Protein AF-A0A4Q7BMJ2-F1 (afdb_monomer_lite)

Secondary structure (DSSP, 8-state):
------------S-------------TTS-TT-TTS-HHHHHHHHHHHHHHTT---------PPPTT--HHHHHHHHHHHHHHHHHHHHHHHHHHHHHHHHHHHHHHHHHHHHSPPPPP--S-STT--HHHHHTTS-HHHHHT-HHHHHHHHHHHHHHHHHHHHHHHHHTHHHHHHHHHHHHHHHSPPP--SSS-HHHHHHHHHHHHHHHHHT---HHHHHHHHHHHHHHHHHHHHHHHH--SHHHHHHHHHS----HHHHHHHHHHHHHHHHHHHHHHHHTHHHHHHHHHHHHHHHHHHHHIIIIIHHHHHHHHHHTT--HHHHHHHHHHHHHHHHHHHHHHHHHHHHHHTTSS-HHHHHHHHHHHHHHHHHHHHIIIIIHHHHHHHHTTSTTHHHHHHHHHHHHHHHHHHHHHHHHHHHHHHSSSHHHHHHHHHHHHHHHHHHHHHHHHHHHHTTGGGSHHHHHHIIIIIHHHHH--GGGG-S-HHHHHHHHHHHHHHHHHHHHHHHHHHT-

Radius of gyration: 40.86 Å; chains: 1; bounding box: 73×124×97 Å

Sequence (514 aa):
MSHQVSKSDNDVSNSKILLVLRTLDNTEIADDNPRLTATEKAKIILDFFIEKDWIPNFEPFLEKTDEEDDEDFQERLTQAQQQCDVYNQIFDAYYQRIQLQKKLADLELQLAELPEPEPKNIFTSAFDYQIELKNYDSQIINQSVWKYSQASQQWMSNLLNNIDEWENEHLNLVKNTVELNQELDKKLPVSGNITAEEKHLLDSQLKKLKERLDLGLTPLRTSLINFLSESQQISSNLEQTSSLNGLAQLEHQTRPSFELLAEHTAILCTKTLKKMEWLDQSLDFVKSVVNILRRSAENYLILVDKYQQDLMQIGLENSIESEEVEAWFVEWRRERLTLLKQIQPLLDAGLNNVIDEQTVLDIFSCIEQYQNELDQFYLQKRLGIHTTYAFQPNGHRQEKLEKEQELTKLVHQFMQQLENVIFSTKTTAQKIWLIRFSEVWQNGIVNQITDFLTKEQLIERDDVVQIMSEELRKVQQQNLAACLQDAQSYSDALAQREKDVNTLIFKMRKALMK

Foldseek 3Di:
DWAWADDDDDDDDDDDDPGDGDDPPDPCLDPPNPPDDPVRSVVVVLVVCLVVVHQGQQADDDDDDPPDDPVRVVVVNVVSRVVSVVVSVVSVVVSVVVVVVVVVVVVVVVVVPDPDDPDPLCQFLPNDLVVVCVVDPLVVCQQDLQSVLVLQLVLLVVLVVSVVVVCVVVVVLQVLLVVLLVLLPDDADDDPQDDPVVVCLLNVLSVVLNVLSVQDCVVLNVVSVVSNVVSVVLVVQVVPDDDPVSVVVSSPDDDDRSVVSSVVSSNSSSVNNVSSVVCVVCVVLSVLLSVLSSVLSVVLSCLRPPLLVLLQVVCVVVVHDSVVSVVLSVVLNVVSVLLSVLSRVLVVCCSVVVFDSVLSVLLSVLSVVLNVVSSCCSNPPLVVLCVVQVPPDLSVVLSLLVVLLVLLVSLLVSVVSLLVSLQPTDDLSSNVVSLVSSVSSLVVSLVSVVVSCVVVVVCPDPQLVVLCVPLSVVLVVLDLVVVSPHSVSSNVSSVVSSVSSVVSSVSVVVVSVD

pLDDT: mean 84.28, std 14.35, range [22.8, 97.75]

Structure (mmCIF, N/CA/C/O backbone):
data_AF-A0A4Q7BMJ2-F1
#
_entry.id   AF-A0A4Q7BMJ2-F1
#
loop_
_atom_site.group_PDB
_atom_site.id
_atom_site.type_symbol
_atom_site.label_atom_id
_atom_site.label_alt_id
_atom_site.label_comp_id
_atom_site.label_asym_id
_atom_site.label_entity_id
_atom_site.label_seq_id
_atom_site.pdbx_PDB_ins_code
_atom_site.Cartn_x
_atom_site.Cartn_y
_atom_site.Cartn_z
_atom_site.occupancy
_atom_site.B_iso_or_equiv
_atom_site.auth_seq_id
_atom_site.auth_comp_id
_atom_site.auth_asym_id
_atom_site.auth_atom_id
_atom_site.pdbx_PDB_model_num
ATOM 1 N N . MET A 1 1 ? -0.951 -65.754 36.779 1.00 26.94 1 MET A N 1
ATOM 2 C CA . MET A 1 1 ? -0.792 -65.707 35.309 1.00 26.94 1 MET A CA 1
ATOM 3 C C . MET A 1 1 ? 0.674 -65.458 34.979 1.00 26.94 1 MET A C 1
ATOM 5 O O . MET A 1 1 ? 1.235 -64.499 35.493 1.00 26.94 1 MET A O 1
ATOM 9 N N . SER A 1 2 ? 1.306 -66.340 34.202 1.00 22.80 2 SER A N 1
ATOM 10 C CA . SER A 1 2 ? 2.680 -66.154 33.707 1.00 22.80 2 SER A CA 1
ATOM 11 C C . SER A 1 2 ? 2.611 -65.513 32.322 1.00 22.80 2 SER A C 1
ATOM 13 O O . SER A 1 2 ? 1.986 -66.087 31.438 1.00 22.80 2 SER A O 1
ATOM 15 N N . HIS A 1 3 ? 3.225 -64.343 32.129 1.00 29.77 3 HIS A N 1
ATOM 16 C CA . HIS A 1 3 ? 3.253 -63.640 30.839 1.00 29.77 3 HIS A CA 1
ATOM 17 C C . HIS A 1 3 ? 4.639 -63.763 30.187 1.00 29.77 3 HIS A C 1
ATOM 19 O O . HIS A 1 3 ? 5.657 -63.549 30.851 1.00 29.77 3 HIS A O 1
ATOM 25 N N . GLN A 1 4 ? 4.684 -64.105 28.895 1.00 28.36 4 GLN A N 1
ATOM 26 C CA . GLN A 1 4 ? 5.888 -64.001 28.064 1.00 28.36 4 GLN A CA 1
ATOM 27 C C . GLN A 1 4 ? 5.955 -62.611 27.415 1.00 28.36 4 GLN A C 1
ATOM 29 O O . GLN A 1 4 ? 4.935 -62.021 27.080 1.00 28.36 4 GLN A O 1
ATOM 34 N N . VAL A 1 5 ? 7.171 -62.078 27.273 1.00 31.73 5 VAL A N 1
ATOM 35 C CA . VAL A 1 5 ? 7.450 -60.732 26.751 1.00 31.73 5 VAL A CA 1
ATOM 36 C C . VAL A 1 5 ? 8.275 -60.872 25.473 1.00 31.73 5 VAL A C 1
ATOM 38 O O . VAL A 1 5 ? 9.367 -61.440 25.517 1.00 31.73 5 VAL A O 1
ATOM 41 N N . SER A 1 6 ? 7.791 -60.330 24.353 1.00 28.89 6 SER A N 1
ATOM 42 C CA . SER A 1 6 ? 8.561 -60.190 23.111 1.00 28.89 6 SER A CA 1
ATOM 43 C C . SER A 1 6 ? 8.921 -58.727 22.865 1.00 28.89 6 SER A C 1
ATOM 45 O O . SER A 1 6 ? 8.052 -57.860 22.885 1.00 28.89 6 SER A O 1
ATOM 47 N N . LYS A 1 7 ? 10.199 -58.454 22.593 1.00 31.53 7 LYS A N 1
ATOM 48 C CA . LYS A 1 7 ? 10.698 -57.137 22.184 1.00 31.53 7 LYS A CA 1
ATOM 49 C C . LYS A 1 7 ? 10.980 -57.183 20.681 1.00 31.53 7 LYS A C 1
ATOM 51 O O . LYS A 1 7 ? 11.818 -57.977 20.261 1.00 31.53 7 LYS A O 1
ATOM 56 N N . SER A 1 8 ? 10.293 -56.373 19.879 1.00 28.92 8 SER A N 1
ATOM 57 C CA . SER A 1 8 ? 10.606 -56.204 18.455 1.00 28.92 8 SER A CA 1
ATOM 58 C C . SER A 1 8 ? 11.406 -54.916 18.258 1.00 28.92 8 SER A C 1
ATOM 60 O O . SER A 1 8 ? 10.827 -53.836 18.172 1.00 28.92 8 SER A O 1
ATOM 62 N N . ASP A 1 9 ? 12.731 -55.032 18.190 1.00 30.31 9 ASP A N 1
ATOM 63 C CA . ASP A 1 9 ? 13.591 -53.980 17.646 1.00 30.31 9 ASP A CA 1
ATOM 64 C C . ASP A 1 9 ? 13.915 -54.344 16.188 1.00 30.31 9 ASP A C 1
ATOM 66 O O . ASP A 1 9 ? 14.394 -55.443 15.896 1.00 30.31 9 ASP A O 1
ATOM 70 N N . ASN A 1 10 ? 13.622 -53.426 15.266 1.00 32.62 10 ASN A N 1
ATOM 71 C CA . ASN A 1 10 ? 14.054 -53.499 13.874 1.00 32.62 10 ASN A CA 1
ATOM 72 C C . ASN A 1 10 ? 15.578 -53.314 13.803 1.00 32.62 10 ASN A C 1
ATOM 74 O O . ASN A 1 10 ? 16.037 -52.181 13.713 1.00 32.62 10 ASN A O 1
ATOM 78 N N . ASP A 1 11 ? 16.348 -54.404 13.836 1.00 27.53 11 ASP A N 1
ATOM 79 C CA . ASP A 1 11 ? 17.524 -54.568 12.969 1.00 27.53 11 ASP A CA 1
ATOM 80 C C . ASP A 1 11 ? 18.062 -56.012 12.975 1.00 27.53 11 ASP A C 1
ATOM 82 O O . ASP A 1 11 ? 18.057 -56.727 13.977 1.00 27.53 11 ASP A O 1
ATOM 86 N N . VAL A 1 12 ? 18.501 -56.461 11.804 1.00 38.31 12 VAL A N 1
ATOM 87 C CA . VAL A 1 12 ? 18.840 -57.850 11.464 1.00 38.31 12 VAL A CA 1
ATOM 88 C C . VAL A 1 12 ? 20.096 -58.349 12.197 1.00 38.31 12 VAL A C 1
ATOM 90 O O . VAL A 1 12 ? 21.178 -57.830 11.954 1.00 38.31 12 VAL A O 1
ATOM 93 N N . SER A 1 13 ? 19.983 -59.418 13.005 1.00 28.08 13 SER A N 1
ATOM 94 C CA . SER A 1 13 ? 20.977 -60.512 13.164 1.00 28.08 13 SER A CA 1
ATOM 95 C C . SER A 1 13 ? 20.729 -61.331 14.442 1.00 28.08 13 SER A C 1
ATOM 97 O O . SER A 1 13 ? 20.873 -60.820 15.553 1.00 28.08 13 SER A O 1
ATOM 99 N N . ASN A 1 14 ? 20.433 -62.628 14.264 1.00 36.56 14 ASN A N 1
ATOM 100 C CA . ASN A 1 14 ? 20.519 -63.738 15.231 1.00 36.56 14 ASN A CA 1
ATOM 101 C C . ASN A 1 14 ? 21.048 -63.363 16.632 1.00 36.56 14 ASN A C 1
ATOM 103 O O . ASN A 1 14 ? 22.234 -63.509 16.934 1.00 36.56 14 ASN A O 1
ATOM 107 N N . SER A 1 15 ? 20.159 -62.931 17.520 1.00 28.50 15 SER A N 1
ATOM 108 C CA . SER A 1 15 ? 20.468 -62.762 18.937 1.00 28.50 15 SER A CA 1
ATOM 109 C C . SER A 1 15 ? 19.284 -63.255 19.765 1.00 28.50 15 SER A C 1
ATOM 111 O O . SER A 1 15 ? 18.141 -62.852 19.588 1.00 28.50 15 SER A O 1
ATOM 113 N N . LYS A 1 16 ? 19.574 -64.250 20.606 1.00 31.27 16 LYS A N 1
ATOM 114 C CA . LYS A 1 16 ? 18.632 -64.997 21.443 1.00 31.27 16 LYS A CA 1
ATOM 115 C C . LYS A 1 16 ? 17.720 -64.045 22.227 1.00 31.27 16 LYS A C 1
ATOM 117 O O . LYS A 1 16 ? 18.217 -63.287 23.056 1.00 31.27 16 LYS A O 1
ATOM 122 N N . ILE A 1 17 ? 16.407 -64.147 22.017 1.00 33.81 17 ILE A N 1
ATOM 123 C CA . ILE A 1 17 ? 15.391 -63.548 22.892 1.00 33.81 17 ILE A CA 1
ATOM 124 C C . ILE A 1 17 ? 15.586 -64.161 24.286 1.00 33.81 17 ILE A C 1
ATOM 126 O O . ILE A 1 17 ? 15.285 -65.332 24.518 1.00 33.81 17 ILE A O 1
ATOM 130 N N . LEU A 1 18 ? 16.164 -63.393 25.209 1.00 32.34 18 LEU A N 1
ATOM 131 C CA . LEU A 1 18 ? 16.214 -63.738 26.626 1.00 32.34 18 LEU A CA 1
ATOM 132 C C . LEU A 1 18 ? 14.815 -63.503 27.201 1.00 32.34 18 LEU A C 1
ATOM 134 O O . LEU A 1 18 ? 14.465 -62.381 27.557 1.00 32.34 18 LEU A O 1
ATOM 138 N N . LEU A 1 19 ? 14.012 -64.565 27.278 1.00 36.81 19 LEU A N 1
ATOM 139 C CA . LEU A 1 19 ? 12.766 -64.578 28.043 1.00 36.81 19 LEU A CA 1
ATOM 140 C C . LEU A 1 19 ? 13.111 -64.407 29.529 1.00 36.81 19 LEU A C 1
ATOM 142 O O . LEU A 1 19 ? 13.439 -65.367 30.224 1.00 36.81 19 LEU A O 1
ATOM 146 N N . VAL A 1 20 ? 13.085 -63.167 30.017 1.00 44.03 20 VAL A N 1
ATOM 147 C CA . VAL A 1 20 ? 13.172 -62.886 31.451 1.00 44.03 20 VAL A CA 1
ATOM 148 C C . VAL A 1 20 ? 11.762 -62.984 32.014 1.00 44.03 20 VAL A C 1
ATOM 150 O O . VAL A 1 20 ? 10.954 -62.074 31.844 1.00 44.03 20 VAL A O 1
ATOM 153 N N . LEU A 1 21 ? 11.467 -64.093 32.688 1.00 47.09 21 LEU A N 1
ATOM 154 C CA . LEU A 1 21 ? 10.227 -64.242 33.439 1.00 47.09 21 LEU A CA 1
ATOM 155 C C . LEU A 1 21 ? 10.308 -63.317 34.660 1.00 47.09 21 LEU A C 1
ATOM 157 O O . LEU A 1 21 ? 11.121 -63.538 35.558 1.00 47.09 21 LEU A O 1
ATOM 161 N N . ARG A 1 22 ? 9.517 -62.242 34.670 1.00 55.28 22 ARG A N 1
ATOM 162 C CA . ARG A 1 22 ? 9.367 -61.368 35.838 1.00 55.28 22 ARG A CA 1
ATOM 163 C C . ARG A 1 22 ? 8.000 -61.606 36.455 1.00 55.28 22 ARG A C 1
ATOM 165 O O . ARG A 1 22 ? 6.983 -61.417 35.796 1.00 55.28 22 ARG A O 1
ATOM 172 N N . THR A 1 23 ? 7.987 -62.007 37.717 1.00 57.06 23 THR A N 1
ATOM 173 C CA . THR A 1 23 ? 6.771 -62.096 38.522 1.00 57.06 23 THR A CA 1
ATOM 174 C C . THR A 1 23 ? 6.467 -60.730 39.125 1.00 57.06 23 THR A C 1
ATOM 176 O O . THR A 1 23 ? 7.320 -60.110 39.760 1.00 57.06 23 THR A O 1
ATOM 179 N N . LEU A 1 24 ? 5.250 -60.237 38.894 1.00 62.84 24 LEU A N 1
ATOM 180 C CA . LEU A 1 24 ? 4.721 -59.083 39.609 1.00 62.84 24 LEU A CA 1
ATOM 181 C C . LEU A 1 24 ? 4.243 -59.565 40.985 1.00 62.84 24 LEU A C 1
ATOM 183 O O . LEU A 1 24 ? 3.117 -60.038 41.119 1.00 62.84 24 LEU A O 1
ATOM 187 N N . ASP A 1 25 ? 5.104 -59.469 41.998 1.00 63.03 25 ASP A N 1
ATOM 188 C CA . ASP A 1 25 ? 4.735 -59.776 43.383 1.00 63.03 25 ASP A CA 1
ATOM 189 C C . ASP A 1 25 ? 3.937 -58.609 43.980 1.00 63.03 25 ASP A C 1
ATOM 191 O O . ASP A 1 25 ? 4.481 -57.718 44.632 1.00 63.03 25 ASP A O 1
ATOM 195 N N . ASN A 1 26 ? 2.627 -58.599 43.728 1.00 69.50 26 ASN A N 1
ATOM 196 C CA . ASN A 1 26 ? 1.691 -57.671 44.354 1.00 69.50 26 ASN A CA 1
ATOM 197 C C . ASN A 1 26 ? 0.545 -58.453 45.014 1.00 69.50 26 ASN A C 1
ATOM 199 O O . ASN A 1 26 ? -0.305 -59.035 44.338 1.00 69.50 26 ASN A O 1
ATOM 203 N N . THR A 1 27 ? 0.519 -58.448 46.350 1.00 68.62 27 THR A N 1
ATOM 204 C CA . THR A 1 27 ? -0.472 -59.161 47.173 1.00 68.62 27 THR A CA 1
ATOM 205 C C . THR A 1 27 ? -1.900 -58.657 46.963 1.00 68.62 27 THR A C 1
ATOM 207 O O . THR A 1 27 ? -2.850 -59.375 47.265 1.00 68.62 27 THR A O 1
ATOM 210 N N . GLU A 1 28 ? -2.079 -57.458 46.403 1.00 69.25 28 GLU A N 1
ATOM 211 C CA . GLU A 1 28 ? -3.398 -56.908 46.095 1.00 69.25 28 GLU A CA 1
ATOM 212 C C . GLU A 1 28 ? -4.053 -57.580 44.877 1.00 69.25 28 GLU A C 1
ATOM 214 O O . GLU A 1 28 ? -5.281 -57.633 44.784 1.00 69.25 28 GLU A O 1
ATOM 219 N N . ILE A 1 29 ? -3.247 -58.148 43.978 1.00 69.75 29 ILE A N 1
ATOM 220 C CA . ILE A 1 29 ? -3.686 -58.754 42.711 1.00 69.75 29 ILE A CA 1
ATOM 221 C C . ILE A 1 29 ? -3.998 -60.252 42.886 1.00 69.75 29 ILE A C 1
ATOM 223 O O . ILE A 1 29 ? -4.567 -60.868 41.990 1.00 69.75 29 ILE A O 1
ATOM 227 N N . ALA A 1 30 ? -3.687 -60.837 44.050 1.00 72.94 30 ALA A N 1
ATOM 228 C CA . ALA A 1 30 ? -3.928 -62.249 44.336 1.00 72.94 30 ALA A CA 1
ATOM 229 C C . ALA A 1 30 ? -5.406 -62.636 44.137 1.00 72.94 30 ALA A C 1
ATOM 231 O O . ALA A 1 30 ? -6.317 -61.872 44.483 1.00 72.94 30 ALA A O 1
ATOM 232 N N . ASP A 1 31 ? -5.647 -63.821 43.567 1.00 64.62 31 ASP A N 1
ATOM 233 C CA . ASP A 1 31 ? -6.988 -64.298 43.192 1.00 64.62 31 ASP A CA 1
ATOM 234 C C . ASP A 1 31 ? -7.948 -64.351 44.392 1.00 64.62 31 ASP A C 1
ATOM 236 O O . ASP A 1 31 ? -9.148 -64.117 44.247 1.00 64.62 31 ASP A O 1
ATOM 240 N N . ASP A 1 32 ? -7.410 -64.566 45.592 1.00 66.00 32 ASP A N 1
ATOM 241 C CA . ASP A 1 32 ? -8.135 -64.672 46.855 1.00 66.00 32 ASP A CA 1
ATOM 242 C C . ASP A 1 32 ? -8.383 -63.332 47.564 1.00 66.00 32 ASP A C 1
ATOM 244 O O . ASP A 1 32 ? -9.124 -63.310 48.545 1.00 66.00 32 ASP A O 1
ATOM 248 N N . ASN A 1 33 ? -7.825 -62.210 47.087 1.00 70.50 33 ASN A N 1
ATOM 249 C CA . ASN A 1 33 ? -8.056 -60.901 47.699 1.00 70.50 33 ASN A CA 1
ATOM 250 C C . ASN A 1 33 ? -9.485 -60.406 47.389 1.00 70.50 33 ASN A C 1
ATOM 252 O O . ASN A 1 33 ? -9.747 -60.015 46.244 1.00 70.50 33 ASN A O 1
ATOM 256 N N . PRO A 1 34 ? -10.401 -60.349 48.380 1.00 68.75 34 PRO A N 1
ATOM 257 C CA . PRO A 1 34 ? -11.800 -59.989 48.155 1.00 68.75 34 PRO A CA 1
ATOM 258 C C . PRO A 1 34 ? -12.024 -58.471 48.115 1.00 68.75 34 PRO A C 1
ATOM 260 O O . PRO A 1 34 ? -13.150 -58.023 47.914 1.00 68.75 34 PRO A O 1
ATOM 263 N N . ARG A 1 35 ? -10.981 -57.667 48.369 1.00 74.81 35 ARG A N 1
ATOM 264 C CA . ARG A 1 35 ? -11.093 -56.206 48.490 1.00 74.81 35 ARG A CA 1
ATOM 265 C C . ARG A 1 35 ? -11.092 -55.472 47.154 1.00 74.81 35 ARG A C 1
ATOM 267 O O . ARG A 1 35 ? -11.474 -54.310 47.137 1.00 74.81 35 ARG A O 1
ATOM 274 N N . LEU A 1 36 ? -10.659 -56.128 46.080 1.00 75.38 36 LEU A N 1
ATOM 275 C CA . LEU A 1 36 ? -10.586 -55.544 44.745 1.00 75.38 36 LEU A CA 1
ATOM 276 C C . LEU A 1 36 ? -11.382 -56.392 43.761 1.00 75.38 36 LEU A C 1
ATOM 278 O O . LEU A 1 36 ? -11.268 -57.619 43.726 1.00 75.38 36 LEU A O 1
ATOM 282 N N . THR A 1 37 ? -12.170 -55.719 42.938 1.00 78.38 37 THR A N 1
ATOM 283 C CA . THR A 1 37 ? -12.861 -56.313 41.797 1.00 78.38 37 THR A CA 1
ATOM 284 C C . THR A 1 37 ? -11.862 -56.752 40.724 1.00 78.38 37 THR A C 1
ATOM 286 O O . THR A 1 37 ? -10.732 -56.264 40.656 1.00 78.38 37 THR A O 1
ATOM 289 N N . ALA A 1 38 ? -12.287 -57.649 39.831 1.00 71.19 38 ALA A N 1
ATOM 290 C CA . ALA A 1 38 ? -11.474 -58.066 38.687 1.00 71.19 38 ALA A CA 1
ATOM 291 C C . ALA A 1 38 ? -11.022 -56.869 37.827 1.00 71.19 38 ALA A C 1
ATOM 293 O O . ALA A 1 38 ? -9.884 -56.828 37.370 1.00 71.19 38 ALA A O 1
ATOM 294 N N . THR A 1 39 ? -11.883 -55.859 37.672 1.00 72.38 39 THR A N 1
ATOM 295 C CA . THR A 1 39 ? -11.586 -54.629 36.928 1.00 72.38 39 THR A CA 1
ATOM 296 C C . THR A 1 39 ? -10.503 -53.787 37.603 1.00 72.38 39 THR A C 1
ATOM 298 O O . THR A 1 39 ? -9.620 -53.267 36.925 1.00 72.38 39 THR A O 1
ATOM 301 N N . GLU A 1 40 ? -10.532 -53.662 38.931 1.00 74.75 40 GLU A N 1
ATOM 302 C CA . GLU A 1 40 ? -9.511 -52.920 39.684 1.00 74.75 40 GLU A CA 1
ATOM 303 C C . GLU A 1 40 ? -8.160 -53.635 39.647 1.00 74.75 40 GLU A C 1
ATOM 305 O O . GLU A 1 40 ? -7.136 -52.995 39.421 1.00 74.75 40 GLU A O 1
ATOM 310 N N . LYS A 1 41 ? -8.157 -54.968 39.769 1.00 76.12 41 LYS A N 1
ATOM 311 C CA . LYS A 1 41 ? -6.943 -55.782 39.614 1.00 76.12 41 LYS A CA 1
ATOM 312 C C . LYS A 1 41 ? -6.362 -55.659 38.203 1.00 76.12 41 LYS A C 1
ATOM 314 O O . LYS A 1 41 ? -5.168 -55.411 38.060 1.00 76.12 41 LYS A O 1
ATOM 319 N N . ALA A 1 42 ? -7.200 -55.757 37.169 1.00 75.19 42 ALA A N 1
ATOM 320 C CA . ALA A 1 42 ? -6.782 -55.573 35.780 1.00 75.19 42 ALA A CA 1
ATOM 321 C C . ALA A 1 42 ? -6.183 -54.180 35.554 1.00 75.19 42 ALA A C 1
ATOM 323 O O . ALA A 1 42 ? -5.118 -54.062 34.956 1.00 75.19 42 ALA A O 1
ATOM 324 N N . LYS A 1 43 ? -6.808 -53.131 36.098 1.00 76.00 43 LYS A N 1
ATOM 325 C CA . LYS A 1 43 ? -6.281 -51.768 36.012 1.00 76.00 43 LYS A CA 1
ATOM 326 C C . LYS A 1 43 ? -4.890 -51.646 36.643 1.00 76.00 43 LYS A C 1
ATOM 328 O O . LYS A 1 43 ? -4.011 -51.084 36.006 1.00 76.00 43 LYS A O 1
ATOM 333 N N . ILE A 1 44 ? -4.667 -52.210 37.833 1.00 79.19 44 ILE A N 1
ATOM 334 C CA . ILE A 1 44 ? -3.347 -52.193 38.495 1.00 79.19 44 ILE A CA 1
ATOM 335 C C . ILE A 1 44 ? -2.280 -52.862 37.615 1.00 79.19 44 ILE A C 1
ATOM 337 O O . ILE A 1 44 ? -1.172 -52.345 37.486 1.00 79.19 44 ILE A O 1
ATOM 341 N N . ILE A 1 45 ? -2.614 -53.993 36.985 1.00 76.75 45 ILE A N 1
ATOM 342 C CA . ILE A 1 45 ? -1.704 -54.692 36.068 1.00 76.75 45 ILE A CA 1
ATOM 343 C C . ILE A 1 45 ? -1.389 -53.810 34.853 1.00 76.75 45 ILE A C 1
ATOM 345 O O . ILE A 1 45 ? -0.222 -53.634 34.514 1.00 76.75 45 ILE A O 1
ATOM 349 N N . LEU A 1 46 ? -2.407 -53.238 34.206 1.00 77.00 46 LEU A N 1
ATOM 350 C CA . LEU A 1 46 ? -2.218 -52.404 33.016 1.00 77.00 46 LEU A CA 1
ATOM 351 C C . LEU A 1 46 ? -1.447 -51.115 33.330 1.00 77.00 46 LEU A C 1
ATOM 353 O O . LEU A 1 46 ? -0.547 -50.746 32.579 1.00 77.00 46 LEU A O 1
ATOM 357 N N . ASP A 1 47 ? -1.745 -50.465 34.454 1.00 77.44 47 ASP A N 1
ATOM 358 C CA . ASP A 1 47 ? -1.044 -49.261 34.906 1.00 77.44 47 ASP A CA 1
ATOM 359 C C . ASP A 1 47 ? 0.442 -49.559 35.187 1.00 77.44 47 ASP A C 1
ATOM 361 O O . ASP A 1 47 ? 1.299 -48.739 34.860 1.00 77.44 47 ASP A O 1
ATOM 365 N N . PHE A 1 48 ? 0.774 -50.756 35.692 1.00 80.88 48 PHE A N 1
ATOM 366 C CA . PHE A 1 48 ? 2.165 -51.194 35.859 1.00 80.88 48 PHE A CA 1
ATOM 367 C C . PHE A 1 48 ? 2.916 -51.293 34.521 1.00 80.88 48 PHE A C 1
ATOM 369 O O . PHE A 1 48 ? 4.052 -50.825 34.426 1.00 80.88 48 PHE A O 1
ATOM 376 N N . PHE A 1 49 ? 2.296 -51.854 33.474 1.00 77.88 49 PHE A N 1
ATOM 377 C CA . PHE A 1 49 ? 2.896 -51.881 32.132 1.00 77.88 49 PHE A CA 1
ATOM 378 C C . PHE A 1 49 ? 3.160 -50.462 31.612 1.00 77.88 49 PHE A C 1
ATOM 380 O O . PHE A 1 49 ? 4.253 -50.176 31.125 1.00 77.88 49 PHE A O 1
ATOM 387 N N . ILE A 1 50 ? 2.205 -49.549 31.799 1.00 76.56 50 ILE A N 1
ATOM 388 C CA . ILE A 1 50 ? 2.326 -48.150 31.369 1.00 76.56 50 ILE A CA 1
ATOM 389 C C . ILE A 1 50 ? 3.433 -47.414 32.133 1.00 76.56 50 ILE A C 1
ATOM 391 O O . ILE A 1 50 ? 4.201 -46.672 31.524 1.00 76.56 50 ILE A O 1
ATOM 395 N N . GLU A 1 51 ? 3.551 -47.612 33.450 1.00 79.50 51 GLU A N 1
ATOM 396 C CA . GLU A 1 51 ? 4.594 -46.980 34.275 1.00 79.50 51 GLU A CA 1
ATOM 397 C C . GLU A 1 51 ? 6.007 -47.392 33.834 1.00 79.50 51 GLU A C 1
ATOM 399 O O . GLU A 1 51 ? 6.948 -46.602 33.914 1.00 79.50 51 GLU A O 1
ATOM 404 N N . LYS A 1 52 ? 6.164 -48.635 33.365 1.00 78.12 52 LYS A N 1
ATOM 405 C CA . LYS A 1 52 ? 7.447 -49.172 32.890 1.00 78.12 52 LYS A CA 1
ATOM 406 C C . LYS A 1 52 ? 7.700 -48.962 31.397 1.00 78.12 52 LYS A C 1
ATOM 408 O O . LYS A 1 52 ? 8.755 -49.381 30.925 1.00 78.12 52 LYS A O 1
ATOM 413 N N . ASP A 1 53 ? 6.772 -48.314 30.693 1.00 73.06 53 ASP A N 1
ATOM 414 C CA . ASP A 1 53 ? 6.773 -48.158 29.233 1.00 73.06 53 ASP A CA 1
ATOM 415 C C . ASP A 1 53 ? 6.884 -49.510 28.500 1.00 73.06 53 ASP A C 1
ATOM 417 O O . ASP A 1 53 ? 7.652 -49.703 27.559 1.00 73.06 53 ASP A O 1
ATOM 421 N N . TRP A 1 54 ? 6.149 -50.501 29.005 1.00 76.62 54 TRP A N 1
ATOM 422 C CA . TRP A 1 54 ? 6.068 -51.846 28.446 1.00 76.62 54 TRP A CA 1
ATOM 423 C C . TRP A 1 54 ? 4.746 -52.034 27.708 1.00 76.62 54 TRP A C 1
ATOM 425 O O . TRP A 1 54 ? 3.696 -51.584 28.164 1.00 76.62 54 TRP A O 1
ATOM 435 N N . ILE A 1 55 ? 4.796 -52.763 26.594 1.00 70.19 55 ILE A N 1
ATOM 436 C CA . ILE A 1 55 ? 3.615 -53.142 25.817 1.00 70.19 55 ILE A CA 1
ATOM 437 C C . ILE A 1 55 ? 3.311 -54.614 26.140 1.00 70.19 55 ILE A C 1
ATOM 439 O O . ILE A 1 55 ? 4.113 -55.483 25.782 1.00 70.19 55 ILE A O 1
ATOM 443 N N . PRO A 1 56 ? 2.221 -54.922 26.866 1.00 72.31 56 PRO A N 1
ATOM 444 C CA . PRO A 1 56 ? 1.775 -56.291 27.047 1.00 72.31 56 PRO A CA 1
ATOM 445 C C . PRO A 1 56 ? 1.310 -56.846 25.698 1.00 72.31 56 PRO A C 1
ATOM 447 O O . PRO A 1 56 ? 0.584 -56.180 24.967 1.00 72.31 56 PRO A O 1
ATOM 450 N N . ASN A 1 57 ? 1.715 -58.075 25.389 1.00 73.19 57 ASN A N 1
ATOM 451 C CA . ASN A 1 57 ? 1.165 -58.839 24.277 1.00 73.19 57 ASN A CA 1
ATOM 452 C C . ASN A 1 57 ? 0.336 -59.984 24.866 1.00 73.19 57 ASN A C 1
ATOM 454 O O . ASN A 1 57 ? 0.880 -60.873 25.529 1.00 73.19 57 ASN A O 1
ATOM 458 N N . PHE A 1 58 ? -0.983 -59.922 24.698 1.00 81.06 58 PHE A N 1
ATOM 459 C CA . PHE A 1 58 ? -1.870 -61.003 25.104 1.00 81.06 58 PHE A CA 1
ATOM 460 C C . PHE A 1 58 ? -1.850 -62.080 24.019 1.00 81.06 58 PHE A C 1
ATOM 462 O O . PHE A 1 58 ? -2.281 -61.832 22.898 1.00 81.06 58 PHE A O 1
ATOM 469 N N . GLU A 1 59 ? -1.375 -63.277 24.366 1.00 76.12 59 GLU A N 1
ATOM 470 C CA . GLU A 1 59 ? -1.359 -64.449 23.485 1.00 76.12 59 GLU A CA 1
ATOM 471 C C . GLU A 1 59 ? -2.167 -65.599 24.108 1.00 76.12 59 GLU A C 1
ATOM 473 O O . GLU A 1 59 ? -2.201 -65.723 25.342 1.00 76.12 59 GLU A O 1
ATOM 478 N N . PRO A 1 60 ? -2.819 -66.447 23.294 1.00 79.94 60 PRO A N 1
ATOM 479 C CA . PRO A 1 60 ? -3.544 -67.608 23.791 1.00 79.94 60 PRO A CA 1
ATOM 480 C C . PRO A 1 60 ? -2.621 -68.556 24.553 1.00 79.94 60 PRO A C 1
ATOM 482 O O . PRO A 1 60 ? -1.589 -68.984 24.040 1.00 79.94 60 PRO A O 1
ATOM 485 N N . PHE A 1 61 ? -3.028 -68.948 25.759 1.00 76.38 61 PHE A N 1
ATOM 486 C CA . PHE A 1 61 ? -2.342 -69.979 26.531 1.00 76.38 61 PHE A CA 1
ATOM 487 C C . PHE A 1 61 ? -3.288 -71.157 26.756 1.00 76.38 61 PHE A C 1
ATOM 489 O O . PHE A 1 61 ? -4.086 -71.159 27.694 1.00 76.38 61 PHE A O 1
ATOM 496 N N . LEU A 1 62 ? -3.234 -72.135 25.850 1.00 77.94 62 LEU A N 1
ATOM 497 C CA . LEU A 1 62 ? -4.065 -73.337 25.874 1.00 77.94 62 LEU A CA 1
ATOM 498 C C . LEU A 1 62 ? -3.205 -74.572 25.594 1.00 77.94 62 LEU A C 1
ATOM 500 O O . LEU A 1 62 ? -2.403 -74.577 24.662 1.00 77.94 62 LEU A O 1
ATOM 504 N N . GLU A 1 63 ? -3.414 -75.629 26.374 1.00 75.94 63 GLU A N 1
ATOM 505 C CA . GLU A 1 63 ? -2.857 -76.957 26.114 1.00 75.94 63 GLU A CA 1
ATOM 506 C C . GLU A 1 63 ? -3.935 -77.840 25.477 1.00 75.94 63 GLU A C 1
ATOM 508 O O . GLU A 1 63 ? -5.117 -77.744 25.829 1.00 75.94 63 GLU A O 1
ATOM 513 N N . LYS A 1 64 ? -3.532 -78.683 24.520 1.00 75.38 64 LYS A N 1
ATOM 514 C CA . LYS A 1 64 ? -4.430 -79.669 23.917 1.00 75.38 64 LYS A CA 1
ATOM 515 C C . LYS A 1 64 ? -4.719 -80.762 24.942 1.00 75.38 64 LYS A C 1
ATOM 517 O O . LYS A 1 64 ? -3.787 -81.299 25.537 1.00 75.38 64 LYS A O 1
ATOM 522 N N . THR A 1 65 ? -5.992 -81.080 25.149 1.00 79.19 65 THR A N 1
ATOM 523 C CA . THR A 1 65 ? -6.384 -82.140 26.089 1.00 79.19 65 THR A CA 1
ATOM 524 C C . THR A 1 65 ? -6.351 -83.520 25.422 1.00 79.19 65 THR A C 1
ATOM 526 O O . THR A 1 65 ? -6.555 -83.628 24.215 1.00 79.19 65 THR A O 1
ATOM 529 N N . ASP A 1 66 ? -6.083 -84.585 26.190 1.00 71.50 66 ASP A N 1
ATOM 530 C CA . ASP A 1 66 ? -5.879 -85.948 25.654 1.00 71.50 66 ASP A CA 1
ATOM 531 C C . ASP A 1 66 ? -7.121 -86.540 24.948 1.00 71.50 66 ASP A C 1
ATOM 533 O O . ASP A 1 66 ? -6.996 -87.480 24.163 1.00 71.50 66 ASP A O 1
ATOM 537 N N . GLU A 1 67 ? -8.314 -86.001 25.221 1.00 71.75 67 GLU A N 1
ATOM 538 C CA . GLU A 1 67 ? -9.609 -86.472 24.695 1.00 71.75 67 GLU A CA 1
ATOM 539 C C . GLU A 1 67 ? -10.173 -85.591 23.562 1.00 71.75 67 GLU A C 1
ATOM 541 O O . GLU A 1 67 ? -11.253 -85.869 23.046 1.00 71.75 67 GLU A O 1
ATOM 546 N N . GLU A 1 68 ? -9.458 -84.536 23.171 1.00 77.25 68 GLU A N 1
ATOM 547 C CA . GLU A 1 68 ? -9.905 -83.529 22.205 1.00 77.25 68 GLU A CA 1
ATOM 548 C C . GLU A 1 68 ? -9.324 -83.800 20.812 1.00 77.25 68 GLU A C 1
ATOM 550 O O . GLU A 1 68 ? -8.125 -84.072 20.654 1.00 77.25 68 GLU A O 1
ATOM 555 N N . ASP A 1 69 ? -10.169 -83.737 19.782 1.00 81.88 69 ASP A N 1
ATOM 556 C CA . ASP A 1 69 ? -9.706 -83.887 18.406 1.00 81.88 69 ASP A CA 1
ATOM 557 C C . ASP A 1 69 ? -9.002 -82.613 17.891 1.00 81.88 69 ASP A C 1
ATOM 559 O O . ASP A 1 69 ? -8.909 -81.586 18.568 1.00 81.88 69 ASP A O 1
ATOM 563 N N . ASP A 1 70 ? -8.356 -82.714 16.727 1.00 80.50 70 ASP A N 1
ATOM 564 C CA . ASP A 1 70 ? -7.589 -81.592 16.172 1.00 80.50 70 ASP A CA 1
ATOM 565 C C . ASP A 1 70 ? -8.484 -80.429 15.719 1.00 80.50 70 ASP A C 1
ATOM 567 O O . ASP A 1 70 ? -8.026 -79.287 15.738 1.00 80.50 70 ASP A O 1
ATOM 571 N N . GLU A 1 71 ? -9.733 -80.690 15.319 1.00 81.06 71 GLU A N 1
ATOM 572 C CA . GLU A 1 71 ? -10.653 -79.647 14.851 1.00 81.06 71 GLU A CA 1
ATOM 573 C C . GLU A 1 71 ? -11.170 -78.815 16.033 1.00 81.06 71 GLU A C 1
ATOM 575 O O . GLU A 1 71 ? -11.061 -77.586 16.000 1.00 81.06 71 GLU A O 1
ATOM 580 N N . ASP A 1 72 ? -11.591 -79.470 17.118 1.00 83.31 72 ASP A N 1
ATOM 581 C CA . ASP A 1 72 ? -12.062 -78.822 18.347 1.00 83.31 72 ASP A CA 1
ATOM 582 C C . ASP A 1 72 ? -10.958 -77.969 19.006 1.00 83.31 72 ASP A C 1
ATOM 584 O O . ASP A 1 72 ? -11.192 -76.824 19.421 1.00 83.31 72 ASP A O 1
ATOM 588 N N . PHE A 1 73 ? -9.715 -78.472 19.039 1.00 83.19 73 PHE A N 1
ATOM 589 C CA . PHE A 1 73 ? -8.580 -77.713 19.575 1.00 83.19 73 PHE A CA 1
ATOM 590 C C . PHE A 1 73 ? -8.265 -76.467 18.732 1.00 83.19 73 PHE A C 1
ATOM 592 O O . PHE A 1 73 ? -7.997 -75.395 19.284 1.00 83.19 73 PHE A O 1
ATOM 599 N N . GLN A 1 74 ? -8.307 -76.579 17.398 1.00 83.38 74 GLN A N 1
ATOM 600 C CA . GLN A 1 74 ? -8.075 -75.437 16.505 1.00 83.38 74 GLN A CA 1
ATOM 601 C C . GLN A 1 74 ? -9.186 -74.390 16.606 1.00 83.38 74 GLN A C 1
ATOM 603 O O . GLN A 1 74 ? -8.901 -73.188 16.561 1.00 83.38 74 GLN A O 1
ATOM 608 N N . GLU A 1 75 ? -10.437 -74.812 16.796 1.00 85.06 75 GLU A N 1
ATOM 609 C CA . GLU A 1 75 ? -11.547 -73.890 17.020 1.00 85.06 75 GLU A CA 1
ATOM 610 C C . GLU A 1 75 ? -11.353 -73.104 18.326 1.00 85.06 75 GLU A C 1
ATOM 612 O O . GLU A 1 75 ? -11.407 -71.869 18.319 1.00 85.06 75 GLU A O 1
ATOM 617 N N . ARG A 1 76 ? -11.014 -73.782 19.431 1.00 86.88 76 ARG A N 1
ATOM 618 C CA . ARG A 1 76 ? -10.700 -73.126 20.712 1.00 86.88 76 ARG A CA 1
ATOM 619 C C . ARG A 1 76 ? -9.500 -72.191 20.633 1.00 86.88 76 ARG A C 1
ATOM 621 O O . ARG A 1 76 ? -9.538 -71.106 21.216 1.00 86.88 76 ARG A O 1
ATOM 628 N N . LEU A 1 77 ? -8.444 -72.588 19.925 1.00 84.94 77 LEU A N 1
ATOM 629 C CA . LEU A 1 77 ? -7.265 -71.748 19.726 1.00 84.94 77 LEU A CA 1
ATOM 630 C C . LEU A 1 77 ? -7.621 -70.482 18.938 1.00 84.94 77 LEU A C 1
ATOM 632 O O . LEU A 1 77 ? -7.211 -69.387 19.319 1.00 84.94 77 LEU A O 1
ATOM 636 N N . THR A 1 78 ? -8.440 -70.615 17.892 1.00 84.62 78 THR A N 1
ATOM 637 C CA . THR A 1 78 ? -8.915 -69.484 17.082 1.00 84.62 78 THR A CA 1
ATOM 638 C C . THR A 1 78 ? -9.783 -68.532 17.904 1.00 84.62 78 THR A C 1
ATOM 640 O O . THR A 1 78 ? -9.597 -67.317 17.838 1.00 84.62 78 THR A O 1
ATOM 643 N N . GLN A 1 79 ? -10.699 -69.061 18.721 1.00 83.56 79 GLN A N 1
ATOM 644 C CA . GLN A 1 79 ? -11.533 -68.254 19.617 1.00 83.56 79 GLN A CA 1
ATOM 645 C C . GLN A 1 79 ? -10.689 -67.512 20.666 1.00 83.56 79 GLN A C 1
ATOM 647 O O . GLN A 1 79 ? -10.897 -66.320 20.898 1.00 83.56 79 GLN A O 1
ATOM 652 N N . ALA A 1 80 ? -9.697 -68.182 21.259 1.00 81.62 80 ALA A N 1
ATOM 653 C CA . ALA A 1 80 ? -8.785 -67.557 22.212 1.00 81.62 80 ALA A CA 1
ATOM 654 C C . ALA A 1 80 ? -7.908 -66.480 21.554 1.00 81.62 80 ALA A C 1
ATOM 656 O O . ALA A 1 80 ? -7.708 -65.422 22.147 1.00 81.62 80 ALA A O 1
ATOM 657 N N . GLN A 1 81 ? -7.448 -66.699 20.316 1.00 84.69 81 GLN A N 1
ATOM 658 C CA . GLN A 1 81 ? -6.698 -65.694 19.556 1.00 84.69 81 GLN A CA 1
ATOM 659 C C . GLN A 1 81 ? -7.543 -64.447 19.297 1.00 84.69 81 GLN A C 1
ATOM 661 O O . GLN A 1 81 ? -7.097 -63.344 19.591 1.00 84.69 81 GLN A O 1
ATOM 666 N N . GLN A 1 82 ? -8.789 -64.611 18.843 1.00 83.12 82 GLN A N 1
ATOM 667 C CA . GLN A 1 82 ? -9.704 -63.483 18.640 1.00 83.12 82 GLN A CA 1
ATOM 668 C C . GLN A 1 82 ? -9.933 -62.690 19.933 1.00 83.12 82 GLN A C 1
ATOM 670 O O . GLN A 1 82 ? -9.997 -61.461 19.912 1.00 83.12 82 GLN A O 1
ATOM 675 N N . GLN A 1 83 ? -10.037 -63.377 21.071 1.00 80.25 83 GLN A N 1
ATOM 676 C CA . GLN A 1 83 ? -10.212 -62.733 22.369 1.00 80.25 83 GLN A CA 1
ATOM 677 C C . GLN A 1 83 ? -8.958 -61.949 22.798 1.00 80.25 83 GLN A C 1
ATOM 679 O O . GLN A 1 83 ? -9.067 -60.816 23.268 1.00 80.25 83 GLN A O 1
ATOM 684 N N . CYS A 1 84 ? -7.772 -62.521 22.589 1.00 81.31 84 CYS A N 1
ATOM 685 C CA . CYS A 1 84 ? -6.486 -61.866 22.813 1.00 81.31 84 CYS A CA 1
ATOM 686 C C . CYS A 1 84 ? -6.288 -60.630 21.920 1.00 81.31 84 CYS A C 1
ATOM 688 O O . CYS A 1 84 ? -5.877 -59.581 22.416 1.00 81.31 84 CYS A O 1
ATOM 690 N N . ASP A 1 85 ? -6.659 -60.709 20.640 1.00 81.25 85 ASP A N 1
ATOM 691 C CA . ASP A 1 85 ? -6.581 -59.586 19.700 1.00 81.25 85 ASP A CA 1
ATOM 692 C C . ASP A 1 85 ? -7.454 -58.407 20.159 1.00 81.25 85 ASP A C 1
ATOM 694 O O . ASP A 1 85 ? -7.026 -57.251 20.118 1.00 81.25 85 ASP A O 1
ATOM 698 N N . VAL A 1 86 ? -8.659 -58.691 20.669 1.00 80.31 86 VAL A N 1
ATOM 699 C CA . VAL A 1 86 ? -9.540 -57.675 21.267 1.00 80.31 86 VAL A CA 1
ATOM 700 C C . VAL A 1 86 ? -8.891 -57.036 22.499 1.00 80.31 86 VAL A C 1
ATOM 702 O O . VAL A 1 86 ? -8.965 -55.819 22.668 1.00 80.31 86 VAL A O 1
ATOM 705 N N . TYR A 1 87 ? -8.219 -57.813 23.352 1.00 81.25 87 TYR A N 1
ATOM 706 C CA . TYR A 1 87 ? -7.516 -57.270 24.520 1.00 81.25 87 TYR A CA 1
ATOM 707 C C . TYR A 1 87 ? -6.331 -56.380 24.142 1.00 81.25 87 TYR A C 1
ATOM 709 O O . TYR A 1 87 ? -6.176 -55.312 24.738 1.00 81.25 87 TYR A O 1
ATOM 717 N N . ASN A 1 88 ? -5.553 -56.766 23.130 1.00 82.12 88 ASN A N 1
ATOM 718 C CA . ASN A 1 88 ? -4.469 -55.941 22.594 1.00 82.12 88 ASN A CA 1
ATOM 719 C C . ASN A 1 88 ? -5.013 -54.597 22.067 1.00 82.12 88 ASN A C 1
ATOM 721 O O . ASN A 1 88 ? -4.525 -53.539 22.459 1.00 82.12 88 ASN A O 1
ATOM 725 N N . GLN A 1 89 ? -6.106 -54.611 21.290 1.00 81.31 89 GLN A N 1
ATOM 726 C CA . GLN A 1 89 ? -6.752 -53.384 20.793 1.00 81.31 89 GLN A CA 1
ATOM 727 C C . GLN A 1 89 ? -7.269 -52.474 21.919 1.00 81.31 89 GLN A C 1
ATOM 729 O O . GLN A 1 89 ? -7.132 -51.249 21.858 1.00 81.31 89 GLN A O 1
ATOM 734 N N . ILE A 1 90 ? -7.875 -53.058 22.957 1.00 81.62 90 ILE A N 1
ATOM 735 C CA . ILE A 1 90 ? -8.358 -52.306 24.122 1.00 81.62 90 ILE A CA 1
ATOM 736 C C . ILE A 1 90 ? -7.183 -51.670 24.871 1.00 81.62 90 ILE A C 1
ATOM 738 O O . ILE A 1 90 ? -7.286 -50.514 25.294 1.00 81.62 90 ILE A O 1
ATOM 742 N N . PHE A 1 91 ? -6.071 -52.394 25.026 1.00 83.00 91 PHE A N 1
ATOM 743 C CA . PHE A 1 91 ? -4.875 -51.855 25.662 1.00 83.00 91 PHE A CA 1
ATOM 744 C C . PHE A 1 91 ? -4.275 -50.700 24.858 1.00 83.00 91 PHE A C 1
ATOM 746 O O . PHE A 1 91 ? -3.993 -49.655 25.442 1.00 83.00 91 PHE A O 1
ATOM 753 N N . ASP A 1 92 ? -4.159 -50.834 23.536 1.00 82.75 92 ASP A N 1
ATOM 754 C CA . ASP A 1 92 ? -3.662 -49.766 22.664 1.00 82.75 92 ASP A CA 1
ATOM 755 C C . ASP A 1 92 ? -4.492 -48.485 22.817 1.00 82.75 92 ASP A C 1
ATOM 757 O O . ASP A 1 92 ? -3.947 -47.390 22.995 1.00 82.75 92 ASP A O 1
ATOM 761 N N . ALA A 1 93 ? -5.822 -48.613 22.832 1.00 82.00 93 ALA A N 1
ATOM 762 C CA . ALA A 1 93 ? -6.722 -47.486 23.062 1.00 82.00 93 ALA A CA 1
ATOM 763 C C . ALA A 1 93 ? -6.548 -46.875 24.467 1.00 82.00 93 ALA A C 1
ATOM 765 O O . ALA A 1 93 ? -6.554 -45.649 24.625 1.00 82.00 93 ALA A O 1
ATOM 766 N N . TYR A 1 94 ? -6.366 -47.709 25.498 1.00 82.94 94 TYR A N 1
ATOM 767 C CA . TYR A 1 94 ? -6.112 -47.256 26.867 1.00 82.94 94 TYR A CA 1
ATOM 768 C C . TYR A 1 94 ? -4.778 -46.502 26.979 1.00 82.94 94 TYR A C 1
ATOM 770 O O . TYR A 1 94 ? -4.747 -45.400 27.531 1.00 82.94 94 TYR A O 1
ATOM 778 N N . TYR A 1 95 ? -3.703 -47.031 26.387 1.00 84.19 95 TYR A N 1
ATOM 779 C CA . TYR A 1 95 ? -2.387 -46.394 26.337 1.00 84.19 95 TYR A CA 1
ATOM 780 C C . TYR A 1 95 ? -2.452 -45.036 25.627 1.00 84.19 95 TYR A C 1
ATOM 782 O O . TYR A 1 95 ? -2.008 -44.025 26.177 1.00 84.19 95 TYR A O 1
ATOM 790 N N . GLN A 1 96 ? -3.087 -44.972 24.450 1.00 86.19 96 GLN A N 1
ATOM 791 C CA . GLN A 1 96 ? -3.283 -43.719 23.714 1.00 86.19 96 GLN A CA 1
ATOM 792 C C . GLN A 1 96 ? -4.047 -42.677 24.537 1.00 86.19 96 GLN A C 1
ATOM 794 O O . GLN A 1 96 ? -3.654 -41.508 24.558 1.00 86.19 96 GLN A O 1
ATOM 799 N N . ARG A 1 97 ? -5.098 -43.085 25.262 1.00 87.19 97 ARG A N 1
ATOM 800 C CA . ARG A 1 97 ? -5.853 -42.182 26.141 1.00 87.19 97 ARG A CA 1
ATOM 801 C C . ARG A 1 97 ? -4.958 -41.551 27.206 1.00 87.19 97 ARG A C 1
ATOM 803 O O . ARG A 1 97 ? -5.032 -40.342 27.407 1.00 87.19 97 ARG A O 1
ATOM 810 N N . ILE A 1 98 ? -4.112 -42.341 27.870 1.00 84.75 98 ILE A N 1
ATOM 811 C CA . ILE A 1 98 ? -3.191 -41.834 28.899 1.00 84.75 98 ILE A CA 1
ATOM 812 C C . ILE A 1 98 ? -2.162 -40.868 28.293 1.00 84.75 98 ILE A C 1
ATOM 814 O O . ILE A 1 98 ? -1.894 -39.816 28.871 1.00 84.75 98 ILE A O 1
ATOM 818 N N . GLN A 1 99 ? -1.620 -41.170 27.110 1.00 84.38 99 GLN A N 1
ATOM 819 C CA . GLN A 1 99 ? -0.681 -40.271 26.426 1.00 84.38 99 GLN A CA 1
ATOM 820 C C . GLN A 1 99 ? -1.338 -38.945 26.016 1.00 84.38 99 GLN A C 1
ATOM 822 O O . GLN A 1 99 ? -0.736 -37.882 26.159 1.00 84.38 99 GLN A O 1
ATOM 827 N N . LEU A 1 100 ? -2.590 -38.984 25.552 1.00 89.38 100 LEU A N 1
ATOM 828 C CA . LEU A 1 100 ? -3.363 -37.777 25.254 1.00 89.38 100 LEU A CA 1
ATOM 829 C C . LEU A 1 100 ? -3.657 -36.959 26.515 1.00 89.38 100 LEU A C 1
ATOM 831 O O . LEU A 1 100 ? -3.554 -35.739 26.469 1.00 89.38 100 LEU A O 1
ATOM 835 N N . GLN A 1 101 ? -3.961 -37.608 27.642 1.00 89.38 101 GLN A N 1
ATOM 836 C CA . GLN A 1 101 ? -4.149 -36.925 28.926 1.00 89.38 101 GLN A CA 1
ATOM 837 C C . GLN A 1 101 ? -2.870 -36.228 29.403 1.00 89.38 101 GLN A C 1
ATOM 839 O O . GLN A 1 101 ? -2.946 -35.096 29.867 1.00 89.38 101 GLN A O 1
ATOM 844 N N . LYS A 1 102 ? -1.698 -36.858 29.240 1.00 86.06 102 LYS A N 1
ATOM 845 C CA . LYS A 1 102 ? -0.405 -36.217 29.538 1.00 86.06 102 LYS A CA 1
ATOM 846 C C . LYS A 1 102 ? -0.165 -34.989 28.658 1.00 86.06 102 LYS A C 1
ATOM 848 O O . LYS A 1 102 ? 0.129 -33.925 29.182 1.00 86.06 102 LYS A O 1
ATOM 853 N N . LYS A 1 103 ? -0.377 -35.106 27.341 1.00 89.25 103 LYS A N 1
ATOM 854 C CA . LYS A 1 103 ? -0.265 -33.965 26.411 1.00 89.25 103 LYS A CA 1
ATOM 855 C C . LYS A 1 103 ? -1.238 -32.837 26.745 1.00 89.25 103 LYS A C 1
ATOM 857 O O . LYS A 1 103 ? -0.889 -31.675 26.593 1.00 89.25 103 LYS A O 1
ATOM 862 N N . LEU A 1 104 ? -2.454 -33.178 27.167 1.00 89.38 104 LEU A N 1
ATOM 863 C CA . LEU A 1 104 ? -3.451 -32.199 27.583 1.00 89.38 104 LEU A CA 1
ATOM 864 C C . LEU A 1 104 ? -2.995 -31.460 28.844 1.00 89.38 104 LEU A C 1
ATOM 866 O O . LEU A 1 104 ? -3.039 -30.239 28.845 1.00 89.38 104 LEU A O 1
ATOM 870 N N . ALA A 1 105 ? -2.476 -32.169 29.848 1.00 90.31 105 ALA A N 1
ATOM 871 C CA . ALA A 1 105 ? -1.914 -31.544 31.044 1.00 90.31 105 ALA A CA 1
ATOM 872 C C . ALA A 1 105 ? -0.711 -30.637 30.718 1.00 90.31 105 ALA A C 1
ATOM 874 O O . ALA A 1 105 ? -0.625 -29.532 31.244 1.00 90.31 105 ALA A O 1
ATOM 875 N N . ASP A 1 106 ? 0.182 -31.057 29.815 1.00 89.12 106 ASP A N 1
ATOM 876 C CA . ASP A 1 106 ? 1.305 -30.224 29.357 1.00 89.12 106 ASP A CA 1
ATOM 877 C C . ASP A 1 106 ? 0.817 -28.955 28.635 1.00 89.12 106 ASP A C 1
ATOM 879 O O . ASP A 1 106 ? 1.343 -27.869 28.869 1.00 89.12 106 ASP A O 1
ATOM 883 N N . LEU A 1 107 ? -0.210 -29.069 27.783 1.00 89.38 107 LEU A N 1
ATOM 884 C CA . LEU A 1 107 ? -0.835 -27.923 27.113 1.00 89.38 107 LEU A CA 1
ATOM 885 C C . LEU A 1 107 ? -1.553 -26.994 28.100 1.00 89.38 107 LEU A C 1
ATOM 887 O O . LEU A 1 107 ? -1.490 -25.781 27.937 1.00 89.38 107 LEU A O 1
ATOM 891 N N . GLU A 1 108 ? -2.220 -27.535 29.121 1.00 85.94 108 GLU A N 1
ATOM 892 C CA . GLU A 1 108 ? -2.837 -26.753 30.200 1.00 85.94 108 GLU A CA 1
ATOM 893 C C . GLU A 1 108 ? -1.785 -25.980 31.004 1.00 85.94 108 GLU A C 1
ATOM 895 O O . GLU A 1 108 ? -2.011 -24.825 31.356 1.00 85.94 108 GLU A O 1
ATOM 900 N N . LEU A 1 109 ? -0.619 -26.584 31.247 1.00 87.62 109 LEU A N 1
ATOM 901 C CA . LEU A 1 109 ? 0.502 -25.941 31.933 1.00 87.62 109 LEU A CA 1
ATOM 902 C C . LEU A 1 109 ? 1.100 -24.819 31.072 1.00 87.62 109 LEU A C 1
ATOM 904 O O . LEU A 1 109 ? 1.296 -23.713 31.565 1.00 87.62 109 LEU A O 1
ATOM 908 N N . GLN A 1 110 ? 1.278 -25.061 29.769 1.00 85.94 110 GLN A N 1
ATOM 909 C CA . GLN A 1 110 ? 1.678 -24.027 28.807 1.00 85.94 110 GLN A CA 1
ATOM 910 C C . GLN A 1 110 ? 0.656 -22.885 28.725 1.00 85.94 110 GLN A C 1
ATOM 912 O O . GLN A 1 110 ? 1.049 -21.726 28.681 1.00 85.94 110 GLN A O 1
ATOM 917 N N . LEU A 1 111 ? -0.646 -23.191 28.738 1.00 76.81 111 LEU A N 1
ATOM 918 C CA . LEU A 1 111 ? -1.719 -22.190 28.772 1.00 76.81 111 LEU A CA 1
ATOM 919 C C . LEU A 1 111 ? -1.714 -21.379 30.074 1.00 76.81 111 LEU A C 1
ATOM 921 O O . LEU A 1 111 ? -2.000 -20.190 30.032 1.00 76.81 111 LEU A O 1
ATOM 925 N N . ALA A 1 112 ? -1.391 -21.996 31.212 1.00 80.38 112 ALA A N 1
ATOM 926 C CA . ALA A 1 112 ? -1.298 -21.315 32.503 1.00 80.38 112 ALA A CA 1
ATOM 927 C C . ALA A 1 112 ? -0.046 -20.427 32.633 1.00 80.38 112 ALA A C 1
ATOM 929 O O . ALA A 1 112 ? -0.044 -19.489 33.428 1.00 80.38 112 ALA A O 1
ATOM 930 N N . GLU A 1 113 ? 1.013 -20.719 31.873 1.00 82.88 113 GLU A N 1
ATOM 931 C CA . GLU A 1 113 ? 2.209 -19.874 31.758 1.00 82.88 113 GLU A CA 1
ATOM 932 C C . GLU A 1 113 ? 2.018 -18.690 30.797 1.00 82.88 113 GLU A C 1
ATOM 934 O O . GLU A 1 113 ? 2.803 -17.737 30.835 1.00 82.88 113 GLU A O 1
ATOM 939 N N . LEU A 1 114 ? 0.983 -18.715 29.947 1.00 75.88 114 LEU A N 1
ATOM 940 C CA . LEU A 1 114 ? 0.605 -17.541 29.168 1.00 75.88 114 LEU A CA 1
ATOM 941 C C . LEU A 1 114 ? 0.057 -16.452 30.107 1.00 75.88 114 LEU A C 1
ATOM 943 O O . LEU A 1 114 ? -0.618 -16.761 31.091 1.00 75.88 114 LEU A O 1
ATOM 947 N N . PRO A 1 115 ? 0.320 -15.167 29.816 1.00 65.38 115 PRO A N 1
ATOM 948 C CA . PRO A 1 115 ? -0.311 -14.071 30.543 1.00 65.38 115 PRO A CA 1
ATOM 949 C C . PRO A 1 115 ? -1.841 -14.194 30.472 1.00 65.38 115 PRO A C 1
ATOM 951 O O . PRO A 1 115 ? -2.374 -14.685 29.472 1.00 65.38 115 PRO A O 1
ATOM 954 N N . GLU A 1 116 ? -2.544 -13.750 31.525 1.00 57.34 116 GLU A N 1
ATOM 955 C CA . GLU A 1 116 ? -4.011 -13.690 31.508 1.00 57.34 116 GLU A CA 1
ATOM 956 C C . GLU A 1 116 ? -4.479 -13.010 30.209 1.00 57.34 116 GLU A C 1
ATOM 958 O O . GLU A 1 116 ? -3.882 -12.001 29.814 1.00 57.34 116 GLU A O 1
ATOM 963 N N . PRO A 1 117 ? -5.502 -13.556 29.518 1.00 54.66 117 PRO A N 1
ATOM 964 C CA . PRO A 1 117 ? -6.020 -12.932 28.311 1.00 54.66 117 PRO A CA 1
ATOM 965 C C . PRO A 1 117 ? -6.400 -11.496 28.649 1.00 54.66 117 PRO A C 1
ATOM 967 O O . PRO A 1 117 ? -7.084 -11.268 29.650 1.00 54.66 117 PRO A O 1
ATOM 970 N N . GLU A 1 118 ? -5.927 -10.551 27.834 1.00 51.09 118 GLU A N 1
ATOM 971 C CA . GLU A 1 118 ? -6.158 -9.128 28.066 1.00 51.09 118 GLU A CA 1
ATOM 972 C C . GLU A 1 118 ? -7.641 -8.887 28.385 1.00 51.09 118 GLU A C 1
ATOM 974 O O . GLU A 1 118 ? -8.514 -9.487 27.731 1.00 51.09 118 GLU A O 1
ATOM 979 N N . PRO A 1 119 ? -7.953 -8.072 29.414 1.00 49.50 119 PRO A N 1
ATOM 980 C CA . PRO A 1 119 ? -9.329 -7.724 29.718 1.00 49.50 119 PRO A CA 1
ATOM 981 C C . PRO A 1 119 ? -9.957 -7.229 28.424 1.00 49.50 119 PRO A C 1
ATOM 983 O O . PRO A 1 119 ? -9.428 -6.350 27.753 1.00 49.50 119 PRO A O 1
ATOM 986 N N . LYS A 1 120 ? -11.047 -7.876 28.019 1.00 52.12 120 LYS A N 1
ATOM 987 C CA . LYS A 1 120 ? -11.672 -7.627 26.727 1.00 52.12 120 LYS A CA 1
ATOM 988 C C . LYS A 1 120 ? -12.142 -6.173 26.700 1.00 52.12 120 LYS A C 1
ATOM 990 O O . LYS A 1 120 ? -13.207 -5.877 27.243 1.00 52.12 120 LYS A O 1
ATOM 995 N N . ASN A 1 121 ? -11.343 -5.285 26.111 1.00 55.03 121 ASN A N 1
ATOM 996 C CA . ASN A 1 121 ? -11.667 -3.872 26.015 1.00 55.03 121 ASN A CA 1
ATOM 997 C C . ASN A 1 121 ? -13.004 -3.738 25.273 1.00 55.03 121 ASN A C 1
ATOM 999 O O . ASN A 1 121 ? -13.173 -4.216 24.148 1.00 55.03 121 ASN A O 1
ATOM 1003 N N . ILE A 1 122 ? -13.999 -3.161 25.946 1.00 64.06 122 ILE A N 1
ATOM 1004 C CA . ILE A 1 122 ? -15.355 -2.983 25.408 1.00 64.06 122 ILE A CA 1
ATOM 1005 C C . ILE A 1 122 ? -15.372 -1.802 24.419 1.00 64.06 122 ILE A C 1
ATOM 1007 O O . ILE A 1 122 ? -16.236 -1.723 23.542 1.00 64.06 122 ILE A O 1
ATOM 1011 N N . PHE A 1 123 ? -14.385 -0.909 24.511 1.00 82.50 123 PHE A N 1
ATOM 1012 C CA . PHE A 1 123 ? -14.245 0.292 23.705 1.00 82.50 123 PHE A CA 1
ATOM 1013 C C . PHE A 1 123 ? -13.337 0.060 22.491 1.00 82.50 123 PHE A C 1
ATOM 1015 O O . PHE A 1 123 ? -12.206 0.528 22.407 1.00 82.50 123 PHE A O 1
ATOM 1022 N N . THR A 1 124 ? -13.867 -0.687 21.527 1.00 84.50 124 THR A N 1
ATOM 1023 C CA . THR A 1 124 ? -13.236 -0.961 20.223 1.00 84.50 124 THR A CA 1
ATOM 1024 C C . THR A 1 124 ? -14.007 -0.270 19.099 1.00 84.50 124 THR A C 1
ATOM 1026 O O . THR A 1 124 ? -15.026 0.388 19.323 1.00 84.50 124 THR A O 1
ATOM 1029 N N . SER A 1 125 ? -13.591 -0.453 17.847 1.00 85.06 125 SER A N 1
ATOM 1030 C CA . SER A 1 125 ? -14.381 -0.035 16.682 1.00 85.06 125 SER A CA 1
ATOM 1031 C C . SER A 1 125 ? -15.787 -0.651 16.625 1.00 85.06 125 SER A C 1
ATOM 1033 O O . SER A 1 125 ? -16.653 -0.119 15.927 1.00 85.06 125 SER A O 1
ATOM 1035 N N . ALA A 1 126 ? -16.031 -1.729 17.377 1.00 85.25 126 ALA A N 1
ATOM 1036 C CA . ALA A 1 126 ? -17.330 -2.375 17.540 1.00 85.25 126 ALA A CA 1
ATOM 1037 C C . ALA A 1 126 ? -18.158 -1.823 18.719 1.00 85.25 126 ALA A C 1
ATOM 1039 O O . ALA A 1 126 ? -19.192 -2.404 19.050 1.00 85.25 126 ALA A O 1
ATOM 1040 N N . PHE A 1 127 ? -17.720 -0.731 19.357 1.00 87.88 127 PHE A N 1
ATOM 1041 C CA . PHE A 1 127 ? -18.428 -0.095 20.466 1.00 87.88 127 PHE A CA 1
ATOM 1042 C C . PHE A 1 127 ? -19.882 0.243 20.097 1.00 87.88 127 PHE A C 1
ATOM 1044 O O . PHE A 1 127 ? -20.152 1.086 19.236 1.00 87.88 127 PHE A O 1
ATOM 1051 N N . ASP A 1 128 ? -20.824 -0.413 20.778 1.00 87.06 128 ASP A N 1
ATOM 1052 C CA . ASP A 1 128 ? -22.257 -0.179 20.617 1.00 87.06 128 ASP A CA 1
ATOM 1053 C C . ASP A 1 128 ? -22.750 0.850 21.638 1.00 87.06 128 ASP A C 1
ATOM 1055 O O . ASP A 1 128 ? -23.201 0.531 22.744 1.00 87.06 128 ASP A O 1
ATOM 1059 N N . TYR A 1 129 ? -22.698 2.114 21.225 1.00 89.25 129 TYR A N 1
ATOM 1060 C CA . TYR A 1 129 ? -23.159 3.248 22.022 1.00 89.25 129 TYR A CA 1
ATOM 1061 C C . TYR A 1 129 ? -24.642 3.154 22.416 1.00 89.25 129 TYR A C 1
ATOM 1063 O O . TYR A 1 129 ? -25.051 3.788 23.389 1.00 89.25 129 TYR A O 1
ATOM 1071 N N . GLN A 1 130 ? -25.462 2.355 21.716 1.00 89.62 130 GLN A N 1
ATOM 1072 C CA . GLN A 1 130 ? -26.871 2.175 22.073 1.00 89.62 130 GLN A CA 1
ATOM 1073 C C . GLN A 1 130 ? -27.036 1.419 23.391 1.00 89.62 130 GLN A C 1
ATOM 1075 O O . GLN A 1 130 ? -28.040 1.605 24.079 1.00 89.62 130 GLN A O 1
ATOM 1080 N N . ILE A 1 131 ? -26.073 0.570 23.763 1.00 87.62 131 ILE A N 1
ATOM 1081 C CA . ILE A 1 131 ? -26.092 -0.135 25.048 1.00 87.62 131 ILE A CA 1
ATOM 1082 C C . ILE A 1 131 ? -25.874 0.860 26.183 1.00 87.62 131 ILE A C 1
ATOM 1084 O O . ILE A 1 131 ? -26.649 0.860 27.138 1.00 87.62 131 ILE A O 1
ATOM 1088 N N . GLU A 1 132 ? -24.878 1.738 26.062 1.00 86.06 132 GLU A N 1
ATOM 1089 C CA . GLU A 1 132 ? -24.605 2.755 27.080 1.00 86.06 132 GLU A CA 1
ATOM 1090 C C . GLU A 1 132 ? -25.706 3.813 27.158 1.00 86.06 132 GLU A C 1
ATOM 1092 O O . GLU A 1 132 ? -26.093 4.218 28.255 1.00 86.06 132 GLU A O 1
ATOM 1097 N N . LEU A 1 133 ? -26.283 4.199 26.014 1.00 90.50 133 LEU A N 1
ATOM 1098 C CA . LEU A 1 133 ? -27.403 5.138 25.952 1.00 90.50 133 LEU A CA 1
ATOM 1099 C C . LEU A 1 133 ? -28.631 4.678 26.749 1.00 90.50 133 LEU A C 1
ATOM 1101 O O . LEU A 1 133 ? -29.385 5.525 27.217 1.00 90.50 133 LEU A O 1
ATOM 1105 N N . LYS A 1 134 ? -28.828 3.369 26.976 1.00 90.25 134 LYS A N 1
ATOM 1106 C CA . LYS A 1 134 ? -29.934 2.861 27.817 1.00 90.25 134 LYS A CA 1
ATOM 1107 C C . LYS A 1 134 ? -29.862 3.346 29.265 1.00 90.25 134 LYS A C 1
ATOM 1109 O O . LYS A 1 134 ? -30.882 3.343 29.948 1.00 90.25 134 LYS A O 1
ATOM 1114 N N . ASN A 1 135 ? -28.685 3.767 29.729 1.00 90.25 135 ASN A N 1
ATOM 1115 C CA . ASN A 1 135 ? -28.499 4.321 31.069 1.00 90.25 135 ASN A CA 1
ATOM 1116 C C . ASN A 1 135 ? -28.958 5.788 31.175 1.00 90.25 135 ASN A C 1
ATOM 1118 O O . ASN A 1 135 ? -28.949 6.354 32.268 1.00 90.25 135 ASN A O 1
ATOM 1122 N N . TYR A 1 136 ? -29.372 6.400 30.061 1.00 93.00 136 TYR A N 1
ATOM 1123 C CA . TYR A 1 136 ? -29.784 7.794 29.975 1.00 93.00 136 TYR A CA 1
ATOM 1124 C C . TYR A 1 136 ? -31.268 7.895 29.610 1.00 93.00 136 TYR A C 1
ATOM 1126 O O . TYR A 1 136 ? -31.723 7.355 28.604 1.00 93.00 136 TYR A O 1
ATOM 1134 N N . ASP A 1 137 ? -32.038 8.640 30.407 1.00 93.75 137 ASP A N 1
ATOM 1135 C CA . ASP A 1 137 ? -33.413 8.998 30.049 1.00 93.75 137 ASP A CA 1
ATOM 1136 C C . ASP A 1 137 ? -33.400 10.243 29.160 1.00 93.75 137 ASP A C 1
ATOM 1138 O O . ASP A 1 137 ? -33.527 11.381 29.626 1.00 93.75 137 ASP A O 1
ATOM 1142 N N . SER A 1 138 ? -33.202 10.028 27.862 1.00 91.31 138 SER A N 1
ATOM 1143 C CA . SER A 1 138 ? -33.037 11.120 26.908 1.00 91.31 138 SER A CA 1
ATOM 1144 C C . SER A 1 138 ? -34.258 12.041 26.819 1.00 91.31 138 SER A C 1
ATOM 1146 O O . SER A 1 138 ? -34.106 13.246 26.612 1.00 91.31 138 SER A O 1
ATOM 1148 N N . GLN A 1 139 ? -35.471 11.524 27.053 1.00 92.25 139 GLN A N 1
ATOM 1149 C CA . GLN A 1 139 ? -36.685 12.342 27.060 1.00 92.25 139 GLN A CA 1
ATOM 1150 C C . GLN A 1 139 ? -36.653 13.350 28.214 1.00 92.25 139 GLN A C 1
ATOM 1152 O O . GLN A 1 139 ? -36.918 14.537 28.007 1.00 92.25 139 GLN A O 1
ATOM 1157 N N . ILE A 1 140 ? -36.285 12.899 29.414 1.00 93.31 140 ILE A N 1
ATOM 1158 C CA . ILE A 1 140 ? -36.141 13.768 30.585 1.00 93.31 140 ILE A CA 1
ATOM 1159 C C . ILE A 1 140 ? -34.941 14.714 30.436 1.00 93.31 140 ILE A C 1
ATOM 1161 O O . ILE A 1 140 ? -35.022 15.880 30.834 1.00 93.31 140 ILE A O 1
ATOM 1165 N N . ILE A 1 141 ? -33.829 14.231 29.880 1.00 95.75 141 ILE A N 1
ATOM 1166 C CA . ILE A 1 141 ? -32.604 15.014 29.677 1.00 95.75 141 ILE A CA 1
ATOM 1167 C C . ILE A 1 141 ? -32.869 16.184 28.726 1.00 95.75 141 ILE A C 1
ATOM 1169 O O . ILE A 1 141 ? -32.561 17.326 29.060 1.00 95.75 141 ILE A O 1
ATOM 1173 N N . ASN A 1 142 ? -33.504 15.933 27.580 1.00 94.06 142 ASN A N 1
ATOM 1174 C CA . ASN A 1 142 ? -33.749 16.959 26.564 1.00 94.06 142 ASN A CA 1
ATOM 1175 C C . ASN A 1 142 ? -34.669 18.094 27.062 1.00 94.06 142 ASN A C 1
ATOM 1177 O O . ASN A 1 142 ? -34.520 19.247 26.643 1.00 94.06 142 ASN A O 1
ATOM 1181 N N . GLN A 1 143 ? -35.577 17.797 27.998 1.00 93.25 143 GLN A N 1
ATOM 1182 C CA . GLN A 1 143 ? -36.522 18.765 28.568 1.00 93.25 143 GLN A CA 1
ATOM 1183 C C . GLN A 1 143 ? -35.903 19.729 29.592 1.00 93.25 143 GLN A C 1
ATOM 1185 O O . GLN A 1 143 ? -36.527 20.731 29.930 1.00 93.25 143 GLN A O 1
ATOM 1190 N N . SER A 1 144 ? -34.697 19.466 30.103 1.00 93.94 144 SER A N 1
ATOM 1191 C CA . SER A 1 144 ? -34.079 20.284 31.150 1.00 93.94 144 SER A CA 1
ATOM 1192 C C . SER A 1 144 ? -32.670 20.701 30.756 1.00 93.94 144 SER A C 1
ATOM 1194 O O . SER A 1 144 ? -31.806 19.852 30.574 1.00 93.94 144 SER A O 1
ATOM 1196 N N . VAL A 1 145 ? -32.407 22.013 30.703 1.00 94.44 145 VAL A N 1
ATOM 1197 C CA . VAL A 1 145 ? -31.064 22.548 30.391 1.00 94.44 145 VAL A CA 1
ATOM 1198 C C . VAL A 1 145 ? -30.008 22.002 31.356 1.00 94.44 145 VAL A C 1
ATOM 1200 O O . VAL A 1 145 ? -28.914 21.640 30.940 1.00 94.44 145 VAL A O 1
ATOM 1203 N N . TRP A 1 146 ? -30.370 21.887 32.637 1.00 93.44 146 TRP A N 1
ATOM 1204 C CA . TRP A 1 146 ? -29.487 21.394 33.690 1.00 93.44 146 TRP A CA 1
ATOM 1205 C C . TRP A 1 146 ? -29.172 19.904 33.534 1.00 93.44 146 TRP A C 1
ATOM 1207 O O . TRP A 1 146 ? -28.017 19.494 33.607 1.00 93.44 146 TRP A O 1
ATOM 1217 N N . LYS A 1 147 ? -30.198 19.075 33.288 1.00 94.94 147 LYS A N 1
ATOM 1218 C CA . LYS A 1 147 ? -29.984 17.636 33.066 1.00 94.94 147 LYS A CA 1
ATOM 1219 C C . LYS A 1 147 ? -29.238 17.385 31.761 1.00 94.94 147 LYS A C 1
ATOM 1221 O O . LYS A 1 147 ? -28.380 16.512 31.728 1.00 94.94 147 LYS A O 1
ATOM 1226 N N . TYR A 1 148 ? -29.527 18.168 30.723 1.00 97.12 148 TYR A N 1
ATOM 1227 C CA . TYR A 1 148 ? -28.806 18.136 29.458 1.00 97.12 148 TYR A CA 1
ATOM 1228 C C . TYR A 1 148 ? -27.314 18.408 29.646 1.00 97.12 148 TYR A C 1
ATOM 1230 O O . TYR A 1 148 ? -26.498 17.607 29.190 1.00 97.12 148 TYR A O 1
ATOM 1238 N N . SER A 1 149 ? -26.939 19.493 30.334 1.00 95.69 149 SER A N 1
ATOM 1239 C CA . SER A 1 149 ? -25.525 19.830 30.519 1.00 95.69 149 SER A CA 1
ATOM 1240 C C . SER A 1 149 ? -24.800 18.776 31.361 1.00 95.69 149 SER A C 1
ATOM 1242 O O . SER A 1 149 ? -23.723 18.318 30.979 1.00 95.69 149 SER A O 1
ATOM 1244 N N . GLN A 1 150 ? -25.415 18.303 32.448 1.00 95.31 150 GLN A N 1
ATOM 1245 C CA . GLN A 1 150 ? -24.844 17.244 33.285 1.00 95.31 150 GLN A CA 1
ATOM 1246 C C . GLN A 1 150 ? -24.671 15.922 32.527 1.00 95.31 150 GLN A C 1
ATOM 1248 O O . GLN A 1 150 ? -23.582 15.352 32.552 1.00 95.31 150 GLN A O 1
ATOM 1253 N N . ALA A 1 151 ? -25.703 15.457 31.816 1.00 97.12 151 ALA A N 1
ATOM 1254 C CA . ALA A 1 151 ? -25.634 14.220 31.041 1.00 97.12 151 ALA A CA 1
ATOM 1255 C C . ALA A 1 151 ? -24.598 14.316 29.914 1.00 97.12 151 ALA A C 1
ATOM 1257 O O . ALA A 1 151 ? -23.821 13.387 29.715 1.00 97.12 151 ALA A O 1
ATOM 1258 N N . SER A 1 152 ? -24.530 15.460 29.225 1.00 97.44 152 SER A N 1
ATOM 1259 C CA . SER A 1 152 ? -23.539 15.711 28.172 1.00 97.44 152 SER A CA 1
ATOM 1260 C C . SER A 1 152 ? -22.110 15.700 28.722 1.00 97.44 152 SER A C 1
ATOM 1262 O O . SER A 1 152 ? -21.226 15.124 28.097 1.00 97.44 152 SER A O 1
ATOM 1264 N N . GLN A 1 153 ? -21.874 16.285 29.904 1.00 97.44 153 GLN A N 1
ATOM 1265 C CA . GLN A 1 153 ? -20.561 16.234 30.562 1.00 97.44 153 GLN A CA 1
ATOM 1266 C C . GLN A 1 153 ? -20.186 14.805 30.948 1.00 97.44 153 GLN A C 1
ATOM 1268 O O . GLN A 1 153 ? -19.095 14.362 30.616 1.00 97.44 153 GLN A O 1
ATOM 1273 N N . GLN A 1 154 ? -21.099 14.076 31.597 1.00 96.31 154 GLN A N 1
ATOM 1274 C CA . GLN A 1 154 ? -20.871 12.681 31.983 1.00 96.31 154 GLN A CA 1
ATOM 1275 C C . GLN A 1 154 ? -20.553 11.811 30.768 1.00 96.31 154 GLN A C 1
ATOM 1277 O O . GLN A 1 154 ? -19.585 11.061 30.784 1.00 96.31 154 GLN A O 1
ATOM 1282 N N . TRP A 1 155 ? -21.333 11.955 29.698 1.00 97.12 155 TRP A N 1
ATOM 1283 C CA . TRP A 1 155 ? -21.119 11.237 28.449 1.00 97.12 155 TRP A CA 1
ATOM 1284 C C . TRP A 1 155 ? -19.742 11.543 27.831 1.00 97.12 155 TRP A C 1
ATOM 1286 O O . TRP A 1 155 ? -18.988 10.622 27.528 1.00 97.12 155 TRP A O 1
ATOM 1296 N N . MET A 1 156 ? -19.361 12.823 27.715 1.00 97.38 156 MET A N 1
ATOM 1297 C CA . MET A 1 156 ? -18.039 13.212 27.197 1.00 97.38 156 MET A CA 1
ATOM 1298 C C . MET A 1 156 ? -16.890 12.708 28.077 1.00 97.38 156 MET A C 1
ATOM 1300 O O . MET A 1 156 ? -15.895 12.215 27.552 1.00 97.38 156 MET A O 1
ATOM 1304 N N . SER A 1 157 ? -17.019 12.809 29.402 1.00 96.19 157 SER A N 1
ATOM 1305 C CA . SER A 1 157 ? -16.014 12.309 30.343 1.00 96.19 157 SER A CA 1
ATOM 1306 C C . SER A 1 157 ? -15.844 10.794 30.255 1.00 96.19 157 SER A C 1
ATOM 1308 O O . SER A 1 157 ? -14.713 10.325 30.281 1.00 96.19 157 SER A O 1
ATOM 1310 N N . ASN A 1 158 ? -16.932 10.038 30.085 1.00 94.50 158 ASN A N 1
ATOM 1311 C CA . ASN A 1 158 ? -16.860 8.589 29.898 1.00 94.50 158 ASN A CA 1
ATOM 1312 C C . ASN A 1 158 ? -16.111 8.230 28.609 1.00 94.50 158 ASN A C 1
ATOM 1314 O O . ASN A 1 158 ? -15.192 7.421 28.649 1.00 94.50 158 ASN A O 1
ATOM 1318 N N . LEU A 1 159 ? -16.434 8.877 27.482 1.00 95.38 159 LEU A N 1
ATOM 1319 C CA . LEU A 1 159 ? -15.719 8.638 26.223 1.00 95.38 159 LEU A CA 1
ATOM 1320 C C . LEU A 1 159 ? -14.231 8.999 26.320 1.00 95.38 159 LEU A C 1
ATOM 1322 O O . LEU A 1 159 ? -13.400 8.272 25.786 1.00 95.38 159 LEU A O 1
ATOM 1326 N N . LEU A 1 160 ? -13.885 10.099 26.996 1.00 95.56 160 LEU A N 1
ATOM 1327 C CA . LEU A 1 160 ? -12.490 10.488 27.223 1.00 95.56 160 LEU A CA 1
ATOM 1328 C C . LEU A 1 160 ? -11.743 9.454 28.074 1.00 95.56 160 LEU A C 1
ATOM 1330 O O . LEU A 1 160 ? -10.658 9.037 27.680 1.00 95.56 160 LEU A O 1
ATOM 1334 N N . ASN A 1 161 ? -12.345 8.988 29.171 1.00 93.62 161 ASN A N 1
ATOM 1335 C CA . ASN A 1 161 ? -11.757 7.942 30.010 1.00 93.62 161 ASN A CA 1
ATOM 1336 C C . ASN A 1 161 ? -11.546 6.645 29.220 1.00 93.62 161 ASN A C 1
ATOM 1338 O O . ASN A 1 161 ? -10.464 6.073 29.274 1.00 93.62 161 ASN A O 1
ATOM 1342 N N . ASN A 1 162 ? -12.534 6.227 28.424 1.00 92.69 162 ASN A N 1
ATOM 1343 C CA . ASN A 1 162 ? -12.420 5.027 27.596 1.00 92.69 162 ASN A CA 1
ATOM 1344 C C . ASN A 1 162 ? -11.296 5.151 26.548 1.00 92.69 162 ASN A C 1
ATOM 1346 O O . ASN A 1 162 ? -10.610 4.176 26.254 1.00 92.69 162 ASN A O 1
ATOM 1350 N N . ILE A 1 163 ? -11.084 6.346 25.982 1.00 92.56 163 ILE A N 1
ATOM 1351 C CA . ILE A 1 163 ? -9.960 6.609 25.068 1.00 92.56 163 ILE A CA 1
ATOM 1352 C C . ILE A 1 163 ? -8.622 6.528 25.807 1.00 92.56 163 ILE A C 1
ATOM 1354 O O . ILE A 1 163 ? -7.663 5.995 25.254 1.00 92.56 163 ILE A O 1
ATOM 1358 N N . ASP A 1 164 ? -8.542 7.059 27.026 1.00 91.06 164 ASP A N 1
ATOM 1359 C CA . ASP A 1 164 ? -7.322 7.017 27.833 1.00 91.06 164 ASP A CA 1
ATOM 1360 C C . ASP A 1 164 ? -6.978 5.580 28.254 1.00 91.06 164 ASP A C 1
ATOM 1362 O O . ASP A 1 164 ? -5.820 5.174 28.169 1.00 91.06 164 ASP A O 1
ATOM 1366 N N . GLU A 1 165 ? -7.972 4.779 28.641 1.00 90.38 165 GLU A N 1
ATOM 1367 C CA . GLU A 1 165 ? -7.808 3.343 28.898 1.00 90.38 165 GLU A CA 1
ATOM 1368 C C . GLU A 1 165 ? -7.333 2.605 27.639 1.00 90.38 165 GLU A C 1
ATOM 1370 O O . GLU A 1 165 ? -6.315 1.913 27.681 1.00 90.38 165 GLU A O 1
ATOM 1375 N N . TRP A 1 166 ? -7.989 2.835 26.497 1.00 90.88 166 TRP A N 1
ATOM 1376 C CA . TRP A 1 166 ? -7.593 2.239 25.220 1.00 90.88 166 TRP A CA 1
ATOM 1377 C C . TRP A 1 166 ? -6.156 2.611 24.818 1.00 90.88 166 TRP A C 1
ATOM 1379 O O . TRP A 1 166 ? -5.391 1.744 24.399 1.00 90.88 166 TRP A O 1
ATOM 1389 N N . GLU A 1 167 ? -5.749 3.877 24.970 1.00 89.38 167 GLU A N 1
ATOM 1390 C CA . GLU A 1 167 ? -4.379 4.320 24.669 1.00 89.38 167 GLU A CA 1
ATOM 1391 C C . GLU A 1 167 ? -3.341 3.636 25.563 1.00 89.38 167 GLU A C 1
ATOM 1393 O O . GLU A 1 167 ? -2.277 3.254 25.075 1.00 89.38 167 GLU A O 1
ATOM 1398 N N . ASN A 1 168 ? -3.646 3.472 26.852 1.00 88.56 168 ASN A N 1
ATOM 1399 C CA . ASN A 1 168 ? -2.751 2.815 27.801 1.00 88.56 168 ASN A CA 1
ATOM 1400 C C . ASN A 1 168 ? -2.548 1.328 27.476 1.00 88.56 168 ASN A C 1
ATOM 1402 O O . ASN A 1 168 ? -1.445 0.809 27.647 1.00 88.56 168 ASN A O 1
ATOM 1406 N N . GLU A 1 169 ? -3.578 0.652 26.970 1.00 87.88 169 GLU A N 1
ATOM 1407 C CA . GLU A 1 169 ? -3.468 -0.728 26.484 1.00 87.88 169 GLU A CA 1
ATOM 1408 C C . GLU A 1 169 ? -2.689 -0.805 25.159 1.00 87.88 169 GLU A C 1
ATOM 1410 O O . GLU A 1 169 ? -1.897 -1.720 24.948 1.00 87.88 169 GLU A O 1
ATOM 1415 N N . HIS A 1 170 ? -2.815 0.208 24.295 1.00 89.06 170 HIS A N 1
ATOM 1416 C CA . HIS A 1 170 ? -2.211 0.238 22.957 1.00 89.06 170 HIS A CA 1
ATOM 1417 C C . HIS A 1 170 ? -0.986 1.169 22.858 1.00 89.06 170 HIS A C 1
ATOM 1419 O O . HIS A 1 170 ? -0.698 1.736 21.796 1.00 89.06 170 HIS A O 1
ATOM 1425 N N . LEU A 1 171 ? -0.209 1.314 23.940 1.00 88.56 171 LEU A N 1
ATOM 1426 C CA . LEU A 1 171 ? 0.943 2.232 23.998 1.00 88.56 171 LEU A CA 1
ATOM 1427 C C . LEU A 1 171 ? 1.963 2.000 22.875 1.00 88.56 171 LEU A C 1
ATOM 1429 O O . LEU A 1 171 ? 2.515 2.955 22.322 1.00 88.56 171 LEU A O 1
ATOM 1433 N N . ASN A 1 172 ? 2.206 0.736 22.515 1.00 88.88 172 ASN A N 1
ATOM 1434 C CA . ASN A 1 172 ? 3.123 0.382 21.430 1.00 88.88 172 ASN A CA 1
ATOM 1435 C C . ASN A 1 172 ? 2.637 0.925 20.083 1.00 88.88 172 ASN A C 1
ATOM 1437 O O . ASN A 1 172 ? 3.419 1.522 19.344 1.00 88.88 172 ASN A O 1
ATOM 1441 N N . LEU A 1 173 ? 1.349 0.766 19.777 1.00 89.06 173 LEU A N 1
ATOM 1442 C CA . LEU A 1 173 ? 0.740 1.281 18.554 1.00 89.06 173 LEU A CA 1
ATOM 1443 C C . LEU A 1 173 ? 0.798 2.810 18.506 1.00 89.06 173 LEU A C 1
ATOM 1445 O O . LEU A 1 173 ? 1.182 3.381 17.484 1.00 89.06 173 LEU A O 1
ATOM 1449 N N . VAL A 1 174 ? 0.487 3.490 19.612 1.00 86.44 174 VAL A N 1
ATOM 1450 C CA . VAL A 1 174 ? 0.560 4.958 19.680 1.00 86.44 174 VAL A CA 1
ATOM 1451 C C . VAL A 1 174 ? 1.991 5.451 19.486 1.00 86.44 174 VAL A C 1
ATOM 1453 O O . VAL A 1 174 ? 2.223 6.358 18.684 1.00 86.44 174 VAL A O 1
ATOM 1456 N N . LYS A 1 175 ? 2.975 4.813 20.129 1.00 88.19 175 LYS A N 1
ATOM 1457 C CA . LYS A 1 175 ? 4.394 5.123 19.920 1.00 88.19 175 LYS A CA 1
ATOM 1458 C C . LYS A 1 175 ? 4.803 4.935 18.456 1.00 88.19 175 LYS A C 1
ATOM 1460 O O . LYS A 1 175 ? 5.383 5.845 17.869 1.00 88.19 175 LYS A O 1
ATOM 1465 N N . ASN A 1 176 ? 4.441 3.802 17.853 1.00 88.81 176 ASN A N 1
ATOM 1466 C CA . ASN A 1 176 ? 4.698 3.526 16.439 1.00 88.81 176 ASN A CA 1
ATOM 1467 C C . ASN A 1 176 ? 4.040 4.567 15.518 1.00 88.81 176 ASN A C 1
ATOM 1469 O O . ASN A 1 176 ? 4.638 4.981 14.530 1.00 88.81 176 ASN A O 1
ATOM 1473 N N . THR A 1 177 ? 2.833 5.024 15.851 1.00 86.38 177 THR A N 1
ATOM 1474 C CA . THR A 1 177 ? 2.113 6.059 15.094 1.00 86.38 177 THR A CA 1
ATOM 1475 C C . THR A 1 177 ? 2.839 7.404 15.159 1.00 86.38 177 THR A C 1
ATOM 1477 O O . THR A 1 177 ? 2.978 8.091 14.148 1.00 86.38 177 THR A O 1
ATOM 1480 N N . VAL A 1 178 ? 3.357 7.781 16.333 1.00 86.00 178 VAL A N 1
ATOM 1481 C CA . VAL A 1 178 ? 4.173 8.994 16.498 1.00 86.00 178 VAL A CA 1
ATOM 1482 C C . VAL A 1 178 ? 5.469 8.896 15.695 1.00 86.00 178 VAL A C 1
ATOM 1484 O O . VAL A 1 178 ? 5.810 9.841 14.986 1.00 86.00 178 VAL A O 1
ATOM 1487 N N . GLU A 1 179 ? 6.169 7.763 15.763 1.00 88.69 179 GLU A N 1
ATOM 1488 C CA . GLU A 1 179 ? 7.387 7.520 14.980 1.00 88.69 179 GLU A CA 1
ATOM 1489 C C . GLU A 1 179 ? 7.107 7.591 13.471 1.00 88.69 179 GLU A C 1
ATOM 1491 O O . GLU A 1 179 ? 7.815 8.289 12.749 1.00 88.69 179 GLU A O 1
ATOM 1496 N N . LEU A 1 180 ? 6.026 6.963 12.995 1.00 88.94 180 LEU A N 1
ATOM 1497 C CA . LEU A 1 180 ? 5.591 7.040 11.597 1.00 88.94 180 LEU A CA 1
ATOM 1498 C C . LEU A 1 180 ? 5.302 8.477 11.155 1.00 88.94 180 LEU A C 1
ATOM 1500 O O . LEU A 1 180 ? 5.747 8.890 10.085 1.00 88.94 180 LEU A O 1
ATOM 1504 N N . ASN A 1 181 ? 4.595 9.255 11.975 1.00 85.81 181 ASN A N 1
ATOM 1505 C CA . ASN A 1 181 ? 4.308 10.656 11.675 1.00 85.81 181 ASN A CA 1
ATOM 1506 C C . ASN A 1 181 ? 5.585 11.503 11.621 1.00 85.81 181 ASN A C 1
ATOM 1508 O O . ASN A 1 181 ? 5.744 12.314 10.709 1.00 85.81 181 ASN A O 1
ATOM 1512 N N . GLN A 1 182 ? 6.530 11.275 12.537 1.00 87.62 182 GLN A N 1
ATOM 1513 C CA . GLN A 1 182 ? 7.841 11.926 12.501 1.00 87.62 182 GLN A CA 1
ATOM 1514 C C . GLN A 1 182 ? 8.620 11.553 11.238 1.00 87.62 182 GLN A C 1
ATOM 1516 O O . GLN A 1 182 ? 9.199 12.432 10.597 1.00 87.62 182 GLN A O 1
ATOM 1521 N N . GLU A 1 183 ? 8.614 10.275 10.853 1.00 88.31 183 GLU A N 1
ATOM 1522 C CA . GLU A 1 183 ? 9.214 9.835 9.597 1.00 88.31 183 GLU A CA 1
ATOM 1523 C C . GLU A 1 183 ? 8.532 10.491 8.404 1.00 88.31 183 GLU A C 1
ATOM 1525 O O . GLU A 1 183 ? 9.228 10.945 7.512 1.00 88.31 183 GLU A O 1
ATOM 1530 N N . LEU A 1 184 ? 7.210 10.615 8.358 1.00 87.38 184 LEU A N 1
ATOM 1531 C CA . LEU A 1 184 ? 6.508 11.292 7.261 1.00 87.38 184 LEU A CA 1
ATOM 1532 C C . LEU A 1 184 ? 6.794 12.802 7.208 1.00 87.38 184 LEU A C 1
ATOM 1534 O O . LEU A 1 184 ? 6.835 13.372 6.120 1.00 87.38 184 LEU A O 1
ATOM 1538 N N . ASP A 1 185 ? 7.063 13.435 8.352 1.00 87.06 185 ASP A N 1
ATOM 1539 C CA . ASP A 1 185 ? 7.349 14.871 8.464 1.00 87.06 185 ASP A CA 1
ATOM 1540 C C . ASP A 1 185 ? 8.784 15.279 8.120 1.00 87.06 185 ASP A C 1
ATOM 1542 O O . ASP A 1 185 ? 9.056 16.461 7.866 1.00 87.06 185 ASP A O 1
ATOM 1546 N N . LYS A 1 186 ? 9.725 14.330 8.079 1.00 89.50 186 LYS A N 1
ATOM 1547 C CA . LYS A 1 186 ? 11.096 14.631 7.652 1.00 89.50 186 LYS A CA 1
ATOM 1548 C C . LYS A 1 186 ? 11.087 15.190 6.229 1.00 89.50 186 LYS A C 1
ATOM 1550 O O . LYS A 1 186 ? 10.600 14.565 5.289 1.00 89.50 186 LYS A O 1
ATOM 1555 N N . LYS A 1 187 ? 11.687 16.361 6.039 1.00 86.94 187 LYS A N 1
ATOM 1556 C CA . LYS A 1 187 ? 11.808 16.956 4.705 1.00 86.94 187 LYS A CA 1
ATOM 1557 C C . LYS A 1 187 ? 12.670 16.069 3.809 1.00 86.94 187 LYS A C 1
ATOM 1559 O O . LYS A 1 187 ? 13.698 15.560 4.254 1.00 86.94 187 LYS A O 1
ATOM 1564 N N . LEU A 1 188 ? 12.252 15.907 2.556 1.00 85.00 188 LEU A N 1
ATOM 1565 C CA . LEU A 1 188 ? 13.087 15.282 1.537 1.00 85.00 188 LEU A CA 1
ATOM 1566 C C . LEU A 1 188 ? 14.341 16.136 1.277 1.00 85.00 188 LEU A C 1
ATOM 1568 O O . LEU A 1 188 ? 14.284 17.365 1.433 1.00 85.00 188 LEU A O 1
ATOM 1572 N N . PRO A 1 189 ? 15.469 15.519 0.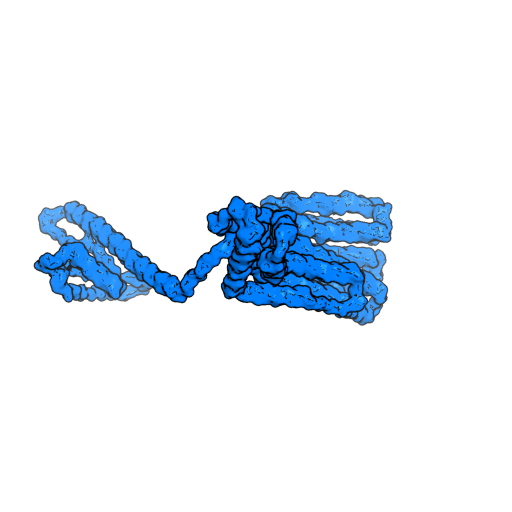880 1.00 83.31 189 PRO A N 1
ATOM 1573 C CA . PRO A 1 189 ? 16.644 16.266 0.458 1.00 83.31 189 PRO A CA 1
ATOM 1574 C C . PRO A 1 189 ? 16.308 17.170 -0.737 1.00 83.31 189 PRO A C 1
ATOM 1576 O O . PRO A 1 189 ? 15.423 16.875 -1.539 1.00 83.31 189 PRO A O 1
ATOM 1579 N N . VAL A 1 190 ? 17.006 18.299 -0.846 1.00 80.44 190 VAL A N 1
ATOM 1580 C CA . VAL A 1 190 ? 16.770 19.280 -1.911 1.00 80.44 190 VAL A CA 1
ATOM 1581 C C . VAL A 1 190 ? 17.882 19.165 -2.944 1.00 80.44 190 VAL A C 1
ATOM 1583 O O . VAL A 1 190 ? 19.050 19.318 -2.597 1.00 80.44 190 VAL A O 1
ATOM 1586 N N . SER A 1 191 ? 17.508 18.961 -4.205 1.00 85.44 191 SER A N 1
ATOM 1587 C CA . SER A 1 191 ? 18.400 19.094 -5.361 1.00 85.44 191 SER A CA 1
ATOM 1588 C C . SER A 1 191 ? 18.046 20.354 -6.154 1.00 85.44 191 SER A C 1
ATOM 1590 O O . SER A 1 191 ? 16.879 20.746 -6.229 1.00 85.44 191 SER A O 1
ATOM 1592 N N . GLY A 1 192 ? 19.055 20.993 -6.752 1.00 84.00 192 GLY A N 1
ATOM 1593 C CA . GLY A 1 192 ? 18.867 22.087 -7.710 1.00 84.00 192 GLY A CA 1
ATOM 1594 C C . GLY A 1 192 ? 18.519 21.615 -9.128 1.00 84.00 192 GLY A C 1
ATOM 1595 O O . GLY A 1 192 ? 18.103 22.432 -9.943 1.00 84.00 192 GLY A O 1
ATOM 1596 N N . ASN A 1 193 ? 18.662 20.317 -9.413 1.00 88.56 193 ASN A N 1
ATOM 1597 C CA . ASN A 1 193 ? 18.540 19.740 -10.756 1.00 88.56 193 ASN A CA 1
ATOM 1598 C C . ASN A 1 193 ? 17.142 19.159 -11.044 1.00 88.56 193 ASN A C 1
ATOM 1600 O O . ASN A 1 193 ? 16.854 18.740 -12.172 1.00 88.56 193 ASN A O 1
ATOM 1604 N N . ILE A 1 194 ? 16.248 19.142 -10.047 1.00 91.50 194 ILE A N 1
ATOM 1605 C CA . ILE A 1 194 ? 14.844 18.737 -10.212 1.00 91.50 194 ILE A CA 1
ATOM 1606 C C . ILE A 1 194 ? 13.978 19.881 -10.748 1.00 91.50 194 ILE A C 1
ATOM 1608 O O . ILE A 1 194 ? 14.128 21.044 -10.375 1.00 91.50 194 ILE A O 1
ATOM 1612 N N . THR A 1 195 ? 13.019 19.538 -11.601 1.00 90.75 195 THR A N 1
ATOM 1613 C CA . THR A 1 195 ? 11.982 20.457 -12.079 1.00 90.75 195 THR A CA 1
ATOM 1614 C C . THR A 1 195 ? 10.909 20.680 -11.010 1.00 90.75 195 THR A C 1
ATOM 1616 O O . THR A 1 195 ? 10.759 19.902 -10.062 1.00 90.75 195 THR A O 1
ATOM 1619 N N . ALA A 1 196 ? 10.102 21.732 -11.181 1.00 90.19 196 ALA A N 1
ATOM 1620 C CA . ALA A 1 196 ? 8.971 22.005 -10.295 1.00 90.19 196 ALA A CA 1
ATOM 1621 C C . ALA A 1 196 ? 7.933 20.865 -10.292 1.00 90.19 196 ALA A C 1
ATOM 1623 O O . ALA A 1 196 ? 7.372 20.556 -9.242 1.00 90.19 196 ALA A O 1
ATOM 1624 N N . GLU A 1 197 ? 7.701 20.224 -11.442 1.00 90.81 197 GLU A N 1
ATOM 1625 C CA . GLU A 1 197 ? 6.750 19.114 -11.573 1.00 90.81 197 GLU A CA 1
ATOM 1626 C C . GLU A 1 197 ? 7.213 17.862 -10.822 1.00 90.81 197 GLU A C 1
ATOM 1628 O O . GLU A 1 197 ? 6.420 17.238 -10.121 1.00 90.81 197 GLU A O 1
ATOM 1633 N N . GLU A 1 198 ? 8.496 17.506 -10.919 1.00 92.94 198 GLU A N 1
ATOM 1634 C CA . GLU A 1 198 ? 9.052 16.347 -10.207 1.00 92.94 198 GLU A CA 1
ATOM 1635 C C . GLU A 1 198 ? 9.100 16.581 -8.706 1.00 92.94 198 GLU A C 1
ATOM 1637 O O . GLU A 1 198 ? 8.732 15.697 -7.936 1.00 92.94 198 GLU A O 1
ATOM 1642 N N . LYS A 1 199 ? 9.494 17.790 -8.285 1.00 91.56 199 LYS A N 1
ATOM 1643 C CA . LYS A 1 199 ? 9.445 18.170 -6.876 1.00 91.56 199 LYS A CA 1
ATOM 1644 C C . LYS A 1 199 ? 8.025 18.033 -6.333 1.00 91.56 199 LYS A C 1
ATOM 1646 O O . LYS A 1 199 ? 7.817 17.400 -5.304 1.00 91.56 199 LYS A O 1
ATOM 1651 N N . HIS A 1 200 ? 7.047 18.579 -7.057 1.00 91.62 200 HIS A N 1
ATOM 1652 C CA . HIS A 1 200 ? 5.645 18.452 -6.683 1.00 91.62 200 HIS A CA 1
ATOM 1653 C C . HIS A 1 200 ? 5.201 16.984 -6.630 1.00 91.62 200 HIS A C 1
ATOM 1655 O O . HIS A 1 200 ? 4.502 16.607 -5.695 1.00 91.62 200 HIS A O 1
ATOM 1661 N N . LEU A 1 201 ? 5.604 16.143 -7.590 1.00 93.06 201 LEU A N 1
ATOM 1662 C CA . LEU A 1 201 ? 5.282 14.714 -7.584 1.00 93.06 201 LEU A CA 1
ATOM 1663 C C . LEU A 1 201 ? 5.803 14.030 -6.310 1.00 93.06 201 LEU A C 1
ATOM 1665 O O . LEU A 1 201 ? 4.998 13.433 -5.595 1.00 93.06 201 LEU A O 1
ATOM 1669 N N . LEU A 1 202 ? 7.095 14.174 -6.004 1.00 92.00 202 LEU A N 1
ATOM 1670 C CA . LEU A 1 202 ? 7.739 13.578 -4.827 1.00 92.00 202 LEU A CA 1
ATOM 1671 C C . LEU A 1 202 ? 7.099 14.055 -3.513 1.00 92.00 202 LEU A C 1
ATOM 1673 O O . LEU A 1 202 ? 6.713 13.237 -2.677 1.00 92.00 202 LEU A O 1
ATOM 1677 N N . ASP A 1 203 ? 6.908 15.369 -3.364 1.00 90.38 203 ASP A N 1
ATOM 1678 C CA . ASP A 1 203 ? 6.277 15.955 -2.176 1.00 90.38 203 ASP A CA 1
ATOM 1679 C C . ASP A 1 203 ? 4.811 15.495 -2.040 1.00 90.38 203 ASP A C 1
ATOM 1681 O O . ASP A 1 203 ? 4.334 15.201 -0.940 1.00 90.38 203 ASP A O 1
ATOM 1685 N N . SER A 1 204 ? 4.080 15.394 -3.158 1.00 91.19 204 SER A N 1
ATOM 1686 C CA . SER A 1 204 ? 2.666 15.003 -3.153 1.00 91.19 204 SER A CA 1
ATOM 1687 C C . SER A 1 204 ? 2.442 13.549 -2.737 1.00 91.19 204 SER A C 1
ATOM 1689 O O . SER A 1 204 ? 1.432 13.270 -2.093 1.00 91.19 204 SER A O 1
ATOM 1691 N N . GLN A 1 205 ? 3.363 12.635 -3.060 1.00 91.25 205 GLN A N 1
ATOM 1692 C CA . GLN A 1 205 ? 3.247 11.217 -2.702 1.00 91.25 205 GLN A CA 1
ATOM 1693 C C . GLN A 1 205 ? 3.330 11.017 -1.185 1.00 91.25 205 GLN A C 1
ATOM 1695 O O . GLN A 1 205 ? 2.444 10.404 -0.587 1.00 91.25 205 GLN A O 1
ATOM 1700 N N . LEU A 1 206 ? 4.338 11.616 -0.540 1.00 89.31 206 LEU A N 1
ATOM 1701 C CA . LEU A 1 206 ? 4.465 11.582 0.921 1.00 89.31 206 LEU A CA 1
ATOM 1702 C C . LEU A 1 206 ? 3.310 12.315 1.608 1.00 89.31 206 LEU A C 1
ATOM 1704 O O . LEU A 1 206 ? 2.764 11.816 2.590 1.00 89.31 206 LEU A O 1
ATOM 1708 N N . LYS A 1 207 ? 2.893 13.470 1.072 1.00 89.81 207 LYS A N 1
ATOM 1709 C CA . LYS A 1 207 ? 1.772 14.238 1.627 1.00 89.81 207 LYS A CA 1
ATOM 1710 C C . LYS A 1 207 ? 0.460 13.451 1.596 1.00 89.81 207 LYS A C 1
ATOM 1712 O O . LYS A 1 207 ? -0.245 13.435 2.599 1.00 89.81 207 LYS A O 1
ATOM 1717 N N . LYS A 1 208 ? 0.141 12.775 0.488 1.00 89.25 208 LYS A N 1
ATOM 1718 C CA . LYS A 1 208 ? -1.061 11.931 0.380 1.00 89.25 208 LYS A CA 1
ATOM 1719 C C . LYS A 1 208 ? -1.043 10.786 1.383 1.00 89.25 208 LYS A C 1
ATOM 1721 O O . LYS A 1 208 ? -2.060 10.525 2.021 1.00 89.25 208 LYS A O 1
ATOM 1726 N N . LEU A 1 209 ? 0.105 10.122 1.538 1.00 88.88 209 LEU A N 1
ATOM 1727 C CA . LEU A 1 209 ? 0.246 9.065 2.533 1.00 88.88 209 LEU A CA 1
ATOM 1728 C C . LEU A 1 209 ? 0.057 9.620 3.948 1.00 88.88 209 LEU A C 1
ATOM 1730 O O . LEU A 1 209 ? -0.675 9.030 4.731 1.00 88.88 209 LEU A O 1
ATOM 1734 N N . LYS A 1 210 ? 0.630 10.790 4.248 1.00 88.00 210 LYS A N 1
ATOM 1735 C CA . LYS A 1 210 ? 0.427 11.473 5.528 1.00 88.00 210 LYS A CA 1
ATOM 1736 C C . LYS A 1 210 ? -1.040 11.813 5.786 1.00 88.00 210 LYS A C 1
ATOM 1738 O O . LYS A 1 210 ? -1.535 11.530 6.862 1.00 88.00 210 LYS A O 1
ATOM 1743 N N . GLU A 1 211 ? -1.751 12.383 4.816 1.00 86.56 211 GLU A N 1
ATOM 1744 C CA . GLU A 1 211 ? -3.184 12.693 4.956 1.00 86.56 211 GLU A CA 1
ATOM 1745 C C . GLU A 1 211 ? -4.025 11.427 5.169 1.00 86.56 211 GLU A C 1
ATOM 1747 O O . GLU A 1 211 ? -4.998 11.429 5.923 1.00 86.56 211 GLU A O 1
ATOM 1752 N N . ARG A 1 212 ? -3.641 10.322 4.525 1.00 82.06 212 ARG A N 1
ATOM 1753 C CA . ARG A 1 212 ? -4.288 9.020 4.707 1.00 82.06 212 ARG A CA 1
ATOM 1754 C C . ARG A 1 212 ? -4.004 8.425 6.086 1.00 82.06 212 ARG A C 1
ATOM 1756 O O . ARG A 1 212 ? -4.895 7.802 6.662 1.00 82.06 212 ARG A O 1
ATOM 1763 N N . LEU A 1 213 ? -2.787 8.627 6.582 1.00 79.12 213 LEU A N 1
ATOM 1764 C CA . LEU A 1 213 ? -2.286 8.166 7.871 1.00 79.12 213 LEU A CA 1
ATOM 1765 C C . LEU A 1 213 ? -2.374 9.241 8.963 1.00 79.12 213 LEU A C 1
ATOM 1767 O O . LEU A 1 213 ? -1.670 9.121 9.963 1.00 79.12 213 LEU A O 1
ATOM 1771 N N . ASP A 1 214 ? -3.245 10.248 8.816 1.00 74.12 214 ASP A N 1
ATOM 1772 C CA . ASP A 1 214 ? -3.583 11.192 9.890 1.00 74.12 214 ASP A CA 1
ATOM 1773 C C . ASP A 1 214 ? -4.391 10.448 10.968 1.00 74.12 214 ASP A C 1
ATOM 1775 O O . ASP A 1 214 ? -5.624 10.485 11.056 1.00 74.12 214 ASP A O 1
ATOM 1779 N N . LEU A 1 215 ? -3.643 9.623 11.690 1.00 67.69 215 LEU A N 1
ATOM 1780 C CA . LEU A 1 215 ? -4.045 8.614 12.642 1.00 67.69 215 LEU A CA 1
ATOM 1781 C C . LEU A 1 215 ? -3.572 9.141 13.979 1.00 67.69 215 LEU A C 1
ATOM 1783 O O . LEU A 1 215 ? -2.377 9.274 14.241 1.00 67.69 215 LEU A O 1
ATOM 1787 N N . GLY A 1 216 ? -4.525 9.539 14.803 1.00 70.38 216 GLY A N 1
ATOM 1788 C CA . GLY A 1 216 ? -4.202 10.122 16.081 1.00 70.38 216 GLY A CA 1
ATOM 1789 C C . GLY A 1 216 ? -5.433 10.266 16.939 1.00 70.38 216 GLY A C 1
ATOM 1790 O O . GLY A 1 216 ? -6.510 10.639 16.475 1.00 70.38 216 GLY A O 1
ATOM 1791 N N . LEU A 1 217 ? -5.240 10.017 18.226 1.00 84.56 217 LEU A N 1
ATOM 1792 C CA . LEU A 1 217 ? -6.237 10.314 19.242 1.00 84.56 217 LEU A CA 1
ATOM 1793 C C . LEU A 1 217 ? -6.309 11.819 19.527 1.00 84.56 217 LEU A C 1
ATOM 1795 O O . LEU A 1 217 ? -7.300 12.285 20.075 1.00 84.56 217 LEU A O 1
ATOM 1799 N N . THR A 1 218 ? -5.304 12.606 19.126 1.00 86.44 218 THR A N 1
ATOM 1800 C CA . THR A 1 218 ? -5.252 14.049 19.405 1.00 86.44 218 THR A CA 1
ATOM 1801 C C . THR A 1 218 ? -6.430 14.820 18.799 1.00 86.44 218 THR A C 1
ATOM 1803 O O . THR A 1 218 ? -7.125 15.483 19.568 1.00 86.44 218 THR A O 1
ATOM 1806 N N . PRO A 1 219 ? -6.746 14.722 17.487 1.00 87.75 219 PRO A N 1
ATOM 1807 C CA . PRO A 1 219 ? -7.903 15.429 16.927 1.00 87.75 219 PRO A CA 1
ATOM 1808 C C . PRO A 1 219 ? -9.236 14.978 17.545 1.00 87.75 219 PRO A C 1
ATOM 1810 O O . PRO A 1 219 ? -10.134 15.799 17.762 1.00 87.75 219 PRO A O 1
ATOM 1813 N N . LEU A 1 220 ? -9.354 13.685 17.873 1.00 91.25 220 LEU A N 1
ATOM 1814 C CA . LEU A 1 220 ? -10.513 13.124 18.568 1.00 91.25 220 LEU A CA 1
ATOM 1815 C C . LEU A 1 220 ? -10.666 13.742 19.965 1.00 91.25 220 LEU A C 1
ATOM 1817 O O . LEU A 1 220 ? -11.723 14.287 20.278 1.00 91.25 220 LEU A O 1
ATOM 1821 N N . ARG A 1 221 ? -9.599 13.733 20.772 1.00 93.44 221 ARG A N 1
ATOM 1822 C CA . ARG A 1 221 ? -9.565 14.335 22.112 1.00 93.44 221 ARG A CA 1
ATOM 1823 C C . ARG A 1 221 ? -9.897 15.813 22.070 1.00 93.44 221 ARG A C 1
ATOM 1825 O O . ARG A 1 221 ? -10.736 16.257 22.842 1.00 93.44 221 ARG A O 1
ATOM 1832 N N . THR A 1 222 ? -9.298 16.570 21.152 1.00 94.19 222 THR A N 1
ATOM 1833 C CA . THR A 1 222 ? -9.614 17.994 20.984 1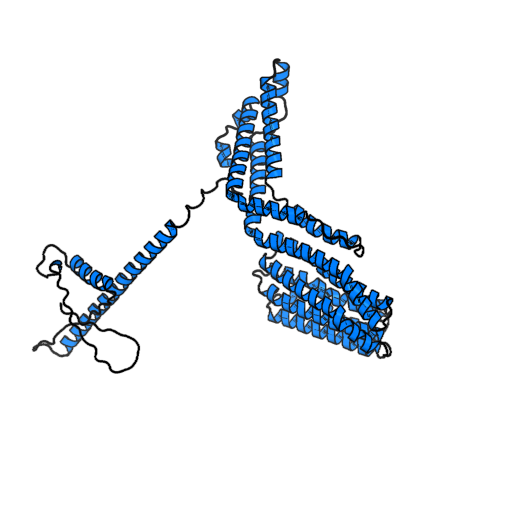.00 94.19 222 THR A CA 1
ATOM 1834 C C . THR A 1 222 ? -11.102 18.200 20.710 1.00 94.19 222 THR A C 1
ATOM 1836 O O . THR A 1 222 ? -11.719 19.062 21.328 1.00 94.19 222 THR A O 1
ATOM 1839 N N . SER A 1 223 ? -11.702 17.380 19.845 1.00 94.19 223 SER A N 1
ATOM 1840 C CA . SER A 1 223 ? -13.134 17.470 19.539 1.00 94.19 223 SER A CA 1
ATOM 1841 C C . SER A 1 223 ? -14.006 17.170 20.765 1.00 94.19 223 SER A C 1
ATOM 1843 O O . SER A 1 223 ? -14.911 17.941 21.071 1.00 94.19 223 SER A O 1
ATOM 1845 N N . LEU A 1 224 ? -13.710 16.098 21.507 1.00 96.38 224 LEU A N 1
ATOM 1846 C CA . LEU A 1 224 ? -14.456 15.728 22.718 1.00 96.38 224 LEU A CA 1
ATOM 1847 C C . LEU A 1 224 ? -14.292 16.753 23.848 1.00 96.38 224 LEU A C 1
ATOM 1849 O O . LEU A 1 224 ? -15.267 17.099 24.511 1.00 96.38 224 LEU A O 1
ATOM 1853 N N . ILE A 1 225 ? -13.083 17.290 24.038 1.00 97.19 225 ILE A N 1
ATOM 1854 C CA . ILE A 1 225 ? -12.808 18.354 25.012 1.00 97.19 225 ILE A CA 1
ATOM 1855 C C . ILE A 1 225 ? -13.587 19.622 24.656 1.00 97.19 225 ILE A C 1
ATOM 1857 O O . ILE A 1 225 ? -14.128 20.263 25.555 1.00 97.19 225 ILE A O 1
ATOM 1861 N N . ASN A 1 226 ? -13.703 19.970 23.370 1.00 97.12 226 ASN A N 1
ATOM 1862 C CA . ASN A 1 226 ? -14.502 21.119 22.946 1.00 97.12 226 ASN A CA 1
ATOM 1863 C C . ASN A 1 226 ? -15.975 20.936 23.343 1.00 97.12 226 ASN A C 1
ATOM 1865 O O . ASN A 1 226 ? -16.511 21.791 24.048 1.00 97.12 226 ASN A O 1
ATOM 1869 N N . PHE A 1 227 ? -16.591 19.794 23.010 1.00 96.50 227 PHE A N 1
ATOM 1870 C CA . PHE A 1 227 ? -17.970 19.488 23.420 1.00 96.50 227 PHE A CA 1
ATOM 1871 C C . PHE A 1 227 ? -18.149 19.473 24.947 1.00 96.50 227 PHE A C 1
ATOM 1873 O O . PHE A 1 227 ? -19.142 19.989 25.467 1.00 96.50 227 PHE A O 1
ATOM 1880 N N . LEU A 1 228 ? -17.179 18.921 25.685 1.00 97.50 228 LEU A N 1
ATOM 1881 C CA . LEU A 1 228 ? -17.180 18.939 27.147 1.00 97.50 228 LEU A CA 1
ATOM 1882 C C . LEU A 1 228 ? -17.144 20.377 27.684 1.00 97.50 228 LEU A C 1
ATOM 1884 O O . LEU A 1 228 ? -17.929 20.715 28.570 1.00 97.50 228 LEU A O 1
ATOM 1888 N N . SER A 1 229 ? -16.273 21.223 27.129 1.00 96.25 229 SER A N 1
ATOM 1889 C CA . SER A 1 229 ? -16.112 22.621 27.540 1.00 96.25 229 SER A CA 1
ATOM 1890 C C . SER A 1 229 ? -17.368 23.451 27.269 1.00 96.25 229 SER A C 1
ATOM 1892 O O . SER A 1 229 ? -17.802 24.204 28.140 1.00 96.25 229 SER A O 1
ATOM 1894 N N . GLU A 1 230 ? -18.015 23.251 26.116 1.00 95.19 230 GLU A N 1
ATOM 1895 C CA . GLU A 1 230 ? -19.281 23.903 25.776 1.00 95.19 230 GLU A CA 1
ATOM 1896 C C . GLU A 1 230 ? -20.380 23.496 26.765 1.00 95.19 230 GLU A C 1
ATOM 1898 O O . GLU A 1 230 ? -21.120 24.341 27.272 1.00 95.19 230 GLU A O 1
ATOM 1903 N N . SER A 1 231 ? -20.445 22.213 27.132 1.00 95.00 231 SER A N 1
ATOM 1904 C CA . SER A 1 231 ? -21.404 21.740 28.131 1.00 95.00 231 SER A CA 1
ATOM 1905 C C . SER A 1 231 ? -21.118 22.274 29.544 1.00 95.00 231 SER A C 1
ATOM 1907 O O . SER A 1 231 ? -22.042 22.609 30.293 1.00 95.00 231 SER A O 1
ATOM 1909 N N . GLN A 1 232 ? -19.845 22.393 29.929 1.00 95.94 232 GLN A N 1
ATOM 1910 C CA . GLN A 1 232 ? -19.436 23.014 31.195 1.00 95.94 232 GLN A CA 1
ATOM 1911 C C . GLN A 1 232 ? -19.795 24.500 31.236 1.00 95.94 232 GLN A C 1
ATOM 1913 O O . GLN A 1 232 ? -20.256 24.994 32.267 1.00 95.94 232 GLN A O 1
ATOM 1918 N N . GLN A 1 233 ? -19.659 25.201 30.109 1.00 95.44 233 GLN A N 1
ATOM 1919 C CA . GLN A 1 233 ? -20.058 26.596 29.984 1.00 95.44 233 GLN A CA 1
ATOM 1920 C C . GLN A 1 233 ? -21.568 26.773 30.188 1.00 95.44 233 GLN A C 1
ATOM 1922 O O . GLN A 1 233 ? -21.976 27.711 30.872 1.00 95.44 233 GLN A O 1
ATOM 1927 N N . ILE A 1 234 ? -22.402 25.856 29.677 1.00 94.06 234 ILE A N 1
ATOM 1928 C CA . ILE A 1 234 ? -23.852 25.871 29.936 1.00 94.06 234 ILE A CA 1
ATOM 1929 C C . ILE A 1 234 ? -24.132 25.774 31.443 1.00 94.06 234 ILE A C 1
ATOM 1931 O O . ILE A 1 234 ? -24.878 26.599 31.971 1.00 94.06 234 ILE A O 1
ATOM 1935 N N . SER A 1 235 ? -23.511 24.824 32.153 1.00 93.50 235 SER A N 1
ATOM 1936 C CA . SER A 1 235 ? -23.675 24.700 33.612 1.00 93.50 235 SER A CA 1
ATOM 1937 C C . SER A 1 235 ? -23.187 25.939 34.363 1.00 93.50 235 SER A C 1
ATOM 1939 O O . SER A 1 235 ? -23.890 26.439 35.237 1.00 93.50 235 SER A O 1
ATOM 1941 N N . SER A 1 236 ? -22.029 26.485 33.987 1.00 94.50 236 SER A N 1
ATOM 1942 C CA . SER A 1 236 ? -21.481 27.688 34.621 1.00 94.50 236 SER A CA 1
ATOM 1943 C C . SER A 1 236 ? -22.399 28.902 34.435 1.00 94.50 236 SER A C 1
ATOM 1945 O O . SER A 1 236 ? -22.672 29.633 35.386 1.00 94.50 236 SER A O 1
ATOM 1947 N N . ASN A 1 237 ? -22.956 29.078 33.234 1.00 94.50 237 ASN A N 1
ATOM 1948 C CA . ASN A 1 237 ? -23.922 30.139 32.959 1.00 94.50 237 ASN A CA 1
ATOM 1949 C C . ASN A 1 237 ? -25.211 29.968 33.781 1.00 94.50 237 ASN A C 1
ATOM 1951 O O . ASN A 1 237 ? -25.765 30.959 34.263 1.00 94.50 237 ASN A O 1
ATOM 1955 N N . LEU A 1 238 ? -25.687 28.729 33.957 1.00 92.50 238 LEU A N 1
ATOM 1956 C CA . LEU A 1 238 ? -26.855 28.429 34.790 1.00 92.50 238 LEU A CA 1
ATOM 1957 C C . LEU A 1 238 ? -26.604 28.769 36.267 1.00 92.50 238 LEU A C 1
ATOM 1959 O O . LEU A 1 238 ? -27.475 29.354 36.903 1.00 92.50 238 LEU A O 1
ATOM 1963 N N . GLU A 1 239 ? -25.419 28.460 36.797 1.00 93.19 239 GLU A N 1
ATOM 1964 C CA . GLU A 1 239 ? -25.029 28.772 38.182 1.00 93.19 239 GLU A CA 1
ATOM 1965 C C . GLU A 1 239 ? -24.863 30.277 38.436 1.00 93.19 239 GLU A C 1
ATOM 1967 O O . GLU A 1 239 ? -25.216 30.775 39.505 1.00 93.19 239 GLU A O 1
ATOM 1972 N N . GLN A 1 240 ? -24.331 31.015 37.460 1.00 93.38 240 GLN A N 1
ATOM 1973 C CA . GLN A 1 240 ? -24.039 32.447 37.592 1.00 93.38 240 GLN A CA 1
ATOM 1974 C C . GLN A 1 240 ? -25.253 33.349 37.322 1.00 93.38 240 GLN A C 1
ATOM 1976 O O . GLN A 1 240 ? -25.237 34.538 37.657 1.00 93.38 240 GLN A O 1
ATOM 1981 N N . THR A 1 241 ? -26.313 32.819 36.711 1.00 92.69 241 THR A N 1
ATOM 1982 C CA . THR A 1 241 ? -27.498 33.604 36.359 1.00 92.69 241 THR A CA 1
ATOM 1983 C C . THR A 1 241 ? -28.323 33.962 37.597 1.00 92.69 241 THR A C 1
ATOM 1985 O O . THR A 1 241 ? -28.812 33.098 38.314 1.00 92.69 241 THR A O 1
ATOM 1988 N N . SER A 1 242 ? -28.564 35.260 37.803 1.00 92.88 242 SER A N 1
ATOM 1989 C CA . SER A 1 242 ? -29.344 35.797 38.934 1.00 92.88 242 SER A CA 1
ATOM 1990 C C . SER A 1 242 ? -30.654 36.488 38.526 1.00 92.88 242 SER A C 1
ATOM 1992 O O . SER A 1 242 ? -31.295 37.145 39.347 1.00 92.88 242 SER A O 1
ATOM 1994 N N . SER A 1 243 ? -31.078 36.358 37.262 1.00 94.12 243 SER A N 1
ATOM 1995 C CA . SER A 1 243 ? -32.294 37.000 36.741 1.00 94.12 243 SER A CA 1
ATOM 1996 C C . SER A 1 243 ? -33.190 36.034 35.965 1.00 94.12 243 SER A C 1
ATOM 1998 O O . SER A 1 243 ? -32.707 35.158 35.250 1.00 94.12 243 SER A O 1
ATOM 2000 N N . LEU A 1 244 ? -34.510 36.244 36.044 1.00 92.38 244 LEU A N 1
ATOM 2001 C CA . LEU A 1 244 ? -35.501 35.464 35.287 1.00 92.38 244 LEU A CA 1
ATOM 2002 C C . LEU A 1 244 ? -35.307 35.579 33.768 1.00 92.38 244 LEU A C 1
ATOM 2004 O O . LEU A 1 244 ? -35.493 34.602 33.051 1.00 92.38 244 LEU A O 1
ATOM 2008 N N . ASN A 1 245 ? -34.896 36.754 33.281 1.00 92.69 245 ASN A N 1
ATOM 2009 C CA . ASN A 1 245 ? -34.613 36.956 31.860 1.00 92.69 245 ASN A CA 1
ATOM 2010 C C . ASN A 1 245 ? -33.393 36.134 31.407 1.00 92.69 245 ASN A C 1
ATOM 2012 O O . ASN A 1 245 ? -33.427 35.520 30.348 1.00 92.69 245 ASN A O 1
ATOM 2016 N N . GLY A 1 246 ? -32.343 36.059 32.235 1.00 91.62 246 GLY A N 1
ATOM 2017 C CA . GLY A 1 246 ? -31.178 35.215 31.950 1.00 91.62 246 GLY A CA 1
ATOM 2018 C C . GLY A 1 246 ? -31.532 33.726 31.894 1.00 91.62 246 GLY A C 1
ATOM 2019 O O . GLY A 1 246 ? -31.103 33.030 30.979 1.00 91.62 246 GLY A O 1
ATOM 2020 N N . LEU A 1 247 ? -32.386 33.247 32.808 1.00 93.00 247 LEU A N 1
ATOM 2021 C CA . LEU A 1 247 ? -32.847 31.853 32.791 1.00 93.00 247 LEU A CA 1
ATOM 2022 C C . LEU A 1 247 ? -33.665 31.543 31.533 1.00 93.00 247 LEU A C 1
ATOM 2024 O O . LEU A 1 247 ? -33.427 30.524 30.890 1.00 93.00 247 LEU A O 1
ATOM 2028 N N . ALA A 1 248 ? -34.566 32.446 31.137 1.00 92.44 248 ALA A N 1
ATOM 2029 C CA . ALA A 1 248 ? -35.335 32.299 29.904 1.00 92.44 248 ALA A CA 1
ATOM 2030 C C . ALA A 1 248 ? -34.428 32.276 28.661 1.00 92.44 248 ALA A C 1
ATOM 2032 O O . ALA A 1 248 ? -34.665 31.497 27.741 1.00 92.44 248 ALA A O 1
ATOM 2033 N N . GLN A 1 249 ? -33.364 33.085 28.628 1.00 93.38 249 GLN A N 1
ATOM 2034 C CA . GLN A 1 249 ? -32.391 33.060 27.532 1.00 93.38 249 GLN A CA 1
ATOM 2035 C C . GLN A 1 249 ? -31.659 31.717 27.443 1.00 93.38 249 GLN A C 1
ATOM 2037 O O . GLN A 1 249 ? -31.544 31.173 26.348 1.00 93.38 249 GLN A O 1
ATOM 2042 N N . LEU A 1 250 ? -31.210 31.163 28.575 1.00 93.25 250 LEU A N 1
ATOM 2043 C CA . LEU A 1 250 ? -30.556 29.848 28.625 1.00 93.25 250 LEU A CA 1
ATOM 2044 C C . LEU A 1 250 ? -31.509 28.707 28.240 1.00 93.25 250 LEU A C 1
ATOM 2046 O O . LEU A 1 250 ? -31.094 27.748 27.594 1.00 93.25 250 LEU A O 1
ATOM 2050 N N . GLU A 1 251 ? -32.792 28.819 28.583 1.00 92.69 251 GLU A N 1
ATOM 2051 C CA . GLU A 1 251 ? -33.822 27.861 28.174 1.00 92.69 251 GLU A CA 1
ATOM 2052 C C . GLU A 1 251 ? -34.005 27.811 26.649 1.00 92.69 251 GLU A C 1
ATOM 2054 O O . GLU A 1 251 ? -34.133 26.723 26.089 1.00 92.69 251 GLU A O 1
ATOM 2059 N N . HIS A 1 252 ? -33.944 28.967 25.978 1.00 91.06 252 HIS A N 1
ATOM 2060 C CA . HIS A 1 252 ? -34.131 29.096 24.527 1.00 91.06 2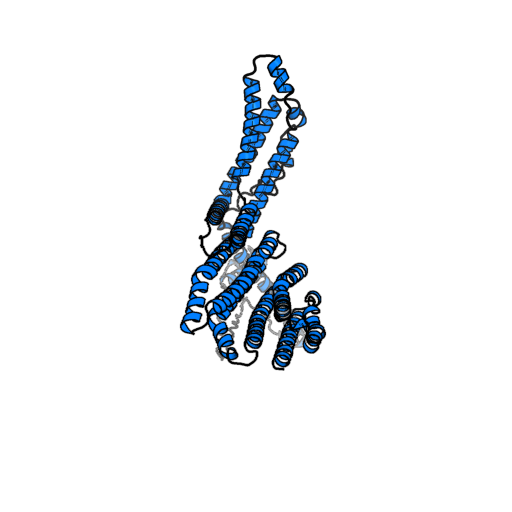52 HIS A CA 1
ATOM 2061 C C . HIS A 1 252 ? -32.847 28.909 23.700 1.00 91.06 252 HIS A C 1
ATOM 2063 O O . HIS A 1 252 ? -32.914 28.951 22.469 1.00 91.06 252 HIS A O 1
ATOM 2069 N N . GLN A 1 253 ? -31.679 28.720 24.327 1.00 89.62 253 GLN A N 1
ATOM 2070 C CA . GLN A 1 253 ? -30.444 28.447 23.589 1.00 89.62 253 GLN A CA 1
ATOM 2071 C C . GLN A 1 253 ? -30.586 27.164 22.763 1.00 89.62 253 GLN A C 1
ATOM 2073 O O . GLN A 1 253 ? -30.929 26.097 23.278 1.00 89.62 253 GLN A O 1
ATOM 2078 N N . THR A 1 254 ? -30.298 27.269 21.465 1.00 91.31 254 THR A N 1
ATOM 2079 C CA . THR A 1 254 ? -30.312 26.132 20.543 1.00 91.31 254 THR A CA 1
ATOM 2080 C C . THR A 1 254 ? -29.237 25.128 20.928 1.00 91.31 254 THR A C 1
ATOM 2082 O O . THR A 1 254 ? -28.059 25.473 20.987 1.00 91.31 254 THR A O 1
ATOM 2085 N N . ARG A 1 255 ? -29.651 23.878 21.132 1.00 92.12 255 ARG A N 1
ATOM 2086 C CA . ARG A 1 255 ? -28.785 22.739 21.443 1.00 92.12 255 ARG A CA 1
ATOM 2087 C C . ARG A 1 255 ? -29.241 21.507 20.653 1.00 92.12 255 ARG A C 1
ATOM 2089 O O . ARG A 1 255 ? -30.440 21.400 20.379 1.00 92.12 255 ARG A O 1
ATOM 2096 N N . PRO A 1 256 ? -28.326 20.603 20.259 1.00 95.69 256 PRO A N 1
ATOM 2097 C CA . PRO A 1 256 ? -28.726 19.323 19.687 1.00 95.69 256 PRO A CA 1
ATOM 2098 C C . PRO A 1 256 ? -29.475 18.488 20.735 1.00 95.69 256 PRO A C 1
ATOM 2100 O O . PRO A 1 256 ? -29.427 18.781 21.930 1.00 95.69 256 PRO A O 1
ATOM 2103 N N . SER A 1 257 ? -30.177 17.443 20.295 1.00 95.81 257 SER A N 1
ATOM 2104 C CA . SER A 1 257 ? -30.680 16.450 21.243 1.00 95.81 257 SER A CA 1
ATOM 2105 C C . SER A 1 257 ? -29.511 15.676 21.851 1.00 95.81 257 SER A C 1
ATOM 2107 O O . SER A 1 257 ? -28.461 15.514 21.219 1.00 95.81 257 SER A O 1
ATOM 2109 N N . PHE A 1 258 ? -29.692 15.185 23.075 1.00 96.94 258 PHE A N 1
ATOM 2110 C CA . PHE A 1 258 ? -28.677 14.384 23.749 1.00 96.94 258 PHE A CA 1
ATOM 2111 C C . PHE A 1 258 ? -28.314 13.133 22.934 1.00 96.94 258 PHE A C 1
ATOM 2113 O O . PHE A 1 258 ? -27.142 12.790 22.823 1.00 96.94 258 PHE A O 1
ATOM 2120 N N . GLU A 1 259 ? -29.292 12.506 22.279 1.00 96.06 259 GLU A N 1
ATOM 2121 C CA . GLU A 1 259 ? -29.078 11.346 21.412 1.00 96.06 259 GLU A CA 1
ATOM 2122 C C . GLU A 1 259 ? -28.191 11.678 20.212 1.00 96.06 259 GLU A C 1
ATOM 2124 O O . GLU A 1 259 ? -27.298 10.902 19.892 1.00 96.06 259 GLU A O 1
ATOM 2129 N N . LEU A 1 260 ? -28.395 12.837 19.574 1.00 96.50 260 LEU A N 1
ATOM 2130 C CA . LEU A 1 260 ? -27.576 13.256 18.438 1.00 96.50 260 LEU A CA 1
ATOM 2131 C C . LEU A 1 260 ? -26.141 13.560 18.877 1.00 96.50 260 LEU A C 1
ATOM 2133 O O . LEU A 1 260 ? -25.199 13.180 18.183 1.00 96.50 260 LEU A O 1
ATOM 2137 N N . LEU A 1 261 ? -25.966 14.227 20.023 1.00 97.12 261 LEU A N 1
ATOM 2138 C CA . LEU A 1 261 ? -24.643 14.451 20.607 1.00 97.12 261 LEU A CA 1
ATOM 2139 C C . LEU A 1 261 ? -23.945 13.113 20.883 1.00 97.12 261 LEU A C 1
ATOM 2141 O O . LEU A 1 261 ? -22.780 12.937 20.515 1.00 97.12 261 LEU A O 1
ATOM 2145 N N . ALA A 1 262 ? -24.662 12.171 21.498 1.00 96.50 262 ALA A N 1
ATOM 2146 C CA . ALA A 1 262 ? -24.129 10.868 21.858 1.00 96.50 262 ALA A CA 1
ATOM 2147 C C . ALA A 1 262 ? -23.745 10.033 20.635 1.00 96.50 262 ALA A C 1
ATOM 2149 O O . ALA A 1 262 ? -22.617 9.553 20.545 1.00 96.50 262 ALA A O 1
ATOM 2150 N N . GLU A 1 263 ? -24.640 9.936 19.655 1.00 96.31 263 GLU A N 1
ATOM 2151 C CA . GLU A 1 263 ? -24.389 9.250 18.390 1.00 96.31 263 GLU A CA 1
ATOM 2152 C C . GLU A 1 263 ? -23.205 9.872 17.646 1.00 96.31 263 GLU A C 1
ATOM 2154 O O . GLU A 1 263 ? -22.287 9.163 17.240 1.00 96.31 263 GLU A O 1
ATOM 2159 N N . HIS A 1 264 ? -23.179 11.199 17.496 1.00 96.56 264 HIS A N 1
ATOM 2160 C CA . HIS A 1 264 ? -22.114 11.878 16.761 1.00 96.56 264 HIS A CA 1
ATOM 2161 C C . HIS A 1 264 ? -20.734 11.601 17.365 1.00 96.56 264 HIS A C 1
ATOM 2163 O O . HIS A 1 264 ? -19.788 11.258 16.650 1.00 96.56 264 HIS A O 1
ATOM 2169 N N . THR A 1 265 ? -20.626 11.729 18.685 1.00 96.50 265 THR A N 1
ATOM 2170 C CA . THR A 1 265 ? -19.360 11.567 19.406 1.00 96.50 265 THR A CA 1
ATOM 2171 C C . THR A 1 265 ? -18.930 10.103 19.491 1.00 96.50 265 THR A C 1
ATOM 2173 O O . THR A 1 265 ? -17.760 9.814 19.253 1.00 96.50 265 THR A O 1
ATOM 2176 N N . ALA A 1 266 ? -19.859 9.158 19.672 1.00 95.00 266 ALA A N 1
ATOM 2177 C CA . ALA A 1 266 ? -19.561 7.728 19.571 1.00 95.00 266 ALA A CA 1
ATOM 2178 C C . ALA A 1 266 ? -19.118 7.306 18.161 1.00 95.00 266 ALA A C 1
ATOM 2180 O O . ALA A 1 266 ? -18.165 6.538 18.008 1.00 95.00 266 ALA A O 1
ATOM 2181 N N . ILE A 1 267 ? -19.768 7.819 17.111 1.00 94.06 267 ILE A N 1
ATOM 2182 C CA . ILE A 1 267 ? -19.366 7.566 15.720 1.00 94.06 267 ILE A CA 1
ATOM 2183 C C . ILE A 1 267 ? -17.964 8.125 15.455 1.00 94.06 267 ILE A C 1
ATOM 2185 O O . ILE A 1 267 ? -17.180 7.513 14.727 1.00 94.06 267 ILE A O 1
ATOM 2189 N N . LEU A 1 268 ? -17.625 9.280 16.029 1.00 93.25 268 LEU A N 1
ATOM 2190 C CA . LEU A 1 268 ? -16.287 9.853 15.911 1.00 93.25 268 LEU A CA 1
ATOM 2191 C C . LEU A 1 268 ? -15.232 8.950 16.575 1.00 93.25 268 LEU A C 1
ATOM 2193 O O . LEU A 1 268 ? -14.199 8.672 15.956 1.00 93.25 268 LEU A O 1
ATOM 2197 N N . CYS A 1 269 ? -15.516 8.438 17.779 1.00 93.56 269 CYS A N 1
ATOM 2198 C CA . CYS A 1 269 ? -14.658 7.479 18.478 1.00 93.56 269 CYS A CA 1
ATOM 2199 C C . CYS A 1 269 ? -14.476 6.192 17.665 1.00 93.56 269 CYS A C 1
ATOM 2201 O O . CYS A 1 269 ? -13.357 5.870 17.278 1.00 93.56 269 CYS A O 1
ATOM 2203 N N . THR A 1 270 ? -15.565 5.501 17.313 1.00 92.81 270 THR A N 1
ATOM 2204 C CA . THR A 1 270 ? -15.520 4.225 16.569 1.00 92.81 270 THR A CA 1
ATOM 2205 C C . THR A 1 270 ? -14.821 4.352 15.218 1.00 92.81 270 THR A C 1
ATOM 2207 O O . THR A 1 270 ? -14.039 3.479 14.847 1.00 92.81 270 THR A O 1
ATOM 2210 N N . LYS A 1 271 ? -15.023 5.457 14.485 1.00 91.19 271 LYS A N 1
ATOM 2211 C CA . LYS A 1 271 ? -14.286 5.724 13.238 1.00 91.19 271 LYS A CA 1
ATOM 2212 C C . LYS A 1 271 ? -12.788 5.878 13.470 1.00 91.19 271 LYS A C 1
ATOM 2214 O O . LYS A 1 271 ? -12.010 5.411 12.644 1.00 91.19 271 LYS A O 1
ATOM 2219 N N . THR A 1 272 ? -12.391 6.555 14.543 1.00 90.88 272 THR A N 1
ATOM 2220 C CA . THR A 1 272 ? -10.976 6.758 14.879 1.00 90.88 272 THR A CA 1
ATOM 2221 C C . THR A 1 272 ? -10.339 5.443 15.315 1.00 90.88 272 THR A C 1
ATOM 2223 O O . THR A 1 272 ? -9.312 5.063 14.759 1.00 90.88 272 THR A O 1
ATOM 2226 N N . LEU A 1 273 ? -10.995 4.699 16.209 1.00 91.19 273 LEU A N 1
ATOM 2227 C CA . LEU A 1 273 ? -10.551 3.379 16.664 1.00 91.19 273 LEU A CA 1
ATOM 2228 C C . LEU A 1 273 ? -10.418 2.397 15.502 1.00 91.19 273 LEU A C 1
ATOM 2230 O O . LEU A 1 273 ? -9.378 1.773 15.357 1.00 91.19 273 LEU A O 1
ATOM 2234 N N . LYS A 1 274 ? -11.395 2.353 14.586 1.00 90.44 274 LYS A N 1
ATOM 2235 C CA . LYS A 1 274 ? -11.323 1.507 13.384 1.00 90.44 274 LYS A CA 1
ATOM 2236 C C . LYS A 1 274 ? -10.071 1.769 12.551 1.00 90.44 274 LYS A C 1
ATOM 2238 O O . LYS A 1 274 ? -9.500 0.845 11.981 1.00 90.44 274 LYS A O 1
ATOM 2243 N N . LYS A 1 275 ? -9.663 3.034 12.434 1.00 89.06 275 LYS A N 1
ATOM 2244 C CA . LYS A 1 275 ? -8.446 3.390 11.703 1.00 89.06 275 LYS A CA 1
ATOM 2245 C C . LYS A 1 275 ? -7.179 2.987 12.463 1.00 89.06 275 LYS A C 1
ATOM 2247 O O . LYS A 1 275 ? -6.229 2.552 11.824 1.00 89.06 275 LYS A O 1
ATOM 2252 N N . MET A 1 276 ? -7.165 3.134 13.789 1.00 89.62 276 MET A N 1
ATOM 2253 C CA . MET A 1 276 ? -6.033 2.722 14.625 1.00 89.62 276 MET A CA 1
ATOM 2254 C C . MET A 1 276 ? -5.871 1.197 14.636 1.00 89.62 276 MET A C 1
ATOM 2256 O O . MET A 1 276 ? -4.771 0.709 14.427 1.00 89.62 276 MET A O 1
ATOM 2260 N N . GLU A 1 277 ? -6.963 0.449 14.786 1.00 89.62 277 GLU A N 1
ATOM 2261 C CA . GLU A 1 277 ? -6.973 -1.019 14.713 1.00 89.62 277 GLU A CA 1
ATOM 2262 C C . GLU A 1 277 ? -6.521 -1.524 13.337 1.00 89.62 277 GLU A C 1
ATOM 2264 O O . GLU A 1 277 ? -5.766 -2.488 13.244 1.00 89.62 277 GLU A O 1
ATOM 2269 N N . TRP A 1 278 ? -6.941 -0.857 12.254 1.00 90.69 278 TRP A N 1
ATOM 2270 C CA . TRP A 1 278 ? -6.415 -1.154 10.921 1.00 90.69 278 TRP A CA 1
ATOM 2271 C C . TRP A 1 278 ? -4.907 -0.893 10.839 1.00 90.69 278 TRP A C 1
ATOM 2273 O O . TRP A 1 278 ? -4.179 -1.730 10.316 1.00 90.69 278 TRP A O 1
ATOM 2283 N N . LEU A 1 279 ? -4.424 0.239 11.366 1.00 90.31 279 LEU A N 1
ATOM 2284 C CA . LEU A 1 279 ? -2.991 0.539 11.372 1.00 90.31 279 LEU A CA 1
ATOM 2285 C C . LEU A 1 279 ? -2.206 -0.524 12.136 1.00 90.31 279 LEU A C 1
ATOM 2287 O O . LEU A 1 279 ? -1.125 -0.881 11.693 1.00 90.31 279 LEU A O 1
ATOM 2291 N N . ASP A 1 280 ? -2.736 -1.017 13.252 1.00 89.81 280 ASP A N 1
ATOM 2292 C CA . ASP A 1 280 ? -2.094 -2.066 14.042 1.00 89.81 280 ASP A CA 1
ATOM 2293 C C . ASP A 1 280 ? -1.916 -3.354 13.230 1.00 89.81 280 ASP A C 1
ATOM 2295 O O . ASP A 1 280 ? -0.828 -3.922 13.173 1.00 89.81 280 ASP A O 1
ATOM 2299 N N . GLN A 1 281 ? -2.960 -3.753 12.499 1.00 91.19 281 GLN A N 1
ATOM 2300 C CA . GLN A 1 281 ? -2.932 -4.926 11.620 1.00 91.19 281 GLN A CA 1
ATOM 2301 C C . GLN A 1 281 ? -1.993 -4.747 10.420 1.00 91.19 281 GLN A C 1
ATOM 2303 O O . GLN A 1 281 ? -1.360 -5.707 9.986 1.00 91.19 281 GLN A O 1
ATOM 2308 N N . SER A 1 282 ? -1.896 -3.524 9.899 1.00 92.19 282 SER A N 1
ATOM 2309 C CA . SER A 1 282 ? -1.149 -3.176 8.683 1.00 92.19 282 SER A CA 1
ATOM 2310 C C . SER A 1 282 ? 0.177 -2.457 8.972 1.00 92.19 282 SER A C 1
ATOM 2312 O O . SER A 1 282 ? 0.748 -1.818 8.083 1.00 92.19 282 SER A O 1
ATOM 2314 N N . LEU A 1 283 ? 0.681 -2.506 10.210 1.00 91.56 283 LEU A N 1
ATOM 2315 C CA . LEU A 1 283 ? 1.767 -1.630 10.659 1.00 91.56 283 LEU A CA 1
ATOM 2316 C C . LEU A 1 283 ? 3.065 -1.854 9.877 1.00 91.56 283 LEU A C 1
ATOM 2318 O O . LEU A 1 283 ? 3.706 -0.896 9.435 1.00 91.56 283 LEU A O 1
ATOM 2322 N N . ASP A 1 284 ? 3.449 -3.116 9.700 1.00 93.56 284 ASP A N 1
ATOM 2323 C CA . ASP A 1 284 ? 4.676 -3.489 8.994 1.00 93.56 284 ASP A CA 1
ATOM 2324 C C . ASP A 1 284 ? 4.608 -3.114 7.513 1.00 93.56 284 ASP A C 1
ATOM 2326 O O . ASP A 1 284 ? 5.585 -2.613 6.943 1.00 93.56 284 ASP A O 1
ATOM 2330 N N . PHE A 1 285 ? 3.432 -3.270 6.903 1.00 94.75 285 PHE A N 1
ATOM 2331 C CA . PHE A 1 285 ? 3.175 -2.814 5.545 1.00 94.75 285 PHE A CA 1
ATOM 2332 C C . PHE A 1 285 ? 3.329 -1.294 5.431 1.00 94.75 285 PHE A C 1
ATOM 2334 O O . PHE A 1 285 ? 4.073 -0.812 4.574 1.00 94.75 285 PHE A O 1
ATOM 2341 N N . VAL A 1 286 ? 2.705 -0.529 6.333 1.00 93.56 286 VAL A N 1
ATOM 2342 C CA . VAL A 1 286 ? 2.800 0.938 6.347 1.00 93.56 286 VAL A CA 1
ATOM 2343 C C . VAL A 1 286 ? 4.247 1.399 6.538 1.00 93.56 286 VAL A C 1
ATOM 2345 O O . VAL A 1 286 ? 4.718 2.251 5.782 1.00 93.56 286 VAL A O 1
ATOM 2348 N N . LYS A 1 287 ? 4.992 0.811 7.484 1.00 93.12 287 LYS A N 1
ATOM 2349 C CA . LYS A 1 287 ? 6.424 1.101 7.684 1.00 93.12 287 LYS A CA 1
ATOM 2350 C C . LYS A 1 287 ? 7.237 0.828 6.416 1.00 93.12 287 LYS A C 1
ATOM 2352 O O . LYS A 1 287 ? 8.055 1.661 6.016 1.00 93.12 287 LYS A O 1
ATOM 2357 N N . SER A 1 288 ? 6.980 -0.301 5.759 1.00 94.94 288 SER A N 1
ATOM 2358 C CA . SER A 1 288 ? 7.659 -0.691 4.520 1.00 94.94 288 SER A CA 1
ATOM 2359 C C . SER A 1 288 ? 7.379 0.296 3.388 1.00 94.94 288 SER A C 1
ATOM 2361 O O . SER A 1 288 ? 8.309 0.762 2.731 1.00 94.94 288 SER A O 1
ATOM 2363 N N . VAL A 1 289 ? 6.120 0.696 3.208 1.00 94.06 289 VAL A N 1
ATOM 2364 C CA . VAL A 1 289 ? 5.715 1.703 2.220 1.00 94.06 289 VAL A CA 1
ATOM 2365 C C . VAL A 1 289 ? 6.383 3.053 2.473 1.00 94.06 289 VAL A C 1
ATOM 2367 O O . VAL A 1 289 ? 6.892 3.660 1.530 1.00 94.06 289 VAL A O 1
ATOM 2370 N N . VAL A 1 290 ? 6.389 3.542 3.719 1.00 93.56 290 VAL A N 1
ATOM 2371 C CA . VAL A 1 290 ? 7.032 4.824 4.062 1.00 93.56 290 VAL A CA 1
ATOM 2372 C C . VAL A 1 290 ? 8.509 4.789 3.674 1.00 93.56 290 VAL A C 1
ATOM 2374 O O . VAL A 1 290 ? 9.006 5.724 3.043 1.00 93.56 290 VAL A O 1
ATOM 2377 N N . ASN A 1 291 ? 9.196 3.689 3.988 1.00 93.25 291 ASN A N 1
ATOM 2378 C CA . ASN A 1 291 ? 10.591 3.494 3.616 1.00 93.25 291 ASN A CA 1
ATOM 2379 C C . ASN A 1 291 ? 10.788 3.457 2.089 1.00 93.25 291 ASN A C 1
ATOM 2381 O O . ASN A 1 291 ? 11.669 4.141 1.570 1.00 93.25 291 ASN A O 1
ATOM 2385 N N . ILE A 1 292 ? 9.943 2.723 1.356 1.00 93.25 292 ILE A N 1
ATOM 2386 C CA . ILE A 1 292 ? 9.993 2.641 -0.113 1.00 93.25 292 ILE A CA 1
ATOM 2387 C C . ILE A 1 292 ? 9.810 4.023 -0.743 1.00 93.25 292 ILE A C 1
ATOM 2389 O O . ILE A 1 292 ? 10.600 4.404 -1.603 1.00 93.25 292 ILE A O 1
ATOM 2393 N N . LEU A 1 293 ? 8.822 4.806 -0.298 1.00 92.62 293 LEU A N 1
ATOM 2394 C CA . LEU A 1 293 ? 8.594 6.157 -0.816 1.00 92.62 293 LEU A CA 1
ATOM 2395 C C . LEU A 1 293 ? 9.804 7.060 -0.587 1.00 92.62 293 LEU A C 1
ATOM 2397 O O . LEU A 1 293 ? 10.276 7.701 -1.527 1.00 92.62 293 LEU A O 1
ATOM 2401 N N . ARG A 1 294 ? 10.347 7.073 0.635 1.00 91.94 294 ARG A N 1
ATOM 2402 C CA . ARG A 1 294 ? 11.537 7.868 0.967 1.00 91.94 294 ARG A CA 1
ATOM 2403 C C . ARG A 1 294 ? 12.738 7.468 0.125 1.00 91.94 294 ARG A C 1
ATOM 2405 O O . ARG A 1 294 ? 13.330 8.319 -0.535 1.00 91.94 294 ARG A O 1
ATOM 2412 N N . ARG A 1 295 ? 13.038 6.173 0.075 1.00 92.62 295 ARG A N 1
ATOM 2413 C CA . ARG A 1 295 ? 14.144 5.635 -0.717 1.00 92.62 295 ARG A CA 1
ATOM 2414 C C . ARG A 1 295 ? 13.956 5.903 -2.208 1.00 92.62 295 ARG A C 1
ATOM 2416 O O . ARG A 1 295 ? 14.922 6.216 -2.892 1.00 92.62 295 ARG A O 1
ATOM 2423 N N . SER A 1 296 ? 12.731 5.825 -2.729 1.00 92.69 296 SER A N 1
ATOM 2424 C CA . SER A 1 296 ? 12.441 6.143 -4.132 1.00 92.69 296 SER A CA 1
ATOM 2425 C C . SER A 1 296 ? 12.720 7.614 -4.455 1.00 92.69 296 SER A C 1
ATOM 2427 O O . SER A 1 296 ? 13.327 7.902 -5.488 1.00 92.69 296 SER A O 1
ATOM 2429 N N . ALA A 1 297 ? 12.374 8.530 -3.544 1.00 92.25 297 ALA A N 1
ATOM 2430 C CA . ALA A 1 297 ? 12.682 9.946 -3.677 1.00 92.25 297 ALA A CA 1
ATOM 2431 C C . ALA A 1 297 ? 14.194 10.196 -3.625 1.00 92.25 297 ALA A C 1
ATOM 2433 O O . ALA A 1 297 ? 14.736 10.845 -4.514 1.00 92.25 297 ALA A O 1
ATOM 2434 N N . GLU A 1 298 ? 14.893 9.628 -2.641 1.00 92.56 298 GLU A N 1
ATOM 2435 C CA . GLU A 1 298 ? 16.354 9.725 -2.519 1.00 92.56 298 GLU A CA 1
ATOM 2436 C C . GLU A 1 298 ? 17.072 9.168 -3.754 1.00 92.56 298 GLU A C 1
ATOM 2438 O O . GLU A 1 298 ? 17.937 9.832 -4.321 1.00 92.56 298 GLU A O 1
ATOM 2443 N N . ASN A 1 299 ? 16.658 7.996 -4.239 1.00 94.00 299 ASN A N 1
ATOM 2444 C CA . ASN A 1 299 ? 17.186 7.396 -5.463 1.00 94.00 299 ASN A CA 1
ATOM 2445 C C . ASN A 1 299 ? 16.948 8.282 -6.693 1.00 94.00 299 ASN A C 1
ATOM 2447 O O . ASN A 1 299 ? 17.803 8.363 -7.573 1.00 94.00 299 ASN A O 1
ATOM 2451 N N . TYR A 1 300 ? 15.800 8.961 -6.774 1.00 95.12 300 TYR A N 1
ATOM 2452 C CA . TYR A 1 300 ? 15.535 9.905 -7.859 1.00 95.12 300 TYR A CA 1
ATOM 2453 C C . TYR A 1 300 ? 16.430 11.149 -7.778 1.00 95.12 300 TYR A C 1
ATOM 2455 O O . TYR A 1 300 ? 16.865 11.664 -8.805 1.00 95.12 300 TYR A O 1
ATOM 2463 N N . LEU A 1 301 ? 16.761 11.614 -6.572 1.00 94.00 301 LEU A N 1
ATOM 2464 C CA . LEU A 1 301 ? 17.729 12.699 -6.390 1.00 94.00 301 LEU A CA 1
ATOM 2465 C C . LEU A 1 301 ? 19.144 12.259 -6.794 1.00 94.00 301 LEU A C 1
ATOM 2467 O O . LEU A 1 301 ? 19.836 12.990 -7.496 1.00 94.00 301 LEU A O 1
ATOM 2471 N N . ILE A 1 302 ? 19.541 11.028 -6.455 1.00 94.94 302 ILE A N 1
ATOM 2472 C CA . ILE A 1 302 ? 20.814 10.439 -6.906 1.00 94.94 302 ILE A CA 1
ATOM 2473 C C . ILE A 1 302 ? 20.894 10.401 -8.438 1.00 94.94 302 ILE A C 1
ATOM 2475 O O . ILE A 1 302 ? 21.953 10.707 -8.990 1.00 94.94 302 ILE A O 1
ATOM 2479 N N . LEU A 1 303 ? 19.794 10.081 -9.129 1.00 96.38 303 LEU A N 1
ATOM 2480 C CA . LEU A 1 303 ? 19.738 10.098 -10.593 1.00 96.38 303 LEU A CA 1
ATOM 2481 C C . LEU A 1 303 ? 20.095 11.481 -11.162 1.00 96.38 303 LEU A C 1
ATOM 2483 O O . LEU A 1 303 ? 20.948 11.582 -12.043 1.00 96.38 303 LEU A O 1
ATOM 2487 N N . VAL A 1 304 ? 19.442 12.539 -10.672 1.00 95.31 304 VAL A N 1
ATOM 2488 C CA . VAL A 1 304 ? 19.617 13.897 -11.217 1.00 95.31 304 VAL A CA 1
ATOM 2489 C C . VAL A 1 304 ? 20.891 14.591 -10.753 1.00 95.31 304 VAL A C 1
ATOM 2491 O O . VAL A 1 304 ? 21.350 15.505 -11.424 1.00 95.31 304 VAL A O 1
ATOM 2494 N N . ASP A 1 305 ? 21.474 14.168 -9.635 1.00 93.69 305 ASP A N 1
ATOM 2495 C CA . ASP A 1 305 ? 22.693 14.787 -9.117 1.00 93.69 305 ASP A CA 1
ATOM 2496 C C . ASP A 1 305 ? 23.936 13.998 -9.513 1.00 93.69 305 ASP A C 1
ATOM 2498 O O . ASP A 1 305 ? 24.848 14.536 -10.135 1.00 93.69 305 ASP A O 1
ATOM 2502 N N . LYS A 1 306 ? 23.985 12.714 -9.157 1.00 95.12 306 LYS A N 1
ATOM 2503 C CA . LYS A 1 306 ? 25.177 11.888 -9.338 1.00 95.12 306 LYS A CA 1
ATOM 2504 C C . LYS A 1 306 ? 25.198 11.225 -10.708 1.00 95.12 306 LYS A C 1
ATOM 2506 O O . LYS A 1 306 ? 26.168 11.382 -11.437 1.00 95.12 306 LYS A O 1
ATOM 2511 N N . TYR A 1 307 ? 24.148 10.496 -11.077 1.00 96.94 307 TYR A N 1
ATOM 2512 C CA . TYR A 1 307 ? 24.183 9.711 -12.314 1.00 96.94 307 TYR A CA 1
ATOM 2513 C C . TYR A 1 307 ? 24.201 10.571 -13.573 1.00 96.94 307 TYR A C 1
ATOM 2515 O O . TYR A 1 307 ? 24.813 10.178 -14.562 1.00 96.94 307 TYR A O 1
ATOM 2523 N N . GLN A 1 308 ? 23.606 11.765 -13.529 1.00 95.56 308 GLN A N 1
ATOM 2524 C CA . GLN A 1 308 ? 23.785 12.749 -14.591 1.00 95.56 308 GLN A CA 1
ATOM 2525 C C . GLN A 1 308 ? 25.267 13.114 -14.776 1.00 95.56 308 GLN A C 1
ATOM 2527 O O . GLN A 1 308 ? 25.756 13.123 -15.903 1.00 95.56 308 GLN A O 1
ATOM 2532 N N . GLN A 1 309 ? 25.987 13.389 -13.683 1.00 95.44 309 GLN A N 1
ATOM 2533 C CA . GLN A 1 309 ? 27.417 13.721 -13.719 1.00 95.44 309 GLN A CA 1
ATOM 2534 C C . GLN A 1 309 ? 28.254 12.531 -14.195 1.00 95.44 309 GLN A C 1
ATOM 2536 O O . GLN A 1 309 ? 29.113 12.702 -15.057 1.00 95.44 309 GLN A O 1
ATOM 2541 N N . ASP A 1 310 ? 27.964 11.328 -13.693 1.00 97.06 310 ASP A N 1
ATOM 2542 C CA . ASP A 1 310 ? 28.645 10.098 -14.105 1.00 97.06 310 ASP A CA 1
ATOM 2543 C C . ASP A 1 310 ? 28.469 9.861 -15.619 1.00 97.06 310 ASP A C 1
ATOM 2545 O O . ASP A 1 310 ? 29.438 9.581 -16.322 1.00 97.06 310 ASP A O 1
ATOM 2549 N N . LEU A 1 311 ? 27.256 10.051 -16.154 1.00 96.88 311 LEU A N 1
ATOM 2550 C CA . LEU A 1 311 ? 26.988 9.912 -17.587 1.00 96.88 311 LEU A CA 1
ATOM 2551 C C . LEU A 1 311 ? 27.719 10.975 -18.424 1.00 96.88 311 LEU A C 1
ATOM 2553 O O . LEU A 1 311 ? 28.283 10.651 -19.470 1.00 96.88 311 LEU A O 1
ATOM 2557 N N . MET A 1 312 ? 27.758 12.227 -17.956 1.00 95.50 312 MET A N 1
ATOM 2558 C CA . MET A 1 312 ? 28.515 13.306 -18.607 1.00 95.50 312 MET A CA 1
ATOM 2559 C C . MET A 1 312 ? 30.015 13.013 -18.643 1.00 95.50 312 MET A C 1
ATOM 2561 O O . MET A 1 312 ? 30.657 13.208 -19.676 1.00 95.50 312 MET A O 1
ATOM 2565 N N . GLN A 1 313 ? 30.567 12.493 -17.546 1.00 96.06 313 GLN A N 1
ATOM 2566 C CA . GLN A 1 313 ? 31.967 12.088 -17.469 1.00 96.06 313 GLN A CA 1
ATOM 2567 C C . GLN A 1 313 ? 32.276 10.949 -18.453 1.00 96.06 313 GLN A C 1
ATOM 2569 O O . GLN A 1 313 ? 33.273 11.025 -19.169 1.00 96.06 313 GLN A O 1
ATOM 2574 N N . ILE A 1 314 ? 31.397 9.943 -18.558 1.00 95.12 314 ILE A N 1
ATOM 2575 C CA . ILE A 1 314 ? 31.521 8.862 -19.550 1.00 95.12 314 ILE A CA 1
ATOM 2576 C C . ILE A 1 314 ? 31.563 9.435 -20.972 1.00 95.12 314 ILE A C 1
ATOM 2578 O O . ILE A 1 314 ? 32.406 9.035 -21.777 1.00 95.12 314 ILE A O 1
ATOM 2582 N N . GLY A 1 315 ? 30.682 10.386 -21.289 1.00 93.75 315 GLY A N 1
ATOM 2583 C CA . GLY A 1 315 ? 30.675 11.062 -22.585 1.00 93.75 315 GLY A CA 1
ATOM 2584 C C . GLY A 1 315 ? 31.976 11.810 -22.875 1.00 93.75 315 GLY A C 1
ATOM 2585 O O . GLY A 1 315 ? 32.565 11.633 -23.941 1.00 93.75 315 GLY A O 1
ATOM 2586 N N . LEU A 1 316 ? 32.466 12.580 -21.898 1.00 95.06 316 LEU A N 1
ATOM 2587 C CA . LEU A 1 316 ? 33.714 13.338 -21.998 1.00 95.06 316 LEU A CA 1
ATOM 2588 C C . LEU A 1 316 ? 34.924 12.426 -22.241 1.00 95.06 316 LEU A C 1
ATOM 2590 O O . LEU A 1 316 ? 35.721 12.683 -23.143 1.00 95.06 316 LEU A O 1
ATOM 2594 N N . GLU A 1 317 ? 35.050 11.345 -21.468 1.00 95.75 317 GLU A N 1
ATOM 2595 C CA . GLU A 1 317 ? 36.141 10.368 -21.594 1.00 95.75 317 GLU A CA 1
ATOM 2596 C C . GLU A 1 317 ? 36.158 9.678 -22.962 1.00 95.75 317 GLU A C 1
ATOM 2598 O O . GLU A 1 317 ? 37.223 9.320 -23.465 1.00 95.75 317 GLU A O 1
ATOM 2603 N N . ASN A 1 318 ? 34.989 9.538 -23.590 1.00 94.06 318 ASN A N 1
ATOM 2604 C CA . ASN A 1 318 ? 34.824 8.904 -24.896 1.00 94.06 318 ASN A CA 1
ATOM 2605 C C . ASN A 1 318 ? 34.667 9.911 -26.048 1.00 94.06 318 ASN A C 1
ATOM 2607 O O . ASN A 1 318 ? 34.373 9.506 -27.170 1.00 94.06 318 ASN A O 1
ATOM 2611 N N . SER A 1 319 ? 34.917 11.205 -25.800 1.00 93.44 319 SER A N 1
ATOM 2612 C CA . SER A 1 319 ? 34.852 12.282 -26.803 1.00 93.44 319 SER A CA 1
ATOM 2613 C C . SER A 1 319 ? 33.496 12.410 -27.518 1.00 93.44 319 SER A C 1
ATOM 2615 O O . SER A 1 319 ? 33.453 12.726 -28.706 1.00 93.44 319 SER A O 1
ATOM 2617 N N . ILE A 1 320 ? 32.395 12.171 -26.800 1.00 93.31 320 ILE A N 1
ATOM 2618 C CA . ILE A 1 320 ? 31.024 12.361 -27.297 1.00 93.31 320 ILE A CA 1
ATOM 2619 C C . ILE A 1 320 ? 30.581 13.802 -27.031 1.00 93.31 320 ILE A C 1
ATOM 2621 O O . ILE A 1 320 ? 30.932 14.397 -26.009 1.00 93.31 320 ILE A O 1
ATOM 2625 N N . GLU A 1 321 ? 29.804 14.371 -27.950 1.00 92.50 321 GLU A N 1
ATOM 2626 C CA . GLU A 1 321 ? 29.252 15.716 -27.803 1.00 92.50 321 GLU A CA 1
ATOM 2627 C C . GLU A 1 321 ? 28.309 15.805 -26.594 1.00 92.50 321 GLU A C 1
ATOM 2629 O O . GLU A 1 321 ? 27.434 14.963 -26.390 1.00 92.50 321 GLU A O 1
ATOM 2634 N N . SER A 1 322 ? 28.458 16.864 -25.792 1.00 92.62 322 SER A N 1
ATOM 2635 C CA . SER A 1 322 ? 27.669 17.044 -24.564 1.00 92.62 322 SER A CA 1
ATOM 2636 C C . SER A 1 322 ? 26.160 17.073 -24.826 1.00 92.62 322 SER A C 1
ATOM 2638 O O . SER A 1 322 ? 25.397 16.589 -23.996 1.00 92.62 322 SER A O 1
ATOM 2640 N N . GLU A 1 323 ? 25.733 17.619 -25.969 1.00 94.00 323 GLU A N 1
ATOM 2641 C CA . GLU A 1 323 ? 24.320 17.691 -26.366 1.00 94.00 323 GLU A CA 1
ATOM 2642 C C . GLU A 1 323 ? 23.713 16.292 -26.557 1.00 94.00 323 GLU A C 1
ATOM 2644 O O . GLU A 1 323 ? 22.565 16.042 -26.185 1.00 94.00 323 GLU A O 1
ATOM 2649 N N . GLU A 1 324 ? 24.496 15.349 -27.081 1.00 92.12 324 GLU A N 1
ATOM 2650 C CA . GLU A 1 324 ? 24.059 13.972 -27.292 1.00 92.12 324 GLU A CA 1
ATOM 2651 C C . GLU A 1 324 ? 23.941 13.209 -25.967 1.00 92.12 324 GLU A C 1
ATOM 2653 O O . GLU A 1 324 ? 22.939 12.533 -25.715 1.00 92.12 324 GLU A O 1
ATOM 2658 N N . VAL A 1 325 ? 24.918 13.378 -25.076 1.00 95.50 325 VAL A N 1
ATOM 2659 C CA . VAL A 1 325 ? 24.888 12.782 -23.732 1.00 95.50 325 VAL A CA 1
ATOM 2660 C C . VAL A 1 325 ? 23.727 13.349 -22.908 1.00 95.50 325 VAL A C 1
ATOM 2662 O O . VAL A 1 325 ? 23.044 12.612 -22.191 1.00 95.50 325 VAL A O 1
ATOM 2665 N N . GLU A 1 326 ? 23.447 14.647 -23.045 1.00 95.31 326 GLU A N 1
ATOM 2666 C CA . GLU A 1 326 ? 22.290 15.287 -22.421 1.00 95.31 326 GLU A CA 1
ATOM 2667 C C . GLU A 1 326 ? 20.975 14.708 -22.950 1.00 95.31 326 GLU A C 1
ATOM 2669 O O . GLU A 1 326 ? 20.080 14.397 -22.160 1.00 95.31 326 GLU A O 1
ATOM 2674 N N . ALA A 1 327 ? 20.874 14.464 -24.260 1.00 94.19 327 ALA A N 1
ATOM 2675 C CA . ALA A 1 327 ? 19.713 13.800 -24.841 1.00 94.19 327 ALA A CA 1
ATOM 2676 C C . ALA A 1 327 ? 19.509 12.389 -24.258 1.00 94.19 327 ALA A C 1
ATOM 2678 O O . ALA A 1 327 ? 18.374 12.014 -23.950 1.00 94.19 327 ALA A O 1
ATOM 2679 N N . TRP A 1 328 ? 20.582 11.621 -24.033 1.00 95.69 328 TRP A N 1
ATOM 2680 C CA . TRP A 1 328 ? 20.483 10.305 -23.384 1.00 95.69 328 TRP A CA 1
ATOM 2681 C C . TRP A 1 328 ? 19.997 10.417 -21.941 1.00 95.69 328 TRP A C 1
ATOM 2683 O O . TRP A 1 328 ? 19.157 9.622 -21.514 1.00 95.69 328 TRP A O 1
ATOM 2693 N N . PHE A 1 329 ? 20.481 11.414 -21.197 1.00 97.25 329 PHE A N 1
ATOM 2694 C CA . PHE A 1 329 ? 20.024 11.655 -19.834 1.00 97.25 329 PHE A CA 1
ATOM 2695 C C . PHE A 1 329 ? 18.544 12.051 -19.783 1.00 97.25 329 PHE A C 1
ATOM 2697 O O . PHE A 1 329 ? 17.803 11.551 -18.939 1.00 97.25 329 PHE A O 1
ATOM 2704 N N . VAL A 1 330 ? 18.082 12.906 -20.701 1.00 95.00 330 VAL A N 1
ATOM 2705 C CA . VAL A 1 330 ? 16.664 13.291 -20.806 1.00 95.00 330 VAL A CA 1
ATOM 2706 C C . VAL A 1 330 ? 15.780 12.067 -21.054 1.00 95.00 330 VAL A C 1
ATOM 2708 O O . VAL A 1 330 ? 14.719 11.937 -20.438 1.00 95.00 330 VAL A O 1
ATOM 2711 N N . GLU A 1 331 ? 16.218 11.145 -21.913 1.00 93.38 331 GLU A N 1
ATOM 2712 C CA . GLU A 1 331 ? 15.523 9.874 -22.130 1.00 93.38 331 GLU A CA 1
ATOM 2713 C C . GLU A 1 331 ? 15.477 9.028 -20.853 1.00 93.38 331 GLU A C 1
ATOM 2715 O O . GLU A 1 331 ? 14.394 8.627 -20.427 1.00 93.38 331 GLU A O 1
ATOM 2720 N N . TRP A 1 332 ? 16.623 8.815 -20.202 1.00 96.44 332 TRP A N 1
ATOM 2721 C CA . TRP A 1 332 ? 16.708 8.034 -18.965 1.00 96.44 332 TRP A CA 1
ATOM 2722 C C . TRP A 1 332 ? 15.818 8.610 -17.860 1.00 96.44 332 TRP A C 1
ATOM 2724 O O . TRP A 1 332 ? 15.016 7.896 -17.252 1.00 96.44 332 TRP A O 1
ATOM 2734 N N . ARG A 1 333 ? 15.887 9.928 -17.648 1.00 95.81 333 ARG A N 1
ATOM 2735 C CA . ARG A 1 333 ? 15.070 10.661 -16.677 1.00 95.81 333 ARG A CA 1
ATOM 2736 C C . ARG A 1 333 ? 13.577 10.479 -16.938 1.00 95.81 333 ARG A C 1
ATOM 2738 O O . ARG A 1 333 ? 12.810 10.302 -15.995 1.00 95.81 333 ARG A O 1
ATOM 2745 N N . ARG A 1 334 ? 13.149 10.456 -18.204 1.00 93.31 334 ARG A N 1
ATOM 2746 C CA . ARG A 1 334 ? 11.748 10.214 -18.579 1.00 93.31 334 ARG A CA 1
ATOM 2747 C C . ARG A 1 334 ? 11.287 8.793 -18.235 1.00 93.31 334 ARG A C 1
ATOM 2749 O O . ARG A 1 334 ? 10.181 8.631 -17.713 1.00 93.31 334 ARG A O 1
ATOM 2756 N N . GLU A 1 335 ? 12.107 7.776 -18.496 1.00 93.31 335 GLU A N 1
ATOM 2757 C CA . GLU A 1 335 ? 11.786 6.389 -18.119 1.00 93.31 335 GLU A CA 1
ATOM 2758 C C . GLU A 1 335 ? 11.678 6.247 -16.592 1.00 93.31 335 GLU A C 1
ATOM 2760 O O . GLU A 1 335 ? 10.704 5.704 -16.064 1.00 93.31 335 GLU A O 1
ATOM 2765 N N . ARG A 1 336 ? 12.621 6.850 -15.861 1.00 95.12 336 ARG A N 1
ATOM 2766 C CA . ARG A 1 336 ? 12.624 6.905 -14.392 1.00 95.12 336 ARG A CA 1
ATOM 2767 C C . ARG A 1 336 ? 11.405 7.619 -13.822 1.00 95.12 336 ARG A C 1
ATOM 2769 O O . ARG A 1 336 ? 10.805 7.148 -12.857 1.00 95.12 336 ARG A O 1
ATOM 2776 N N . LEU A 1 337 ? 10.994 8.724 -14.437 1.00 93.12 337 LEU A N 1
ATOM 2777 C CA . LEU A 1 337 ? 9.792 9.451 -14.040 1.00 93.12 337 LEU A CA 1
ATOM 2778 C C . LEU A 1 337 ? 8.519 8.624 -14.270 1.00 93.12 337 LEU A C 1
ATOM 2780 O O . LEU A 1 337 ? 7.568 8.723 -13.494 1.00 93.12 337 LEU A O 1
ATOM 2784 N N . THR A 1 338 ? 8.489 7.795 -15.315 1.00 91.69 338 THR A N 1
ATOM 2785 C CA . THR A 1 338 ? 7.362 6.888 -15.579 1.00 91.69 338 THR A CA 1
ATOM 2786 C C . THR A 1 338 ? 7.216 5.858 -14.462 1.00 91.69 338 THR A C 1
ATOM 2788 O O . THR A 1 338 ? 6.103 5.667 -13.973 1.00 91.69 338 THR A O 1
ATOM 2791 N N . LEU A 1 339 ? 8.325 5.278 -13.987 1.00 93.44 339 LEU A N 1
ATOM 2792 C CA . LEU A 1 339 ? 8.330 4.379 -12.826 1.00 93.44 339 LEU A CA 1
ATOM 2793 C C . LEU A 1 339 ? 7.823 5.068 -11.562 1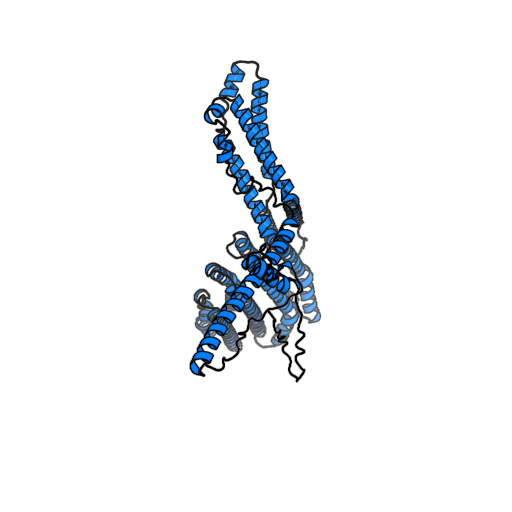.00 93.44 339 LEU A C 1
ATOM 2795 O O . LEU A 1 339 ? 6.912 4.569 -10.902 1.00 93.44 339 LEU A O 1
ATOM 2799 N N . LEU A 1 340 ? 8.352 6.256 -11.270 1.00 92.81 340 LEU A N 1
ATOM 2800 C CA . LEU A 1 340 ? 7.974 7.026 -10.089 1.00 92.81 340 LEU A CA 1
ATOM 2801 C C . LEU A 1 340 ? 6.468 7.345 -10.062 1.00 92.81 340 LEU A C 1
ATOM 2803 O O . LEU A 1 340 ? 5.834 7.294 -9.008 1.00 92.81 340 LEU A O 1
ATOM 2807 N N . LYS A 1 341 ? 5.866 7.619 -11.227 1.00 93.25 341 LYS A N 1
ATOM 2808 C CA . LYS A 1 341 ? 4.418 7.856 -11.360 1.00 93.25 341 LYS A CA 1
ATOM 2809 C C . LYS A 1 341 ? 3.568 6.619 -11.043 1.00 93.25 341 LYS A C 1
ATOM 2811 O O . LYS A 1 341 ? 2.437 6.794 -10.594 1.00 93.25 341 LYS A O 1
ATOM 2816 N N . GLN A 1 342 ? 4.087 5.403 -11.235 1.00 93.88 342 GLN A N 1
ATOM 2817 C CA . GLN A 1 342 ? 3.356 4.157 -10.954 1.00 93.88 342 GLN A CA 1
ATOM 2818 C C . GLN A 1 342 ? 3.337 3.766 -9.472 1.00 93.88 342 GLN A C 1
ATOM 2820 O O . GLN A 1 342 ? 2.503 2.958 -9.067 1.00 93.88 342 GLN A O 1
ATOM 2825 N N . ILE A 1 343 ? 4.177 4.384 -8.638 1.00 92.75 343 ILE A N 1
ATOM 2826 C CA . ILE A 1 343 ? 4.193 4.118 -7.195 1.00 92.75 343 ILE A CA 1
ATOM 2827 C C . ILE A 1 343 ? 2.850 4.472 -6.536 1.00 92.75 343 ILE A C 1
ATOM 2829 O O . ILE A 1 343 ? 2.335 3.693 -5.738 1.00 92.75 343 ILE A O 1
ATOM 2833 N N . GLN A 1 344 ? 2.254 5.621 -6.881 1.00 91.94 344 GLN A N 1
ATOM 2834 C CA . GLN A 1 344 ? 1.026 6.082 -6.220 1.00 91.94 344 GLN A CA 1
ATOM 2835 C C . GLN A 1 344 ? -0.194 5.189 -6.514 1.00 91.94 344 GLN A C 1
ATOM 2837 O O . GLN A 1 344 ? -0.849 4.795 -5.553 1.00 91.94 344 GLN A O 1
ATOM 2842 N N . PRO A 1 345 ? -0.516 4.827 -7.777 1.00 94.19 345 PRO A N 1
ATOM 2843 C CA . PRO A 1 345 ? -1.628 3.916 -8.056 1.00 94.19 345 PRO A CA 1
ATOM 2844 C C . PRO A 1 345 ? -1.509 2.569 -7.334 1.00 94.19 345 PRO A C 1
ATOM 2846 O O . PRO A 1 345 ? -2.511 2.053 -6.842 1.00 94.19 345 PRO A O 1
ATOM 2849 N N . LEU A 1 346 ? -0.294 2.018 -7.252 1.00 95.12 346 LEU A N 1
ATOM 2850 C CA . LEU A 1 346 ? -0.025 0.764 -6.551 1.00 95.12 346 LEU A CA 1
ATOM 2851 C C . LEU A 1 346 ? -0.242 0.903 -5.043 1.00 95.12 346 LEU A C 1
ATOM 2853 O O . LEU A 1 346 ? -0.914 0.076 -4.427 1.00 95.12 346 LEU A O 1
ATOM 2857 N N . LEU A 1 347 ? 0.271 1.988 -4.466 1.00 92.81 347 LEU A N 1
ATOM 2858 C CA . LEU A 1 347 ? 0.082 2.293 -3.058 1.00 92.81 347 LEU A CA 1
ATOM 2859 C C . LEU A 1 347 ? -1.398 2.485 -2.703 1.00 92.81 347 LEU A C 1
ATOM 2861 O O . LEU A 1 347 ? -1.884 1.906 -1.733 1.00 92.81 347 LEU A O 1
ATOM 2865 N N . ASP A 1 348 ? -2.131 3.259 -3.504 1.00 92.19 348 ASP A N 1
ATOM 2866 C CA . ASP A 1 348 ? -3.560 3.492 -3.298 1.00 92.19 348 ASP A CA 1
ATOM 2867 C C . ASP A 1 348 ? -4.350 2.179 -3.378 1.00 92.19 348 ASP A C 1
ATOM 2869 O O . ASP A 1 348 ? -5.302 1.984 -2.622 1.00 92.19 348 ASP A O 1
ATOM 2873 N N . ALA A 1 349 ? -3.965 1.258 -4.263 1.00 93.19 349 ALA A N 1
ATOM 2874 C CA . ALA A 1 349 ? -4.605 -0.048 -4.365 1.00 93.19 349 ALA A CA 1
ATOM 2875 C C . ALA A 1 349 ? -4.355 -0.917 -3.120 1.00 93.19 349 ALA A C 1
ATOM 2877 O O . ALA A 1 349 ? -5.298 -1.545 -2.634 1.00 93.19 349 ALA A O 1
ATOM 2878 N N . GLY A 1 350 ? -3.139 -0.893 -2.564 1.00 92.12 350 GLY A N 1
ATOM 2879 C CA . GLY A 1 350 ? -2.811 -1.555 -1.296 1.00 92.12 350 GLY A CA 1
ATOM 2880 C C . GLY A 1 350 ? -3.579 -0.973 -0.108 1.00 92.12 350 GLY A C 1
ATOM 2881 O O . GLY A 1 350 ? -4.296 -1.683 0.585 1.00 92.12 350 GLY A O 1
ATOM 2882 N N . LEU A 1 351 ? -3.536 0.351 0.072 1.00 89.56 351 LEU A N 1
ATOM 2883 C CA . LEU A 1 351 ? -4.203 1.054 1.184 1.00 89.56 351 LEU A CA 1
ATOM 2884 C C . LEU A 1 351 ? -5.740 0.999 1.143 1.00 89.56 351 LEU A C 1
ATOM 2886 O O . LEU A 1 351 ? -6.405 1.370 2.115 1.00 89.56 351 LEU A O 1
ATOM 2890 N N . ASN A 1 352 ? -6.320 0.618 0.005 1.00 89.75 352 ASN A N 1
ATOM 2891 C CA . ASN A 1 352 ? -7.758 0.405 -0.159 1.00 89.75 352 ASN A CA 1
ATOM 2892 C C . ASN A 1 352 ? -8.135 -1.086 -0.199 1.00 89.75 352 ASN A C 1
ATOM 2894 O O . ASN A 1 352 ? -9.289 -1.396 -0.492 1.00 89.75 352 ASN A O 1
ATOM 2898 N N . ASN A 1 353 ? -7.196 -1.996 0.090 1.00 89.31 353 ASN A N 1
ATOM 2899 C CA . ASN A 1 353 ? -7.389 -3.449 0.054 1.00 89.31 353 ASN A CA 1
ATOM 2900 C C . ASN A 1 353 ? -7.905 -3.973 -1.302 1.00 89.31 353 ASN A C 1
ATOM 2902 O O . ASN A 1 353 ? -8.606 -4.983 -1.365 1.00 89.31 353 ASN A O 1
ATOM 2906 N N . VAL A 1 354 ? -7.583 -3.280 -2.402 1.00 92.38 354 VAL A N 1
ATOM 2907 C CA . VAL A 1 354 ? -7.883 -3.745 -3.769 1.00 92.38 354 VAL A CA 1
ATOM 2908 C C . VAL A 1 354 ? -6.949 -4.898 -4.136 1.00 92.38 354 VAL A C 1
ATOM 2910 O O . VAL A 1 354 ? -7.370 -5.879 -4.747 1.00 92.38 354 VAL A O 1
ATOM 2913 N N . ILE A 1 355 ? -5.691 -4.785 -3.719 1.00 93.69 355 ILE A N 1
ATOM 2914 C CA . ILE A 1 355 ? -4.650 -5.810 -3.788 1.00 93.69 355 ILE A CA 1
ATOM 2915 C C . ILE A 1 355 ? -4.103 -6.032 -2.379 1.00 93.69 355 ILE A C 1
ATOM 2917 O O . ILE A 1 355 ? -4.174 -5.132 -1.543 1.00 93.69 355 ILE A O 1
ATOM 2921 N N . ASP A 1 356 ? -3.622 -7.239 -2.095 1.00 92.62 356 ASP A N 1
ATOM 2922 C CA . ASP A 1 356 ? -3.054 -7.543 -0.783 1.00 92.62 356 ASP A CA 1
ATOM 2923 C C . ASP A 1 356 ? -1.699 -6.857 -0.566 1.00 92.62 356 ASP A C 1
ATOM 2925 O O . ASP A 1 356 ? -0.955 -6.571 -1.505 1.00 92.62 356 ASP A O 1
ATOM 2929 N N . GLU A 1 357 ? -1.394 -6.601 0.703 1.00 94.31 357 GLU A N 1
ATOM 2930 C CA . GLU A 1 357 ? -0.200 -5.876 1.139 1.00 94.31 357 GLU A CA 1
ATOM 2931 C C . GLU A 1 357 ? 1.095 -6.550 0.683 1.00 94.31 357 GLU A C 1
ATOM 2933 O O . GLU A 1 357 ? 2.009 -5.871 0.220 1.00 94.31 357 GLU A O 1
ATOM 2938 N N . GLN A 1 358 ? 1.163 -7.883 0.738 1.00 93.88 358 GLN A N 1
ATOM 2939 C CA . GLN A 1 358 ? 2.351 -8.613 0.298 1.00 93.88 358 GLN A CA 1
ATOM 2940 C C . GLN A 1 358 ? 2.563 -8.473 -1.212 1.00 93.88 358 GLN A C 1
ATOM 2942 O O . GLN A 1 358 ? 3.662 -8.139 -1.643 1.00 93.88 358 GLN A O 1
ATOM 2947 N N . THR A 1 359 ? 1.504 -8.623 -2.011 1.00 95.06 359 THR A N 1
ATOM 2948 C CA . THR A 1 359 ? 1.550 -8.407 -3.464 1.00 95.06 359 THR A CA 1
ATOM 2949 C C . THR A 1 359 ? 2.059 -7.007 -3.806 1.00 95.06 359 THR A C 1
ATOM 2951 O O . THR A 1 359 ? 2.864 -6.851 -4.722 1.00 95.06 359 THR A O 1
ATOM 2954 N N . VAL A 1 360 ? 1.649 -5.975 -3.060 1.00 96.12 360 VAL A N 1
ATOM 2955 C CA . VAL A 1 360 ? 2.166 -4.605 -3.234 1.00 96.12 360 VAL A CA 1
ATOM 2956 C C . VAL A 1 360 ? 3.684 -4.553 -3.032 1.00 96.12 360 VAL A C 1
ATOM 2958 O O . VAL A 1 360 ? 4.391 -3.970 -3.855 1.00 96.12 360 VAL A O 1
ATOM 2961 N N . LEU A 1 361 ? 4.194 -5.163 -1.958 1.00 96.06 361 LEU A N 1
ATOM 2962 C CA . LEU A 1 361 ? 5.627 -5.189 -1.645 1.00 96.06 361 LEU A CA 1
ATOM 2963 C C . LEU A 1 361 ? 6.437 -5.998 -2.670 1.00 96.06 361 LEU A C 1
ATOM 2965 O O . LEU A 1 361 ? 7.535 -5.585 -3.059 1.00 96.06 361 LEU A O 1
ATOM 2969 N N . ASP A 1 362 ? 5.883 -7.103 -3.165 1.00 95.94 362 ASP A N 1
ATOM 2970 C CA . ASP A 1 362 ? 6.508 -7.926 -4.202 1.00 95.94 362 ASP A CA 1
ATOM 2971 C C . ASP A 1 362 ? 6.626 -7.146 -5.524 1.00 95.94 362 ASP A C 1
ATOM 2973 O O . ASP A 1 362 ? 7.664 -7.173 -6.189 1.00 95.94 362 ASP A O 1
ATOM 2977 N N . ILE A 1 363 ? 5.602 -6.362 -5.879 1.00 95.75 363 ILE A N 1
ATOM 2978 C CA . ILE A 1 363 ? 5.635 -5.495 -7.066 1.00 95.75 363 ILE A CA 1
ATOM 2979 C C . ILE A 1 363 ? 6.632 -4.353 -6.887 1.00 95.75 363 ILE A C 1
ATOM 2981 O O . ILE A 1 363 ? 7.365 -4.044 -7.826 1.00 95.75 363 ILE A O 1
ATOM 2985 N N . PHE A 1 364 ? 6.702 -3.734 -5.704 1.00 95.69 364 PHE A N 1
ATOM 2986 C CA . PHE A 1 364 ? 7.726 -2.722 -5.436 1.00 95.69 364 PHE A CA 1
ATOM 2987 C C . PHE A 1 364 ? 9.137 -3.285 -5.605 1.00 95.69 364 PHE A C 1
ATOM 2989 O O . PHE A 1 364 ? 9.993 -2.606 -6.170 1.00 95.69 364 PHE A O 1
ATOM 2996 N N . SER A 1 365 ? 9.354 -4.536 -5.199 1.00 95.06 365 SER A N 1
ATOM 2997 C CA . SER A 1 365 ? 10.627 -5.234 -5.397 1.00 95.06 365 SER A CA 1
ATOM 2998 C C . SER A 1 365 ? 10.935 -5.448 -6.887 1.00 95.06 365 SER A C 1
ATOM 3000 O O . SER A 1 365 ? 12.054 -5.182 -7.326 1.00 95.06 365 SER A O 1
ATOM 3002 N N . CYS A 1 366 ? 9.936 -5.829 -7.695 1.00 95.94 366 CYS A N 1
ATOM 3003 C CA . CYS A 1 366 ? 10.079 -5.929 -9.156 1.00 95.94 366 CYS A CA 1
ATOM 3004 C C . CYS A 1 366 ? 10.408 -4.565 -9.796 1.00 95.94 366 CYS A C 1
ATOM 3006 O O . CYS A 1 366 ? 11.265 -4.472 -10.674 1.00 95.94 366 CYS A O 1
ATOM 3008 N N . ILE A 1 367 ? 9.748 -3.487 -9.351 1.00 95.69 367 ILE A N 1
ATOM 3009 C CA . ILE A 1 367 ? 10.006 -2.116 -9.827 1.00 95.69 367 ILE A CA 1
ATOM 3010 C C . ILE A 1 367 ? 11.428 -1.675 -9.468 1.00 95.69 367 ILE A C 1
ATOM 3012 O O . ILE A 1 367 ? 12.107 -1.078 -10.304 1.00 95.69 367 ILE A O 1
ATOM 3016 N N . GLU A 1 368 ? 11.891 -1.964 -8.250 1.00 95.00 368 GLU A N 1
ATOM 3017 C CA . GLU A 1 368 ? 13.254 -1.644 -7.822 1.00 95.00 368 GLU A CA 1
ATOM 3018 C C . GLU A 1 368 ? 14.291 -2.388 -8.672 1.00 95.00 368 GLU A C 1
ATOM 3020 O O . GLU A 1 368 ? 15.258 -1.778 -9.134 1.00 95.00 368 GLU A O 1
ATOM 3025 N N . GLN A 1 369 ? 14.076 -3.679 -8.933 1.00 95.81 369 GLN A N 1
ATOM 3026 C CA . GLN A 1 369 ? 14.959 -4.449 -9.803 1.00 95.81 369 GLN A CA 1
ATOM 3027 C C . GLN A 1 369 ? 15.008 -3.860 -11.218 1.00 95.81 369 GLN A C 1
ATOM 3029 O O . GLN A 1 369 ? 16.097 -3.581 -11.725 1.00 95.81 369 GLN A O 1
ATOM 3034 N N . TYR A 1 370 ? 13.849 -3.598 -11.826 1.00 96.50 370 TYR A N 1
ATOM 3035 C CA . TYR A 1 370 ? 13.782 -2.999 -13.158 1.00 96.50 370 TYR A CA 1
ATOM 3036 C C . TYR A 1 370 ? 14.459 -1.625 -13.211 1.00 96.50 370 TYR A C 1
ATOM 3038 O O . TYR A 1 370 ? 15.193 -1.341 -14.157 1.00 96.50 370 TYR A O 1
ATOM 3046 N N . GLN A 1 371 ? 14.276 -0.770 -12.195 1.00 96.81 371 GLN A N 1
ATOM 3047 C CA . GLN A 1 371 ? 14.948 0.532 -12.190 1.00 96.81 371 GLN A CA 1
ATOM 3048 C C . GLN A 1 371 ? 16.475 0.377 -12.120 1.00 96.81 371 GLN A C 1
ATOM 3050 O O . GLN A 1 371 ? 17.184 1.136 -12.774 1.00 96.81 371 GLN A O 1
ATOM 3055 N N . ASN A 1 372 ? 16.987 -0.600 -11.363 1.00 96.56 372 ASN A N 1
ATOM 3056 C CA . ASN A 1 372 ? 18.425 -0.855 -11.282 1.00 96.56 372 ASN A CA 1
ATOM 3057 C C . ASN A 1 372 ? 18.975 -1.342 -12.629 1.00 96.56 372 ASN A C 1
ATOM 3059 O O . ASN A 1 372 ? 20.017 -0.869 -13.075 1.00 96.56 372 ASN A O 1
ATOM 3063 N N . GLU A 1 373 ? 18.273 -2.255 -13.302 1.00 97.31 373 GLU A N 1
ATOM 3064 C CA . GLU A 1 373 ? 18.656 -2.746 -14.632 1.00 97.31 373 GLU A CA 1
ATOM 3065 C C . GLU A 1 373 ? 18.633 -1.625 -15.685 1.00 97.31 373 GLU A C 1
ATOM 3067 O O . GLU A 1 373 ? 19.546 -1.525 -16.509 1.00 97.31 373 GLU A O 1
ATOM 3072 N N . LEU A 1 374 ? 17.639 -0.734 -15.611 1.00 97.31 374 LEU A N 1
ATOM 3073 C CA . LEU A 1 374 ? 17.543 0.466 -16.441 1.00 97.31 374 LEU A CA 1
ATOM 3074 C C . LEU A 1 374 ? 18.719 1.424 -16.200 1.00 97.31 374 LEU A C 1
ATOM 3076 O O . LEU A 1 374 ? 19.324 1.911 -17.156 1.00 97.31 374 LEU A O 1
ATOM 3080 N N . ASP A 1 375 ? 19.073 1.671 -14.939 1.00 97.50 375 ASP A N 1
ATOM 3081 C CA . ASP A 1 375 ? 20.201 2.535 -14.589 1.00 97.50 375 ASP A CA 1
ATOM 3082 C C . ASP A 1 375 ? 21.524 1.958 -15.116 1.00 97.50 375 ASP A C 1
ATOM 3084 O O . ASP A 1 375 ? 22.333 2.669 -15.717 1.00 97.50 375 ASP A O 1
ATOM 3088 N N . GLN A 1 376 ? 21.726 0.642 -14.972 1.00 96.88 376 GLN A N 1
ATOM 3089 C CA . GLN A 1 376 ? 22.901 -0.038 -15.522 1.00 96.88 376 GLN A CA 1
ATOM 3090 C C . GLN A 1 376 ? 22.942 0.004 -17.050 1.00 96.88 376 GLN A C 1
ATOM 3092 O O . GLN A 1 376 ? 24.022 0.131 -17.629 1.00 96.88 376 GLN A O 1
ATOM 3097 N N . PHE A 1 377 ? 21.795 -0.068 -17.730 1.00 97.75 377 PHE A N 1
ATOM 3098 C CA . PHE A 1 377 ? 21.750 0.075 -19.182 1.00 97.75 377 PHE A CA 1
ATOM 3099 C C . PHE A 1 377 ? 22.336 1.418 -19.636 1.00 97.75 377 PHE A C 1
ATOM 3101 O O . PHE A 1 377 ? 23.211 1.433 -20.508 1.00 97.75 377 PHE A O 1
ATOM 3108 N N . TYR A 1 378 ? 21.918 2.528 -19.023 1.00 97.31 378 TYR A N 1
ATOM 3109 C CA . TYR A 1 378 ? 22.418 3.852 -19.396 1.00 97.31 378 TYR A CA 1
ATOM 3110 C C . TYR A 1 378 ? 23.885 4.064 -19.018 1.00 97.31 378 TYR A C 1
ATOM 3112 O O . TYR A 1 378 ? 24.636 4.614 -19.821 1.00 97.31 378 TYR A O 1
ATOM 3120 N N . LEU A 1 379 ? 24.316 3.576 -17.853 1.00 96.00 379 LEU A N 1
ATOM 3121 C CA . LEU A 1 379 ? 25.695 3.755 -17.391 1.00 96.00 379 LEU A CA 1
ATOM 3122 C C . LEU A 1 379 ? 26.706 2.829 -18.081 1.00 96.00 379 LEU A C 1
ATOM 3124 O O . LEU A 1 379 ? 27.868 3.197 -18.209 1.00 96.00 379 LEU A O 1
ATOM 3128 N N . GLN A 1 380 ? 26.301 1.631 -18.517 1.00 94.81 380 GLN A N 1
ATOM 3129 C CA . GLN A 1 380 ? 27.250 0.612 -18.992 1.00 94.81 380 GLN A CA 1
ATOM 3130 C C . GLN A 1 380 ? 27.066 0.210 -20.457 1.00 94.81 380 GLN A C 1
ATOM 3132 O O . GLN A 1 380 ? 28.046 -0.098 -21.134 1.00 94.81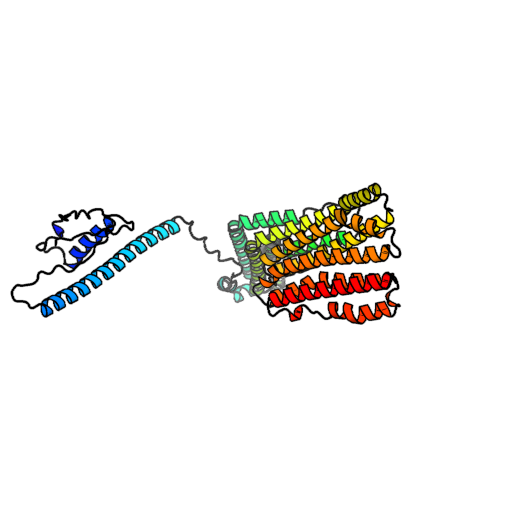 380 GLN A O 1
ATOM 3137 N N . LYS A 1 381 ? 25.829 0.175 -20.968 1.00 95.38 381 LYS A N 1
ATOM 3138 C CA . LYS A 1 381 ? 25.533 -0.369 -22.308 1.00 95.38 381 LYS A CA 1
ATOM 3139 C C . LYS A 1 381 ? 25.295 0.710 -23.359 1.00 95.38 381 LYS A C 1
ATOM 3141 O O . LYS A 1 381 ? 25.668 0.517 -24.517 1.00 95.38 381 LYS A O 1
ATOM 3146 N N . ARG A 1 382 ? 24.700 1.845 -22.977 1.00 95.81 382 ARG A N 1
ATOM 3147 C CA . ARG A 1 382 ? 24.276 2.903 -23.912 1.00 95.81 382 ARG A CA 1
ATOM 3148 C C . ARG A 1 382 ? 25.414 3.424 -24.791 1.00 95.81 382 ARG A C 1
ATOM 3150 O O . ARG A 1 382 ? 25.206 3.603 -25.992 1.00 95.81 382 ARG A O 1
ATOM 3157 N N . LEU A 1 383 ? 26.600 3.596 -24.206 1.00 94.69 383 LEU A N 1
ATOM 3158 C CA . LEU A 1 383 ? 27.821 4.003 -24.904 1.00 94.69 383 LEU A CA 1
ATOM 3159 C C . LEU A 1 383 ? 28.232 3.003 -26.000 1.00 94.69 383 LEU A C 1
ATOM 3161 O O . LEU A 1 383 ? 28.576 3.396 -27.113 1.00 94.69 383 LEU A O 1
ATOM 3165 N N . GLY A 1 384 ? 28.187 1.702 -25.703 1.00 94.44 384 GLY A N 1
ATOM 3166 C CA . GLY A 1 384 ? 28.547 0.653 -26.663 1.00 94.44 384 GLY A CA 1
ATOM 3167 C C . GLY A 1 384 ? 27.620 0.633 -27.880 1.00 94.44 384 GLY A C 1
ATOM 3168 O O . GLY A 1 384 ? 28.070 0.433 -29.008 1.00 94.44 384 GLY A O 1
ATOM 3169 N N . ILE A 1 385 ? 26.331 0.913 -27.668 1.00 94.75 385 ILE A N 1
ATOM 3170 C CA . ILE A 1 385 ? 25.357 1.045 -28.757 1.00 94.75 385 ILE A CA 1
ATOM 3171 C C . ILE A 1 385 ? 25.716 2.242 -29.642 1.00 94.75 385 ILE A C 1
ATOM 3173 O O . ILE A 1 385 ? 25.820 2.085 -30.854 1.00 94.75 385 ILE A O 1
ATOM 3177 N N . HIS A 1 386 ? 25.979 3.408 -29.050 1.00 94.12 386 HIS A N 1
ATOM 3178 C CA . HIS A 1 386 ? 26.359 4.602 -29.808 1.00 94.12 386 HIS A CA 1
ATOM 3179 C C . HIS A 1 386 ? 27.622 4.383 -30.652 1.00 94.12 386 HIS A C 1
ATOM 3181 O O . HIS A 1 386 ? 27.605 4.549 -31.872 1.00 94.12 386 HIS A O 1
ATOM 3187 N N . THR A 1 387 ? 28.703 3.906 -30.030 1.00 91.88 387 THR A N 1
ATOM 3188 C CA . THR A 1 387 ? 29.993 3.709 -30.716 1.00 91.88 387 THR A CA 1
ATOM 3189 C C . THR A 1 387 ? 29.912 2.706 -31.870 1.00 91.88 387 THR A C 1
ATOM 3191 O O . THR A 1 387 ? 30.621 2.856 -32.865 1.00 91.88 387 THR A O 1
ATOM 3194 N N . THR A 1 388 ? 29.010 1.723 -31.792 1.00 93.62 388 THR A N 1
ATOM 3195 C CA . THR A 1 388 ? 28.774 0.749 -32.869 1.00 93.62 388 THR A CA 1
ATOM 3196 C C . THR A 1 388 ? 28.223 1.405 -34.142 1.00 93.62 388 THR A C 1
ATOM 3198 O O . THR A 1 388 ? 28.569 0.983 -35.250 1.00 93.62 388 THR A O 1
ATOM 3201 N N . TYR A 1 389 ? 27.382 2.435 -34.007 1.00 91.88 389 TYR A N 1
ATOM 3202 C CA . TYR A 1 389 ? 26.634 3.025 -35.122 1.00 91.88 389 TYR A CA 1
ATOM 3203 C C . TYR A 1 389 ? 27.090 4.434 -35.527 1.00 91.88 389 TYR A C 1
ATOM 3205 O O . TYR A 1 389 ? 26.751 4.857 -36.632 1.00 91.88 389 TYR A O 1
ATOM 3213 N N . ALA A 1 390 ? 27.899 5.127 -34.717 1.00 87.69 390 ALA A N 1
ATOM 3214 C CA . ALA A 1 390 ? 28.319 6.519 -34.933 1.00 87.69 390 ALA A CA 1
ATOM 3215 C C . ALA A 1 390 ? 28.883 6.818 -36.342 1.00 87.69 390 ALA A C 1
ATOM 3217 O O . ALA A 1 390 ? 28.651 7.891 -36.892 1.00 87.69 390 ALA A O 1
ATOM 3218 N N . PHE A 1 391 ? 29.578 5.858 -36.967 1.00 85.44 391 PHE A N 1
ATOM 3219 C CA . PHE A 1 391 ? 30.204 6.027 -38.291 1.00 85.44 391 PHE A CA 1
ATOM 3220 C C . PHE A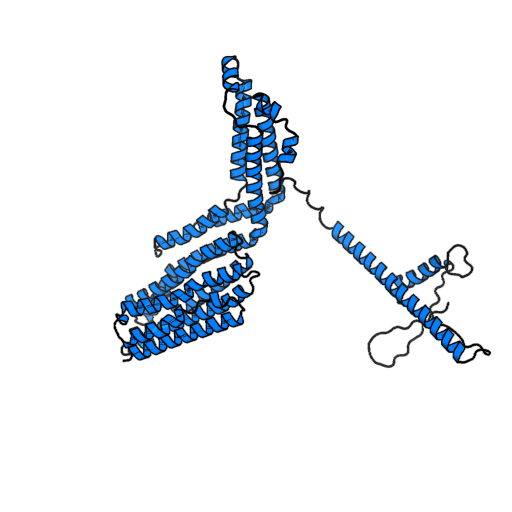 1 391 ? 29.491 5.284 -39.429 1.00 85.44 391 PHE A C 1
ATOM 3222 O O . PHE A 1 391 ? 30.011 5.204 -40.545 1.00 85.44 391 PHE A O 1
ATOM 3229 N N . GLN A 1 392 ? 28.315 4.711 -39.168 1.00 87.25 392 GLN A N 1
ATOM 3230 C CA . GLN A 1 392 ? 27.557 3.979 -40.180 1.00 87.25 392 GLN A CA 1
ATOM 3231 C C . GLN A 1 392 ? 26.618 4.914 -40.965 1.00 87.25 392 GLN A C 1
ATOM 3233 O O . GLN A 1 392 ? 26.045 5.845 -40.392 1.00 87.25 392 GLN A O 1
ATOM 3238 N N . PRO A 1 393 ? 26.377 4.666 -42.267 1.00 80.81 393 PRO A N 1
ATOM 3239 C CA . PRO A 1 393 ? 25.310 5.340 -43.004 1.00 80.81 393 PRO A CA 1
ATOM 3240 C C . PRO A 1 393 ? 23.951 5.125 -42.322 1.00 80.81 393 PRO A C 1
ATOM 3242 O O . PRO A 1 393 ? 23.591 3.997 -41.983 1.00 80.81 393 PRO A O 1
ATOM 3245 N N . ASN A 1 394 ? 23.197 6.209 -42.107 1.00 82.88 394 ASN A N 1
ATOM 3246 C CA . ASN A 1 394 ? 21.965 6.212 -41.301 1.00 82.88 394 ASN A CA 1
ATOM 3247 C C . ASN A 1 394 ? 22.161 5.687 -39.860 1.00 82.88 394 ASN A C 1
ATOM 3249 O O . ASN A 1 394 ? 21.204 5.228 -39.234 1.00 82.88 394 ASN A O 1
ATOM 3253 N N . GLY A 1 395 ? 23.386 5.772 -39.329 1.00 85.56 395 GLY A N 1
ATOM 3254 C CA . GLY A 1 395 ? 23.792 5.241 -38.028 1.00 85.56 395 GLY A CA 1
ATOM 3255 C C . GLY A 1 395 ? 22.922 5.710 -36.866 1.00 85.56 395 GLY A C 1
ATOM 3256 O O . GLY A 1 395 ? 22.421 4.873 -36.127 1.00 85.56 395 GLY A O 1
ATOM 3257 N N . HIS A 1 396 ? 22.617 7.009 -36.780 1.00 86.88 396 HIS A N 1
ATOM 3258 C CA . HIS A 1 396 ? 21.741 7.574 -35.739 1.00 86.88 396 HIS A CA 1
ATOM 3259 C C . HIS A 1 396 ? 20.364 6.882 -35.652 1.00 86.88 396 HIS A C 1
ATOM 3261 O O . HIS A 1 396 ? 19.830 6.661 -34.565 1.00 86.88 396 HIS A O 1
ATOM 3267 N N . ARG A 1 397 ? 19.785 6.469 -36.791 1.00 87.44 397 ARG A N 1
ATOM 3268 C CA . ARG A 1 397 ? 18.506 5.736 -36.820 1.00 87.44 397 ARG A CA 1
ATOM 3269 C C . ARG A 1 397 ? 18.667 4.294 -36.362 1.00 87.44 397 ARG A C 1
ATOM 3271 O O . ARG A 1 397 ? 17.799 3.771 -35.668 1.00 87.44 397 ARG A O 1
ATOM 3278 N N . GLN A 1 398 ? 19.762 3.648 -36.756 1.00 87.75 398 GLN A N 1
ATOM 3279 C CA . GLN A 1 398 ? 20.063 2.281 -36.330 1.00 87.75 398 GLN A CA 1
ATOM 3280 C C . GLN A 1 398 ? 20.353 2.220 -34.829 1.00 87.75 398 GLN A C 1
ATOM 3282 O O . GLN A 1 398 ? 19.828 1.345 -34.146 1.00 87.75 398 GLN A O 1
ATOM 3287 N N . GLU A 1 399 ? 21.094 3.197 -34.314 1.00 91.50 399 GLU A N 1
ATOM 3288 C CA . GLU A 1 399 ? 21.369 3.379 -32.894 1.00 91.50 399 GLU A CA 1
ATOM 3289 C C . GLU A 1 399 ? 20.078 3.510 -32.085 1.00 91.50 399 GLU A C 1
ATOM 3291 O O . GLU A 1 399 ? 19.889 2.797 -31.098 1.00 91.50 399 GLU A O 1
ATOM 3296 N N . LYS A 1 400 ? 19.151 4.368 -32.536 1.00 89.44 400 LYS A N 1
ATOM 3297 C CA . LYS A 1 400 ? 17.849 4.544 -31.885 1.00 89.44 400 LYS A CA 1
ATOM 3298 C C . LYS A 1 400 ? 17.082 3.224 -31.810 1.00 89.44 400 LYS A C 1
ATOM 3300 O O . LYS A 1 400 ? 16.576 2.877 -30.747 1.00 89.44 400 LYS A O 1
ATOM 3305 N N . LEU A 1 401 ? 17.032 2.470 -32.910 1.00 88.62 401 LEU A N 1
ATOM 3306 C CA . LEU A 1 401 ? 16.340 1.180 -32.971 1.00 88.62 401 LEU A CA 1
ATOM 3307 C C . LEU A 1 401 ? 17.016 0.082 -32.139 1.00 88.62 401 LEU A C 1
ATOM 3309 O O . LEU A 1 401 ? 16.315 -0.761 -31.586 1.00 88.62 401 LEU A O 1
ATOM 3313 N N . GLU A 1 402 ? 18.345 0.078 -32.029 1.00 91.31 402 GLU A N 1
ATOM 3314 C CA . GLU A 1 402 ? 19.069 -0.812 -31.110 1.00 91.31 402 GLU A CA 1
ATOM 3315 C C . GLU A 1 402 ? 18.767 -0.480 -29.659 1.00 91.31 402 GLU A C 1
ATOM 3317 O O . GLU A 1 402 ? 18.436 -1.366 -28.873 1.00 91.31 402 GLU A O 1
ATOM 3322 N N . LYS A 1 403 ? 18.780 0.807 -29.322 1.00 92.88 403 LYS A N 1
ATOM 3323 C CA . LYS A 1 403 ? 18.408 1.266 -27.992 1.00 92.88 403 LYS A CA 1
ATOM 3324 C C . LYS A 1 403 ? 16.971 0.861 -27.639 1.00 92.88 403 LYS A C 1
ATOM 3326 O O . LYS A 1 403 ? 16.759 0.329 -26.555 1.00 92.88 403 LYS A O 1
ATOM 3331 N N . GLU A 1 404 ? 15.989 1.065 -28.526 1.00 89.94 404 GLU A N 1
ATOM 3332 C CA . GLU A 1 404 ? 14.601 0.634 -28.257 1.00 89.94 404 GLU A CA 1
ATOM 3333 C C . GLU A 1 404 ? 14.482 -0.885 -28.098 1.00 89.94 404 GLU A C 1
ATOM 3335 O O . GLU A 1 404 ? 13.687 -1.369 -27.290 1.00 89.94 404 GLU A O 1
ATOM 3340 N N . GLN A 1 405 ? 15.280 -1.650 -28.845 1.00 89.69 405 GLN A N 1
ATOM 3341 C CA . GLN A 1 405 ? 15.288 -3.102 -28.729 1.00 89.69 405 GLN A CA 1
ATOM 3342 C C . GLN A 1 405 ? 15.817 -3.562 -27.366 1.00 89.69 405 GLN A C 1
ATOM 3344 O O . GLN A 1 405 ? 15.204 -4.420 -26.735 1.00 89.69 405 GLN A O 1
ATOM 3349 N N . GLU A 1 406 ? 16.920 -2.988 -26.885 1.00 92.94 406 GLU A N 1
ATOM 3350 C CA . GLU A 1 406 ? 17.462 -3.316 -25.562 1.00 92.94 406 GLU A CA 1
ATOM 3351 C C . GLU A 1 406 ? 16.519 -2.886 -24.428 1.00 92.94 406 GLU A C 1
ATOM 3353 O O . GLU A 1 406 ? 16.288 -3.664 -23.504 1.00 92.94 406 GLU A O 1
ATOM 3358 N N . LEU A 1 407 ? 15.895 -1.705 -24.520 1.00 92.31 407 LEU A N 1
ATOM 3359 C CA . LEU A 1 407 ? 14.881 -1.280 -23.546 1.00 92.31 407 LEU A CA 1
ATOM 3360 C C . LEU A 1 407 ? 13.652 -2.203 -23.556 1.00 92.31 407 LEU A C 1
ATOM 3362 O O . LEU A 1 407 ? 13.122 -2.540 -22.499 1.00 92.31 407 LEU A O 1
ATOM 3366 N N . THR A 1 408 ? 13.233 -2.679 -24.732 1.00 89.50 408 THR A N 1
ATOM 3367 C CA . THR A 1 408 ? 12.148 -3.667 -24.857 1.00 89.50 408 THR A CA 1
ATOM 3368 C C . THR A 1 408 ? 12.488 -4.968 -24.130 1.00 89.50 408 THR A C 1
ATOM 3370 O O . THR A 1 408 ? 11.619 -5.527 -23.462 1.00 89.50 408 THR A O 1
ATOM 3373 N N . LYS A 1 409 ? 13.741 -5.439 -24.210 1.00 91.81 409 LYS A N 1
ATOM 3374 C CA . LYS A 1 409 ? 14.186 -6.639 -23.480 1.00 91.81 409 LYS A CA 1
ATOM 3375 C C . LYS A 1 409 ? 14.085 -6.449 -21.968 1.00 91.81 409 LYS A C 1
ATOM 3377 O O . LYS A 1 409 ? 13.598 -7.349 -21.291 1.00 91.81 409 LYS A O 1
ATOM 3382 N N . LEU A 1 410 ? 14.482 -5.284 -21.450 1.00 94.44 410 LEU A N 1
ATOM 3383 C CA . LEU A 1 410 ? 14.342 -4.973 -20.021 1.00 94.44 410 LEU A CA 1
ATOM 3384 C C . LEU A 1 410 ? 12.873 -4.967 -19.587 1.00 94.44 410 LEU A C 1
ATOM 3386 O O . LEU A 1 410 ? 12.518 -5.573 -18.580 1.00 94.44 410 LEU A O 1
ATOM 3390 N N . VAL A 1 411 ? 11.992 -4.332 -20.369 1.00 91.56 411 VAL A N 1
ATOM 3391 C CA . VAL A 1 411 ? 10.550 -4.342 -20.080 1.00 91.56 411 VAL A CA 1
ATOM 3392 C C . VAL A 1 411 ? 9.998 -5.766 -20.121 1.00 91.56 411 VAL A C 1
ATOM 3394 O O . VAL A 1 411 ? 9.201 -6.123 -19.261 1.00 91.56 411 VAL A O 1
ATOM 3397 N N . HIS A 1 412 ? 10.421 -6.600 -21.073 1.00 89.94 412 HIS A N 1
ATOM 3398 C CA . HIS A 1 412 ? 9.992 -7.996 -21.137 1.00 89.94 412 HIS A CA 1
ATOM 3399 C C . HIS A 1 412 ? 10.417 -8.787 -19.890 1.00 89.94 412 HIS A C 1
ATOM 3401 O O . HIS A 1 412 ? 9.582 -9.458 -19.287 1.00 89.94 412 HIS A O 1
ATOM 3407 N N . GLN A 1 413 ? 11.672 -8.648 -19.452 1.00 92.62 413 GLN A N 1
ATOM 3408 C CA . GLN A 1 413 ? 12.175 -9.271 -18.220 1.00 92.62 413 GLN A CA 1
ATOM 3409 C C . GLN A 1 413 ? 11.378 -8.823 -16.989 1.00 92.62 413 GLN A C 1
ATOM 3411 O O . GLN A 1 413 ? 10.973 -9.648 -16.171 1.00 92.62 413 GLN A O 1
ATOM 3416 N N . PHE A 1 414 ? 11.072 -7.530 -16.894 1.00 94.06 414 PHE A N 1
ATOM 3417 C CA . PHE A 1 414 ? 10.211 -6.997 -15.842 1.00 94.06 414 PHE A CA 1
ATOM 3418 C C . PHE A 1 414 ? 8.785 -7.574 -15.900 1.00 94.06 414 PHE A C 1
ATOM 3420 O O . PHE A 1 414 ? 8.236 -7.964 -14.871 1.00 94.06 414 PHE A O 1
ATOM 3427 N N . MET A 1 415 ? 8.187 -7.706 -17.090 1.00 90.69 415 MET A N 1
ATOM 3428 C CA . MET A 1 415 ? 6.862 -8.324 -17.247 1.00 90.69 415 MET A CA 1
ATOM 3429 C C . MET A 1 415 ? 6.853 -9.805 -16.837 1.00 90.69 415 MET A C 1
ATOM 3431 O O . MET A 1 415 ? 5.873 -10.249 -16.243 1.00 90.69 415 MET A O 1
ATOM 3435 N N . GLN A 1 416 ? 7.927 -10.554 -17.104 1.00 89.88 416 GLN A N 1
ATOM 3436 C CA . GLN A 1 416 ? 8.080 -11.945 -16.651 1.00 89.88 416 GLN A CA 1
ATOM 3437 C C . GLN A 1 416 ? 8.184 -12.046 -15.123 1.00 89.88 416 GLN A C 1
ATOM 3439 O O . GLN A 1 416 ? 7.655 -12.975 -14.518 1.00 89.88 416 GLN A O 1
ATOM 3444 N N . GLN A 1 417 ? 8.837 -11.084 -14.468 1.00 91.50 417 GLN A N 1
ATOM 3445 C CA . GLN A 1 417 ? 8.865 -11.027 -13.004 1.00 91.50 417 GLN A CA 1
ATOM 3446 C C . GLN A 1 417 ? 7.474 -10.730 -12.439 1.00 91.50 417 GLN A C 1
ATOM 3448 O O . GLN A 1 417 ? 7.017 -11.423 -11.528 1.00 91.50 417 GLN A O 1
ATOM 3453 N N . LEU A 1 418 ? 6.771 -9.756 -13.028 1.00 91.50 418 LEU A N 1
ATOM 3454 C CA . LEU A 1 418 ? 5.397 -9.435 -12.647 1.00 91.50 418 LEU A CA 1
ATOM 3455 C C . LEU A 1 418 ? 4.432 -10.596 -12.889 1.00 91.50 418 LEU A C 1
ATOM 3457 O O . LEU A 1 418 ? 3.502 -10.747 -12.107 1.00 91.50 418 LEU A O 1
ATOM 3461 N N . GLU A 1 419 ? 4.634 -11.420 -13.920 1.00 89.81 419 GLU A N 1
ATOM 3462 C CA . GLU A 1 419 ? 3.810 -12.607 -14.188 1.00 89.81 419 GLU A CA 1
ATOM 3463 C C . GLU A 1 419 ? 3.690 -13.496 -12.944 1.00 89.81 419 GLU A C 1
ATOM 3465 O O . GLU A 1 419 ? 2.580 -13.833 -12.526 1.00 89.81 419 GLU A O 1
ATOM 3470 N N . ASN A 1 420 ? 4.818 -13.803 -12.300 1.00 88.88 420 ASN A N 1
ATOM 3471 C CA . ASN A 1 420 ? 4.839 -14.643 -11.102 1.00 88.88 420 ASN A CA 1
ATOM 3472 C C . ASN A 1 420 ? 3.986 -14.048 -9.973 1.00 88.88 420 ASN A C 1
ATOM 3474 O O . ASN A 1 420 ? 3.243 -14.772 -9.309 1.00 88.88 420 ASN A O 1
ATOM 3478 N N . VAL A 1 421 ? 4.052 -12.726 -9.792 1.00 92.38 421 VAL A N 1
ATOM 3479 C CA . VAL A 1 421 ? 3.272 -12.007 -8.776 1.00 92.38 421 VAL A CA 1
ATOM 3480 C C . VAL A 1 421 ? 1.792 -11.921 -9.163 1.00 92.38 421 VAL A C 1
ATOM 3482 O O . VAL A 1 421 ? 0.911 -12.124 -8.337 1.00 92.38 421 VAL A O 1
ATOM 3485 N N . ILE A 1 422 ? 1.479 -11.684 -10.438 1.00 90.38 422 ILE A N 1
ATOM 3486 C CA . ILE A 1 422 ? 0.102 -11.638 -10.945 1.00 90.38 422 ILE A CA 1
ATOM 3487 C C . ILE A 1 422 ? -0.593 -12.974 -10.684 1.00 90.38 422 ILE A C 1
ATOM 3489 O O . ILE A 1 422 ? -1.708 -13.005 -10.159 1.00 90.38 422 ILE A O 1
ATOM 3493 N N . PHE A 1 423 ? 0.048 -14.090 -11.028 1.00 88.06 423 PHE A N 1
ATOM 3494 C CA . PHE A 1 423 ? -0.582 -15.403 -10.926 1.00 88.06 423 PHE A CA 1
ATOM 3495 C C . PHE A 1 423 ? -0.564 -16.004 -9.518 1.00 88.06 423 PHE A C 1
ATOM 3497 O O . PHE A 1 423 ? -1.373 -16.902 -9.268 1.00 88.06 423 PHE A O 1
ATOM 3504 N N . SER A 1 424 ? 0.235 -15.462 -8.592 1.00 88.69 424 SER A N 1
ATOM 3505 C CA . SER A 1 424 ? 0.155 -15.790 -7.162 1.00 88.69 424 SER A CA 1
ATOM 3506 C C . SER A 1 424 ? -1.032 -15.121 -6.451 1.00 88.69 424 SER A C 1
ATOM 3508 O O . SER A 1 424 ? -1.446 -15.586 -5.386 1.00 88.69 424 SER A O 1
ATOM 3510 N N . THR A 1 425 ? -1.634 -14.078 -7.043 1.00 89.25 425 THR A N 1
ATOM 3511 C CA . THR A 1 425 ? -2.797 -13.405 -6.443 1.00 89.25 425 THR A CA 1
ATOM 3512 C C . THR A 1 425 ? -4.029 -14.308 -6.334 1.00 89.25 425 THR A C 1
ATOM 3514 O O . THR A 1 425 ? -4.308 -15.172 -7.176 1.00 89.25 425 THR A O 1
ATOM 3517 N N . LYS A 1 426 ? -4.819 -14.069 -5.281 1.00 85.69 426 LYS A N 1
ATOM 3518 C CA . LYS A 1 426 ? -5.941 -14.933 -4.882 1.00 85.69 426 LYS A CA 1
ATOM 3519 C C . LYS A 1 426 ? -7.172 -14.768 -5.767 1.00 85.69 426 LYS A C 1
ATOM 3521 O O . LYS A 1 426 ? -7.932 -15.718 -5.937 1.00 85.69 426 LYS A O 1
ATOM 3526 N N . THR A 1 427 ? -7.406 -13.570 -6.303 1.00 86.75 427 THR A N 1
ATOM 3527 C CA . THR A 1 427 ? -8.662 -13.247 -6.999 1.00 86.75 427 THR A CA 1
ATOM 3528 C C . THR A 1 427 ? -8.437 -12.808 -8.441 1.00 86.75 427 THR A C 1
ATOM 3530 O O . THR A 1 427 ? -7.476 -12.115 -8.762 1.00 86.75 427 THR A O 1
ATOM 3533 N N . THR A 1 428 ? -9.380 -13.136 -9.327 1.00 85.75 428 THR A N 1
ATOM 3534 C CA . THR A 1 428 ? -9.358 -12.665 -10.722 1.00 85.75 428 THR A CA 1
ATOM 3535 C C . THR A 1 428 ? -9.397 -11.138 -10.819 1.00 85.75 428 THR A C 1
ATOM 3537 O O . THR A 1 428 ? -8.797 -10.568 -11.723 1.00 85.75 428 THR A O 1
ATOM 3540 N N . ALA A 1 429 ? -10.061 -10.456 -9.879 1.00 86.75 429 ALA A N 1
ATOM 3541 C CA . ALA A 1 429 ? -10.103 -8.995 -9.843 1.00 86.75 429 ALA A CA 1
ATOM 3542 C C . ALA A 1 429 ? -8.708 -8.383 -9.621 1.00 86.75 429 ALA A C 1
ATOM 3544 O O . ALA A 1 429 ? -8.336 -7.456 -10.340 1.00 86.75 429 ALA A O 1
ATOM 3545 N N . GLN A 1 430 ? -7.922 -8.942 -8.693 1.00 89.94 430 GLN A N 1
ATOM 3546 C CA . GLN A 1 430 ? -6.528 -8.543 -8.468 1.00 89.94 430 GLN A CA 1
ATOM 3547 C C . GLN A 1 430 ? -5.677 -8.777 -9.721 1.00 89.94 430 GLN A C 1
ATOM 3549 O O . GLN A 1 430 ? -4.980 -7.864 -10.158 1.00 89.94 430 GLN A O 1
ATOM 3554 N N . LYS A 1 431 ? -5.814 -9.944 -10.369 1.00 88.69 431 LYS A N 1
ATOM 3555 C CA . LYS A 1 431 ? -5.121 -10.253 -11.636 1.00 88.69 431 LYS A CA 1
ATOM 3556 C C . LYS A 1 431 ? -5.408 -9.215 -12.714 1.00 88.69 431 LYS A C 1
ATOM 3558 O O . LYS A 1 431 ? -4.486 -8.670 -13.309 1.00 88.69 431 LYS A O 1
ATOM 3563 N N . ILE A 1 432 ? -6.685 -8.899 -12.935 1.00 85.75 432 ILE A N 1
ATOM 3564 C CA . ILE A 1 432 ? -7.104 -7.889 -13.919 1.00 85.75 432 ILE A CA 1
ATOM 3565 C C . ILE A 1 432 ? -6.501 -6.524 -13.591 1.00 85.75 432 ILE A C 1
ATOM 3567 O O . ILE A 1 432 ? -6.034 -5.830 -14.494 1.00 85.75 432 ILE A O 1
ATOM 3571 N N . TRP A 1 433 ? -6.529 -6.128 -12.316 1.00 91.00 433 TRP A N 1
ATOM 3572 C CA . TRP A 1 433 ? -5.977 -4.849 -11.885 1.00 91.00 433 TRP A CA 1
ATOM 3573 C C . TRP A 1 433 ? -4.476 -4.767 -12.185 1.00 91.00 433 TRP A C 1
ATOM 3575 O O . TRP A 1 433 ? -4.031 -3.795 -12.791 1.00 91.00 433 TRP A O 1
ATOM 3585 N N . LEU A 1 434 ? -3.720 -5.815 -11.850 1.00 90.69 434 LEU A N 1
ATOM 3586 C CA . LEU A 1 434 ? -2.274 -5.873 -12.065 1.00 90.69 434 LEU A CA 1
ATOM 3587 C C . LEU A 1 434 ? -1.879 -5.924 -13.542 1.00 90.69 434 LEU A C 1
ATOM 3589 O O . LEU A 1 434 ? -0.921 -5.266 -13.943 1.00 90.69 434 LEU A O 1
ATOM 3593 N N . ILE A 1 435 ? -2.640 -6.642 -14.368 1.00 86.31 435 ILE A N 1
ATOM 3594 C CA . ILE A 1 435 ? -2.419 -6.648 -15.817 1.00 86.31 435 ILE A CA 1
ATOM 3595 C C . ILE A 1 435 ? -2.582 -5.229 -16.366 1.00 86.31 435 ILE A C 1
ATOM 3597 O O . ILE A 1 435 ? -1.678 -4.730 -17.030 1.00 86.31 435 ILE A O 1
ATOM 3601 N N . ARG A 1 436 ? -3.667 -4.531 -16.005 1.00 86.31 436 ARG A N 1
ATOM 3602 C CA . ARG A 1 436 ? -3.892 -3.134 -16.422 1.00 86.31 436 ARG A CA 1
ATOM 3603 C C . ARG A 1 436 ? -2.823 -2.181 -15.899 1.00 86.31 436 ARG A C 1
ATOM 3605 O O . ARG A 1 436 ? -2.405 -1.280 -16.615 1.00 86.31 436 ARG A O 1
ATOM 3612 N N . PHE A 1 437 ? -2.371 -2.381 -14.666 1.00 90.62 437 PHE A N 1
ATOM 3613 C CA . PHE A 1 437 ? -1.251 -1.637 -14.099 1.00 90.62 437 PHE A CA 1
ATOM 3614 C C . PHE A 1 437 ? 0.020 -1.810 -14.951 1.00 90.62 437 PHE A C 1
ATOM 3616 O O . PHE A 1 437 ? 0.690 -0.829 -15.269 1.00 90.62 437 PHE A O 1
ATOM 3623 N N . SER A 1 438 ? 0.306 -3.035 -15.403 1.00 87.75 438 SER A N 1
ATOM 3624 C CA . SER A 1 438 ? 1.488 -3.355 -16.214 1.00 87.75 438 SER A CA 1
ATOM 3625 C C . SER A 1 438 ? 1.444 -2.836 -17.667 1.00 87.75 438 SER A C 1
ATOM 3627 O O . SER A 1 438 ? 2.487 -2.682 -18.309 1.00 87.75 438 SER A O 1
ATOM 3629 N N . GLU A 1 439 ? 0.263 -2.493 -18.194 1.00 84.38 439 GLU A N 1
ATOM 3630 C CA . GLU A 1 439 ? 0.095 -2.016 -19.579 1.00 84.38 439 GLU A CA 1
ATOM 3631 C C . GLU A 1 439 ? 0.847 -0.707 -19.861 1.00 84.38 439 GLU A C 1
ATOM 3633 O O . GLU A 1 439 ? 1.210 -0.440 -21.008 1.00 84.38 439 GLU A O 1
ATOM 3638 N N . VAL A 1 440 ? 1.122 0.104 -18.832 1.00 87.19 440 VAL A N 1
ATOM 3639 C CA . VAL A 1 440 ? 1.835 1.385 -18.974 1.00 87.19 440 VAL A CA 1
ATOM 3640 C C . VAL A 1 440 ? 3.186 1.199 -19.667 1.00 87.19 440 VAL A C 1
ATOM 3642 O O . VAL A 1 440 ? 3.505 1.937 -20.602 1.00 87.19 440 VAL A O 1
ATOM 3645 N N . TRP A 1 441 ? 3.959 0.188 -19.268 1.00 87.50 441 TRP A N 1
ATOM 3646 C CA . TRP A 1 441 ? 5.281 -0.076 -19.842 1.00 87.50 441 TRP A CA 1
ATOM 3647 C C . TRP A 1 441 ? 5.194 -0.649 -21.254 1.00 87.50 441 TRP A C 1
ATOM 3649 O O . TRP A 1 441 ? 5.943 -0.255 -22.149 1.00 87.50 441 TRP A O 1
ATOM 3659 N N . GLN A 1 442 ? 4.229 -1.533 -21.486 1.00 80.12 442 GLN A N 1
ATOM 3660 C CA . GLN A 1 442 ? 4.054 -2.167 -22.786 1.00 80.12 442 GLN A CA 1
ATOM 3661 C C . GLN A 1 442 ? 3.540 -1.199 -23.858 1.00 80.12 442 GLN A C 1
ATOM 3663 O O . GLN A 1 442 ? 3.913 -1.313 -25.029 1.00 80.12 442 GLN A O 1
ATOM 3668 N N . ASN A 1 443 ? 2.694 -0.245 -23.468 1.00 81.75 443 ASN A N 1
ATOM 3669 C CA . ASN A 1 443 ? 2.261 0.855 -24.325 1.00 81.75 443 ASN A CA 1
ATOM 3670 C C . ASN A 1 443 ? 3.385 1.881 -24.519 1.00 81.75 443 ASN A C 1
ATOM 3672 O O . ASN A 1 443 ? 3.500 2.463 -25.597 1.00 81.75 443 ASN A O 1
ATOM 3676 N N . GLY A 1 444 ? 4.252 2.056 -23.516 1.00 82.88 444 GLY A N 1
ATOM 3677 C CA . GLY A 1 444 ? 5.456 2.883 -23.604 1.00 82.88 444 GLY A CA 1
ATOM 3678 C C . GLY A 1 444 ? 6.338 2.518 -24.800 1.00 82.88 444 GLY A C 1
ATOM 3679 O O . GLY A 1 444 ? 6.679 3.401 -25.582 1.00 82.88 444 GLY A O 1
ATOM 3680 N N . ILE A 1 445 ? 6.621 1.226 -25.009 1.00 79.06 445 ILE A N 1
ATOM 3681 C CA . ILE A 1 445 ? 7.424 0.738 -26.150 1.00 79.06 445 ILE A CA 1
ATOM 3682 C C . ILE A 1 445 ? 6.806 1.157 -27.493 1.00 79.06 445 ILE A C 1
ATOM 3684 O O . ILE A 1 445 ? 7.477 1.712 -28.364 1.00 79.06 445 ILE A O 1
ATOM 3688 N N . VAL A 1 446 ? 5.503 0.917 -27.655 1.00 79.00 446 VAL A N 1
ATOM 3689 C CA . VAL A 1 446 ? 4.757 1.228 -28.885 1.00 79.00 446 VAL A CA 1
ATOM 3690 C C . VAL A 1 446 ? 4.776 2.730 -29.168 1.00 79.00 446 VAL A C 1
ATOM 3692 O O . VAL A 1 446 ? 5.019 3.147 -30.304 1.00 79.00 446 VAL A O 1
ATOM 3695 N N . ASN A 1 447 ? 4.557 3.543 -28.136 1.00 83.19 447 ASN A N 1
ATOM 3696 C CA . ASN A 1 447 ? 4.555 4.996 -28.256 1.00 83.19 447 ASN A CA 1
ATOM 3697 C C . ASN A 1 447 ? 5.942 5.528 -28.635 1.00 83.19 447 ASN A C 1
ATOM 3699 O O . ASN A 1 447 ? 6.035 6.373 -29.517 1.00 83.19 447 ASN A O 1
ATOM 3703 N N . GLN A 1 448 ? 7.022 4.990 -28.059 1.00 83.56 448 GLN A N 1
ATOM 3704 C CA . GLN A 1 448 ? 8.387 5.424 -28.384 1.00 83.56 448 GLN A CA 1
ATOM 3705 C C . GLN A 1 448 ? 8.764 5.147 -29.841 1.00 83.56 448 GLN A C 1
ATOM 3707 O O . GLN A 1 448 ? 9.303 6.028 -30.515 1.00 83.56 448 GLN A O 1
ATOM 3712 N N . ILE A 1 449 ? 8.418 3.965 -30.359 1.00 79.81 449 ILE A N 1
ATOM 3713 C CA . ILE A 1 449 ? 8.639 3.626 -31.772 1.00 79.81 449 ILE A CA 1
ATOM 3714 C C . ILE A 1 449 ? 7.806 4.539 -32.688 1.00 79.81 449 ILE A C 1
ATOM 3716 O O . ILE A 1 449 ? 8.310 5.028 -33.701 1.00 79.81 449 ILE A O 1
ATOM 3720 N N . THR A 1 450 ? 6.552 4.810 -32.321 1.00 80.56 450 THR A N 1
ATOM 3721 C CA . THR A 1 450 ? 5.649 5.684 -33.092 1.00 80.56 450 THR A CA 1
ATOM 3722 C C . THR A 1 450 ? 6.149 7.133 -33.122 1.00 80.56 450 THR A C 1
ATOM 3724 O O . THR A 1 450 ? 6.204 7.759 -34.185 1.00 80.56 450 THR A O 1
ATOM 3727 N N . ASP A 1 451 ? 6.576 7.661 -31.974 1.00 84.06 451 ASP A N 1
ATOM 3728 C CA . ASP A 1 451 ? 7.124 9.012 -31.845 1.00 84.06 451 ASP A CA 1
ATOM 3729 C C . ASP A 1 451 ? 8.419 9.172 -32.645 1.00 84.06 451 ASP A C 1
ATOM 3731 O O . ASP A 1 451 ? 8.618 10.194 -33.304 1.00 84.06 451 ASP A O 1
ATOM 3735 N N . PHE A 1 452 ? 9.296 8.163 -32.613 1.00 83.56 452 PHE A N 1
ATOM 3736 C CA . PHE A 1 452 ? 10.521 8.144 -33.411 1.00 83.56 452 PHE A CA 1
ATOM 3737 C C . PHE A 1 452 ? 10.214 8.253 -34.907 1.00 83.56 452 PHE A C 1
ATOM 3739 O O . PHE A 1 452 ? 10.742 9.133 -35.586 1.00 83.56 452 PHE A O 1
ATOM 3746 N N . LEU A 1 453 ? 9.315 7.404 -35.405 1.00 77.81 453 LEU A N 1
ATOM 3747 C CA . LEU A 1 453 ? 8.916 7.402 -36.810 1.00 77.81 453 LEU A CA 1
ATOM 3748 C C . LEU A 1 453 ? 8.324 8.742 -37.251 1.00 77.81 453 LEU A C 1
ATOM 3750 O O . LEU A 1 453 ? 8.613 9.215 -38.352 1.00 77.81 453 LEU A O 1
ATOM 3754 N N . THR A 1 454 ? 7.521 9.356 -36.381 1.00 81.06 454 THR A N 1
ATOM 3755 C CA . THR A 1 454 ? 6.906 10.663 -36.631 1.00 81.06 454 THR A CA 1
ATOM 3756 C C . THR A 1 454 ? 7.963 11.758 -36.737 1.00 81.06 454 THR A C 1
ATOM 3758 O O . THR A 1 454 ? 7.967 12.520 -37.701 1.00 81.06 454 THR A O 1
ATOM 3761 N N . LYS A 1 455 ? 8.883 11.830 -35.766 1.00 83.50 455 LYS A N 1
ATOM 3762 C CA . LYS A 1 455 ? 9.921 12.873 -35.711 1.00 83.50 455 LYS A CA 1
ATOM 3763 C C . LYS A 1 455 ? 10.888 12.806 -36.886 1.00 83.50 455 LYS A C 1
ATOM 3765 O O . LYS A 1 455 ? 11.279 13.841 -37.410 1.00 83.50 455 LYS A O 1
ATOM 3770 N N . GLU A 1 456 ? 11.221 11.599 -37.327 1.00 80.56 456 GLU A N 1
ATOM 3771 C CA . GLU A 1 456 ? 12.104 11.367 -38.472 1.00 80.56 456 GLU A CA 1
ATOM 3772 C C . GLU A 1 456 ? 11.405 11.518 -39.835 1.00 80.56 456 GLU A C 1
ATOM 3774 O O . GLU A 1 456 ? 12.029 11.266 -40.867 1.00 80.56 456 GLU A O 1
ATOM 3779 N N . GLN A 1 457 ? 10.116 11.889 -39.858 1.00 76.94 457 GLN A N 1
ATOM 3780 C CA . GLN A 1 457 ? 9.284 11.988 -41.070 1.00 76.94 457 GLN A CA 1
ATOM 3781 C C . GLN A 1 457 ? 9.254 10.684 -41.890 1.00 76.94 457 GLN A C 1
ATOM 3783 O O . GLN A 1 457 ? 8.992 10.667 -43.090 1.00 76.94 457 GLN A O 1
ATOM 3788 N N . LEU A 1 458 ? 9.504 9.552 -41.230 1.00 74.50 458 LEU A N 1
ATOM 3789 C CA . LEU A 1 458 ? 9.539 8.234 -41.862 1.00 74.50 458 LEU A CA 1
ATOM 3790 C C . LEU A 1 458 ? 8.136 7.671 -42.091 1.00 74.50 458 LEU A C 1
ATOM 3792 O O . LEU A 1 458 ? 7.973 6.762 -42.899 1.00 74.50 458 LEU A O 1
ATOM 3796 N N . ILE A 1 459 ? 7.129 8.230 -41.417 1.00 65.56 459 ILE A N 1
ATOM 3797 C CA . ILE A 1 459 ? 5.714 7.870 -41.579 1.00 65.56 459 ILE A CA 1
ATOM 3798 C C . ILE A 1 459 ? 5.193 8.183 -42.988 1.00 65.56 459 ILE A C 1
ATOM 3800 O O . ILE A 1 459 ? 4.169 7.646 -43.376 1.00 65.56 459 ILE A O 1
ATOM 3804 N N . GLU A 1 460 ? 5.879 9.000 -43.786 1.00 64.31 460 GLU A N 1
ATOM 3805 C CA . GLU A 1 460 ? 5.449 9.309 -45.157 1.00 64.31 460 GLU A CA 1
ATOM 3806 C C . GLU A 1 460 ? 5.967 8.304 -46.200 1.00 64.31 460 GLU A C 1
ATOM 3808 O O . GLU A 1 460 ? 5.539 8.330 -47.353 1.00 64.31 460 GLU A O 1
ATOM 3813 N N . ARG A 1 461 ? 6.877 7.394 -45.822 1.00 72.94 461 ARG A N 1
ATOM 3814 C CA . ARG A 1 461 ? 7.377 6.350 -46.724 1.00 72.94 461 ARG A CA 1
ATOM 3815 C C . ARG A 1 461 ? 6.403 5.173 -46.792 1.00 72.94 461 ARG A C 1
ATOM 3817 O O . ARG A 1 461 ? 6.156 4.523 -45.777 1.00 72.94 461 ARG A O 1
ATOM 3824 N N . ASP A 1 462 ? 5.951 4.825 -47.998 1.00 70.12 462 ASP A N 1
ATOM 3825 C CA . ASP A 1 462 ? 5.012 3.716 -48.242 1.00 70.12 462 ASP A CA 1
ATOM 3826 C C . ASP A 1 462 ? 5.454 2.383 -47.605 1.00 70.12 462 ASP A C 1
ATOM 3828 O O . ASP A 1 462 ? 4.632 1.653 -47.047 1.00 70.12 462 ASP A O 1
ATOM 3832 N N . ASP A 1 463 ? 6.756 2.068 -47.628 1.00 74.56 463 ASP A N 1
ATOM 3833 C CA . ASP A 1 463 ? 7.288 0.833 -47.041 1.00 74.56 463 ASP A CA 1
ATOM 3834 C C . ASP A 1 463 ? 7.250 0.832 -45.504 1.00 74.56 463 ASP A C 1
ATOM 3836 O O . ASP A 1 463 ? 6.961 -0.199 -44.893 1.00 74.56 463 ASP A O 1
ATOM 3840 N N . VAL A 1 464 ? 7.474 1.984 -44.868 1.00 73.69 464 VAL A N 1
ATOM 3841 C CA . VAL A 1 464 ? 7.367 2.156 -43.411 1.00 73.69 464 VAL A CA 1
ATOM 3842 C C . VAL A 1 464 ? 5.903 2.175 -42.968 1.00 73.69 464 VAL A C 1
ATOM 3844 O O . VAL A 1 464 ? 5.567 1.530 -41.975 1.00 73.69 464 VAL A O 1
ATOM 3847 N N . VAL A 1 465 ? 5.013 2.832 -43.719 1.00 70.50 465 VAL A N 1
ATOM 3848 C CA . VAL A 1 465 ? 3.560 2.833 -43.465 1.00 70.50 465 VAL A CA 1
ATOM 3849 C C . VAL A 1 465 ? 3.000 1.421 -43.500 1.00 70.50 465 VAL A C 1
ATOM 3851 O O . VAL A 1 465 ? 2.250 1.036 -42.601 1.00 70.50 465 VAL A O 1
ATOM 3854 N N . GLN A 1 466 ? 3.390 0.625 -44.499 1.00 73.56 466 GLN A N 1
ATOM 3855 C CA . GLN A 1 466 ? 2.957 -0.763 -44.588 1.00 73.56 466 GLN A CA 1
ATOM 3856 C C . GLN A 1 466 ? 3.422 -1.562 -43.360 1.00 73.56 466 GLN A C 1
ATOM 3858 O O . GLN A 1 466 ? 2.603 -2.224 -42.719 1.00 73.56 466 GLN A O 1
ATOM 3863 N N . ILE A 1 467 ? 4.695 -1.422 -42.964 1.00 77.81 467 ILE A N 1
ATOM 3864 C CA . ILE A 1 467 ? 5.244 -2.055 -41.753 1.00 77.81 467 ILE A CA 1
ATOM 3865 C C . ILE A 1 467 ? 4.473 -1.625 -40.494 1.00 77.81 467 ILE A C 1
ATOM 3867 O O . ILE A 1 467 ? 4.130 -2.482 -39.678 1.00 77.81 467 ILE A O 1
ATOM 3871 N N . MET A 1 468 ? 4.147 -0.336 -40.337 1.00 71.44 468 MET A N 1
ATOM 3872 C CA . MET A 1 468 ? 3.339 0.137 -39.207 1.00 71.44 468 MET A CA 1
ATOM 3873 C C . MET A 1 468 ? 1.930 -0.467 -39.223 1.00 71.44 468 MET A C 1
ATOM 3875 O O . MET A 1 468 ? 1.450 -0.956 -38.203 1.00 71.44 468 MET A O 1
ATOM 3879 N N . SER A 1 469 ? 1.261 -0.466 -40.376 1.00 68.06 469 SER A N 1
ATOM 3880 C CA . SER A 1 469 ? -0.116 -0.957 -40.489 1.00 68.06 469 SER A CA 1
ATOM 3881 C C . SER A 1 469 ? -0.244 -2.456 -40.190 1.00 68.06 469 SER A C 1
ATOM 3883 O O . SER A 1 469 ? -1.258 -2.891 -39.640 1.00 68.06 469 SER A O 1
ATOM 3885 N N . GLU A 1 470 ? 0.789 -3.237 -40.516 1.00 78.00 470 GLU A N 1
ATOM 3886 C CA . GLU A 1 470 ? 0.787 -4.691 -40.376 1.00 78.00 470 GLU A CA 1
ATOM 3887 C C . GLU A 1 470 ? 1.365 -5.163 -39.038 1.00 78.00 470 GLU A C 1
ATOM 3889 O O . GLU A 1 470 ? 0.757 -6.015 -38.396 1.00 78.00 470 GLU A O 1
ATOM 3894 N N . GLU A 1 471 ? 2.521 -4.648 -38.606 1.00 79.00 471 GLU A N 1
ATOM 3895 C CA . GLU A 1 471 ? 3.240 -5.182 -37.438 1.00 79.00 471 GLU A CA 1
ATOM 3896 C C . GLU A 1 471 ? 2.963 -4.398 -36.152 1.00 79.00 471 GLU A C 1
ATOM 3898 O O . GLU A 1 471 ? 2.682 -5.006 -35.121 1.00 79.00 471 GLU A O 1
ATOM 3903 N N . LEU A 1 472 ? 2.940 -3.060 -36.195 1.00 73.69 472 LEU A N 1
ATOM 3904 C CA . LEU A 1 472 ? 2.603 -2.256 -35.009 1.00 73.69 472 LEU A CA 1
ATOM 3905 C C . LEU A 1 472 ? 1.162 -2.532 -34.558 1.00 73.69 472 LEU A C 1
ATOM 3907 O O . LEU A 1 472 ? 0.890 -2.650 -33.363 1.00 73.69 472 LEU A O 1
ATOM 3911 N N . ARG A 1 473 ? 0.248 -2.730 -35.518 1.00 72.69 473 ARG A N 1
ATOM 3912 C CA . ARG A 1 473 ? -1.137 -3.116 -35.231 1.00 72.69 473 ARG A CA 1
ATOM 3913 C C . ARG A 1 473 ? -1.229 -4.466 -34.519 1.00 72.69 473 ARG A C 1
ATOM 3915 O O . ARG A 1 473 ? -2.083 -4.606 -33.655 1.00 72.69 473 ARG A O 1
ATOM 3922 N N . LYS A 1 474 ? -0.373 -5.447 -34.834 1.00 75.38 474 LYS A N 1
ATOM 3923 C CA . LYS A 1 474 ? -0.347 -6.738 -34.115 1.00 75.38 474 LYS A CA 1
ATOM 3924 C C . LYS A 1 474 ? 0.100 -6.558 -32.668 1.00 75.38 474 LYS A C 1
ATOM 3926 O O . LYS A 1 474 ? -0.570 -7.069 -31.776 1.00 75.38 474 LYS A O 1
ATOM 3931 N N . VAL A 1 475 ? 1.153 -5.767 -32.440 1.00 71.31 475 VAL A N 1
ATOM 3932 C CA . VAL A 1 475 ? 1.638 -5.437 -31.088 1.00 71.31 475 VAL A CA 1
ATOM 3933 C C . VAL A 1 475 ? 0.554 -4.713 -30.275 1.00 71.31 475 VAL A C 1
ATOM 3935 O O . VAL A 1 475 ? 0.372 -5.000 -29.097 1.00 71.31 475 VAL A O 1
ATOM 3938 N N . GLN A 1 476 ? -0.208 -3.811 -30.903 1.00 68.94 476 GLN A N 1
ATOM 3939 C CA . GLN A 1 476 ? -1.315 -3.086 -30.264 1.00 68.94 476 GLN A CA 1
ATOM 3940 C C . GLN A 1 476 ? -2.584 -3.935 -30.064 1.00 68.94 476 GLN A C 1
ATOM 3942 O O . GLN A 1 476 ? -3.311 -3.725 -29.098 1.00 68.94 476 GLN A O 1
ATOM 3947 N N . GLN A 1 477 ? -2.884 -4.874 -30.970 1.00 66.56 477 GLN A N 1
ATOM 3948 C CA . GLN A 1 477 ? -4.084 -5.723 -30.905 1.00 66.56 477 GLN A CA 1
ATOM 3949 C C . GLN A 1 477 ? -3.987 -6.830 -29.849 1.00 66.56 477 GLN A C 1
ATOM 3951 O O . GLN A 1 477 ? -5.018 -7.380 -29.456 1.00 66.56 477 GLN A O 1
ATOM 3956 N N . GLN A 1 478 ? -2.785 -7.151 -29.372 1.00 63.72 478 GLN A N 1
ATOM 3957 C CA . GLN A 1 478 ? -2.584 -8.090 -28.272 1.00 63.72 478 GLN A CA 1
ATOM 3958 C C . GLN A 1 478 ? -2.990 -7.445 -26.946 1.00 63.72 478 GLN A C 1
ATOM 3960 O O . GLN A 1 478 ? -2.203 -6.797 -26.259 1.00 63.72 478 GLN A O 1
ATOM 3965 N N . ASN A 1 479 ? -4.263 -7.625 -26.605 1.00 55.09 479 ASN A N 1
ATOM 3966 C CA . ASN A 1 479 ? -4.837 -7.168 -25.353 1.00 55.09 479 ASN A CA 1
ATOM 3967 C C . ASN A 1 479 ? -4.591 -8.250 -24.290 1.00 55.09 479 ASN A C 1
ATOM 3969 O O . ASN A 1 479 ? -5.206 -9.318 -24.357 1.00 55.09 479 ASN A O 1
ATOM 3973 N N . LEU A 1 480 ? -3.712 -8.006 -23.307 1.00 54.44 480 LEU A N 1
ATOM 3974 C CA . LEU A 1 480 ? -3.414 -8.995 -22.252 1.00 54.44 480 LEU A CA 1
ATOM 3975 C C . LEU A 1 480 ? -4.642 -9.359 -21.408 1.00 54.44 480 LEU A C 1
ATOM 3977 O O . LEU A 1 480 ? -4.650 -10.388 -20.741 1.00 54.44 480 LEU A O 1
ATOM 3981 N N . ALA A 1 481 ? -5.728 -8.593 -21.512 1.00 51.28 481 ALA A N 1
ATOM 3982 C CA . ALA A 1 481 ? -7.035 -8.960 -20.980 1.00 51.28 481 ALA A CA 1
ATOM 3983 C C . ALA A 1 481 ? -7.569 -10.316 -21.500 1.00 51.28 481 ALA A C 1
ATOM 3985 O O . ALA A 1 481 ? -8.336 -10.969 -20.797 1.00 51.28 481 ALA A O 1
ATOM 3986 N N . ALA A 1 482 ? -7.166 -10.777 -22.693 1.00 52.53 482 ALA A N 1
ATOM 3987 C CA . ALA A 1 482 ? -7.529 -12.108 -23.197 1.00 52.53 482 ALA A CA 1
ATOM 3988 C C . ALA A 1 482 ? -6.765 -13.253 -22.493 1.00 52.53 482 ALA A C 1
ATOM 3990 O O . ALA A 1 482 ? -7.185 -14.405 -22.570 1.00 52.53 482 ALA A O 1
ATOM 3991 N N . CYS A 1 483 ? -5.685 -12.937 -21.769 1.00 54.78 483 CYS A N 1
ATOM 3992 C CA . CYS A 1 483 ? -4.770 -13.889 -21.130 1.00 54.78 483 CYS A CA 1
ATOM 3993 C C . CYS A 1 483 ? -5.154 -14.242 -19.683 1.00 54.78 483 CYS A C 1
ATOM 3995 O O . CYS A 1 483 ? -4.365 -14.823 -18.948 1.00 54.78 483 CYS A O 1
ATOM 3997 N N . LEU A 1 484 ? -6.372 -13.902 -19.254 1.00 61.66 484 LEU A N 1
ATOM 3998 C CA . LEU A 1 484 ? -6.869 -14.166 -17.897 1.00 61.66 484 LEU A CA 1
ATOM 3999 C C . LEU A 1 484 ? -7.162 -15.651 -17.608 1.00 61.66 484 LEU A C 1
ATOM 4001 O O . LEU A 1 484 ? -7.625 -15.962 -16.511 1.00 61.66 484 LEU A O 1
ATOM 4005 N N . GLN A 1 485 ? -6.952 -16.553 -18.575 1.00 66.69 485 GLN A N 1
ATOM 4006 C CA . GLN A 1 485 ? -7.277 -17.975 -18.431 1.00 66.69 485 GLN A CA 1
ATOM 4007 C C . GLN A 1 485 ? -6.277 -18.708 -17.527 1.00 66.69 485 GLN A C 1
ATOM 4009 O O . GLN A 1 485 ? -6.697 -19.333 -16.554 1.00 66.69 485 GLN A O 1
ATOM 4014 N N . ASP A 1 486 ? -4.975 -18.590 -17.797 1.00 76.75 486 ASP A N 1
ATOM 4015 C CA . ASP A 1 486 ? -3.911 -19.225 -17.017 1.00 76.75 486 ASP A CA 1
ATOM 4016 C C . ASP A 1 486 ? -2.542 -18.555 -17.261 1.00 76.75 486 ASP A C 1
ATOM 4018 O O . ASP A 1 486 ? -2.387 -17.749 -18.182 1.00 76.75 486 ASP A O 1
ATOM 4022 N N . ALA A 1 487 ? -1.562 -18.880 -16.408 1.00 80.75 487 ALA A N 1
ATOM 4023 C CA . ALA A 1 487 ? -0.214 -18.312 -16.459 1.00 80.75 487 ALA A CA 1
ATOM 4024 C C . ALA A 1 487 ? 0.509 -18.633 -17.773 1.00 80.75 487 ALA A C 1
ATOM 4026 O O . ALA A 1 487 ? 1.127 -17.751 -18.359 1.00 80.75 487 ALA A O 1
ATOM 4027 N N . GLN A 1 488 ? 0.358 -19.856 -18.292 1.00 82.88 488 GLN A N 1
ATOM 4028 C CA . GLN A 1 488 ? 1.012 -20.270 -19.532 1.00 82.88 488 GLN A CA 1
ATOM 4029 C C . GLN A 1 488 ? 0.519 -19.436 -20.716 1.00 82.88 488 GLN A C 1
ATOM 4031 O O . GLN A 1 488 ? 1.324 -18.913 -21.478 1.00 82.88 488 GLN A O 1
ATOM 4036 N N . SER A 1 489 ? -0.795 -19.245 -20.828 1.00 81.25 489 SER A N 1
ATOM 4037 C CA . SER A 1 489 ? -1.414 -18.423 -21.869 1.00 81.25 489 SER A CA 1
ATOM 4038 C C . SER A 1 489 ? -0.933 -16.966 -21.820 1.00 81.25 489 SER A C 1
ATOM 4040 O O . SER A 1 489 ? -0.742 -16.335 -22.860 1.00 81.25 489 SER A O 1
ATOM 4042 N N . TYR A 1 490 ? -0.722 -16.423 -20.618 1.00 82.62 490 TYR A N 1
ATOM 4043 C CA . TYR A 1 490 ? -0.156 -15.087 -20.429 1.00 82.62 490 TYR A CA 1
ATOM 4044 C C . TYR A 1 490 ? 1.323 -15.020 -20.814 1.00 82.62 490 TYR A C 1
ATOM 4046 O O . TYR A 1 490 ? 1.715 -14.108 -21.546 1.00 82.62 490 TYR A O 1
ATOM 4054 N N . SER A 1 491 ? 2.122 -16.000 -20.394 1.00 83.69 491 SER A N 1
ATOM 4055 C CA . SER A 1 491 ? 3.536 -16.104 -20.760 1.00 83.69 491 SER A CA 1
ATOM 4056 C C . SER A 1 491 ? 3.723 -16.228 -22.275 1.00 83.69 491 SER A C 1
ATOM 4058 O O . SER A 1 491 ? 4.521 -15.507 -22.877 1.00 83.69 491 SER A O 1
ATOM 4060 N N . ASP A 1 492 ? 2.913 -17.068 -22.925 1.00 83.88 492 ASP A N 1
ATOM 4061 C CA . ASP A 1 492 ? 2.922 -17.260 -24.376 1.00 83.88 492 ASP A CA 1
ATOM 4062 C C . ASP A 1 492 ? 2.572 -15.957 -25.110 1.00 83.88 492 ASP A C 1
ATOM 4064 O O . ASP A 1 492 ? 3.202 -15.610 -26.114 1.00 83.88 492 ASP A O 1
ATOM 4068 N N . ALA A 1 493 ? 1.605 -15.190 -24.595 1.00 82.12 493 ALA A N 1
ATOM 4069 C CA . ALA A 1 493 ? 1.252 -13.887 -25.147 1.00 82.12 493 ALA A CA 1
ATOM 4070 C C . ALA A 1 493 ? 2.367 -12.847 -24.959 1.00 82.12 493 ALA A C 1
ATOM 4072 O O . ALA A 1 493 ? 2.642 -12.082 -25.886 1.00 82.12 493 ALA A O 1
ATOM 4073 N N . LEU A 1 494 ? 3.045 -12.833 -23.805 1.00 83.25 494 LEU A N 1
ATOM 4074 C CA . LEU A 1 494 ? 4.216 -11.982 -23.576 1.00 83.25 494 LEU A CA 1
ATOM 4075 C C . LEU A 1 494 ? 5.360 -12.319 -24.541 1.00 83.25 494 LEU A C 1
ATOM 4077 O O . LEU A 1 494 ? 5.942 -11.410 -25.138 1.00 83.25 494 LEU A O 1
ATOM 4081 N N . ALA A 1 495 ? 5.662 -13.606 -24.725 1.00 86.31 495 ALA A N 1
ATOM 4082 C CA . ALA A 1 495 ? 6.700 -14.073 -25.643 1.00 86.31 495 ALA A CA 1
ATOM 4083 C C . ALA A 1 495 ? 6.356 -13.745 -27.106 1.00 86.31 495 ALA A C 1
ATOM 4085 O O . ALA A 1 495 ? 7.206 -13.295 -27.881 1.00 86.31 495 ALA A O 1
ATOM 4086 N N . GLN A 1 496 ? 5.089 -13.915 -27.492 1.00 85.75 496 GLN A N 1
ATOM 4087 C CA . GLN A 1 496 ? 4.623 -13.556 -28.828 1.00 85.75 496 GLN A CA 1
ATOM 4088 C C . GLN A 1 496 ? 4.714 -12.041 -29.066 1.00 85.75 496 GLN A C 1
ATOM 4090 O O . GLN A 1 496 ? 5.168 -11.623 -30.132 1.00 85.75 496 GLN A O 1
ATOM 4095 N N . ARG A 1 497 ? 4.382 -11.216 -28.066 1.00 82.06 497 ARG A N 1
ATOM 4096 C CA . ARG A 1 497 ? 4.535 -9.757 -28.146 1.00 82.06 497 ARG A CA 1
ATOM 4097 C C . ARG A 1 497 ? 5.990 -9.344 -28.333 1.00 82.06 497 ARG A C 1
ATOM 4099 O O . ARG A 1 497 ? 6.282 -8.511 -29.189 1.00 82.06 497 ARG A O 1
ATOM 4106 N N . GLU A 1 498 ? 6.910 -9.935 -27.572 1.00 85.50 498 GLU A N 1
ATOM 4107 C CA . GLU A 1 498 ? 8.348 -9.677 -27.716 1.00 85.50 498 GLU A CA 1
ATOM 4108 C C . GLU A 1 498 ? 8.829 -10.011 -29.136 1.00 85.50 498 GLU A C 1
ATOM 4110 O O . GLU A 1 498 ? 9.527 -9.222 -29.781 1.00 85.50 498 GLU A O 1
ATOM 4115 N N . LYS A 1 499 ? 8.402 -11.160 -29.668 1.00 87.25 499 LYS A N 1
ATOM 4116 C CA . LYS A 1 499 ? 8.709 -11.583 -31.037 1.00 87.25 499 LYS A CA 1
ATOM 4117 C C . LYS A 1 499 ? 8.168 -10.607 -32.084 1.00 87.25 499 LYS A C 1
ATOM 4119 O O . LYS A 1 499 ? 8.877 -10.306 -33.050 1.00 87.25 499 LYS A O 1
ATOM 4124 N N . ASP A 1 500 ? 6.949 -10.107 -31.905 1.00 84.69 500 ASP A N 1
ATOM 4125 C CA . ASP A 1 500 ? 6.329 -9.152 -32.826 1.00 84.69 500 ASP A CA 1
ATOM 4126 C C . ASP A 1 500 ? 7.047 -7.794 -32.795 1.00 84.69 500 ASP A C 1
ATOM 4128 O O . ASP A 1 500 ? 7.353 -7.242 -33.855 1.00 84.69 500 ASP A O 1
ATOM 4132 N N . VAL A 1 501 ? 7.433 -7.299 -31.612 1.00 83.50 501 VAL A N 1
ATOM 4133 C CA . VAL A 1 501 ? 8.238 -6.070 -31.479 1.00 83.50 501 VAL A CA 1
ATOM 4134 C C . VAL A 1 501 ? 9.627 -6.242 -32.103 1.00 83.50 501 VAL A C 1
ATOM 4136 O O . VAL A 1 501 ? 10.060 -5.396 -32.886 1.00 83.50 501 VAL A O 1
ATOM 4139 N N . ASN A 1 502 ? 10.315 -7.355 -31.837 1.00 86.50 502 ASN A N 1
ATOM 4140 C CA . ASN A 1 502 ? 11.614 -7.651 -32.451 1.00 86.50 502 ASN A CA 1
ATOM 4141 C C . ASN A 1 502 ? 11.514 -7.726 -33.986 1.00 86.50 502 ASN A C 1
ATOM 4143 O O . ASN A 1 502 ? 12.380 -7.215 -34.701 1.00 86.50 502 ASN A O 1
ATOM 4147 N N . THR A 1 503 ? 10.437 -8.320 -34.505 1.00 86.81 503 THR A N 1
ATOM 4148 C CA . THR A 1 503 ? 10.171 -8.399 -35.949 1.00 86.81 503 THR A CA 1
ATOM 4149 C C . THR A 1 503 ? 9.919 -7.017 -36.548 1.00 86.81 503 THR A C 1
ATOM 4151 O O . THR A 1 503 ? 10.463 -6.707 -37.613 1.00 86.81 503 THR A O 1
ATOM 4154 N N . LEU A 1 504 ? 9.133 -6.178 -35.867 1.00 85.50 504 LEU A N 1
ATOM 4155 C CA . LEU A 1 504 ? 8.892 -4.789 -36.248 1.00 85.50 504 LEU A CA 1
ATOM 4156 C C . LEU A 1 504 ? 10.217 -4.020 -36.347 1.00 85.50 504 LEU A C 1
ATOM 4158 O O . LEU A 1 504 ? 10.531 -3.488 -37.413 1.00 85.50 504 LEU A O 1
ATOM 4162 N N . ILE A 1 505 ? 11.034 -4.038 -35.287 1.00 84.75 505 ILE A N 1
ATOM 4163 C CA . ILE A 1 505 ? 12.335 -3.353 -35.253 1.00 84.75 505 ILE A CA 1
ATOM 4164 C C . ILE A 1 505 ? 13.249 -3.860 -36.377 1.00 84.75 505 ILE A C 1
ATOM 4166 O O . ILE A 1 505 ? 13.854 -3.058 -37.090 1.00 84.75 505 ILE A O 1
ATOM 4170 N N . PHE A 1 506 ? 13.320 -5.175 -36.602 1.00 86.50 506 PHE A N 1
ATOM 4171 C CA . PHE A 1 506 ? 14.132 -5.756 -37.674 1.00 86.50 506 PHE A CA 1
ATOM 4172 C C . PHE A 1 506 ? 13.699 -5.281 -39.070 1.00 86.50 506 PHE A C 1
ATOM 4174 O O . PHE A 1 506 ? 14.535 -4.858 -39.877 1.00 86.50 506 PHE A O 1
ATOM 4181 N N . LYS A 1 507 ? 12.392 -5.323 -39.366 1.00 85.00 507 LYS A N 1
ATOM 4182 C CA . LYS A 1 507 ? 11.851 -4.844 -40.648 1.00 85.00 507 LYS A CA 1
ATOM 4183 C C . LYS A 1 507 ? 12.136 -3.355 -40.844 1.00 85.00 507 LYS A C 1
ATOM 4185 O O . LYS A 1 507 ? 12.543 -2.963 -41.938 1.00 85.00 507 LYS A O 1
ATOM 4190 N N . MET A 1 508 ? 11.996 -2.556 -39.787 1.00 83.06 508 MET A N 1
ATOM 4191 C CA . MET A 1 508 ? 12.313 -1.129 -39.809 1.00 83.06 508 MET A CA 1
ATOM 4192 C C . MET A 1 508 ? 13.795 -0.878 -40.094 1.00 83.06 508 MET A C 1
ATOM 4194 O O . MET A 1 508 ? 14.105 -0.119 -41.007 1.00 83.06 508 MET A O 1
ATOM 4198 N N . ARG A 1 509 ? 14.723 -1.566 -39.415 1.00 83.88 509 ARG A N 1
ATOM 4199 C CA . ARG A 1 509 ? 16.166 -1.439 -39.701 1.00 83.88 509 ARG A CA 1
ATOM 4200 C C . ARG A 1 509 ? 16.476 -1.709 -41.169 1.00 83.88 509 ARG A C 1
ATOM 4202 O O . ARG A 1 509 ? 17.178 -0.931 -41.807 1.00 83.88 509 ARG A O 1
ATOM 4209 N N . LYS A 1 510 ? 15.899 -2.774 -41.732 1.00 82.50 510 LYS A N 1
ATOM 4210 C CA . LYS A 1 510 ? 16.083 -3.123 -43.146 1.00 82.50 510 LYS A CA 1
ATOM 4211 C C . LYS A 1 510 ? 15.526 -2.057 -44.095 1.00 82.50 510 LYS A C 1
ATOM 4213 O O . LYS A 1 510 ? 16.116 -1.834 -45.148 1.00 82.50 510 LYS A O 1
ATOM 4218 N N . ALA A 1 511 ? 14.402 -1.429 -43.751 1.00 80.12 511 ALA A N 1
ATOM 4219 C CA . ALA A 1 511 ? 13.824 -0.341 -44.538 1.00 80.12 511 ALA A CA 1
ATOM 4220 C C . ALA A 1 511 ? 14.683 0.933 -44.485 1.00 80.12 511 ALA A C 1
ATOM 4222 O O . ALA A 1 511 ? 14.801 1.618 -45.494 1.00 80.12 511 ALA A O 1
ATOM 4223 N N . LEU A 1 512 ? 15.324 1.212 -43.345 1.00 75.62 512 LEU A N 1
ATOM 4224 C CA . LEU A 1 512 ? 16.169 2.397 -43.134 1.00 75.62 512 LEU A CA 1
ATOM 4225 C C . LEU A 1 512 ? 17.602 2.255 -43.661 1.00 75.62 512 LEU A C 1
ATOM 4227 O O . LEU A 1 512 ? 18.295 3.257 -43.824 1.00 75.62 512 LEU A O 1
ATOM 4231 N N . MET A 1 513 ? 18.055 1.030 -43.931 1.00 73.81 513 MET A N 1
ATOM 4232 C CA . MET A 1 513 ? 19.302 0.767 -44.663 1.00 73.81 513 MET A CA 1
ATOM 4233 C C . MET A 1 513 ? 19.167 0.995 -46.178 1.00 73.81 513 MET A C 1
ATOM 4235 O O . MET A 1 513 ? 20.184 1.075 -46.865 1.00 73.81 513 MET A O 1
ATOM 4239 N N . LYS A 1 514 ? 17.933 1.057 -46.692 1.00 64.81 514 LYS A N 1
ATOM 4240 C CA . LYS A 1 514 ? 17.615 1.421 -48.076 1.00 64.81 514 LYS A CA 1
ATOM 4241 C C . LYS A 1 514 ? 17.320 2.911 -48.170 1.00 64.81 514 LYS A C 1
ATOM 4243 O O . LYS A 1 514 ? 17.817 3.503 -49.147 1.00 64.81 514 LYS A O 1
#